Protein AF-0000000085041715 (afdb_homodimer)

Solvent-accessible surface area (backbone atoms only — not comparable to full-atom values): 31854 Å² total; per-residue (Å²): 126,79,93,36,72,52,42,44,24,50,49,27,43,51,53,15,50,57,24,50,72,66,59,42,69,67,30,37,48,52,16,48,49,26,34,49,51,15,44,51,36,44,54,50,19,53,66,69,40,56,46,92,74,58,75,45,87,68,53,69,66,58,54,60,69,30,65,89,33,64,72,47,46,54,51,50,44,54,72,68,42,46,90,52,48,56,54,63,52,71,66,56,56,52,50,52,51,50,50,55,54,46,49,38,38,63,21,60,84,54,71,67,51,67,66,57,48,49,32,50,45,46,52,40,50,47,49,41,24,45,72,67,69,45,85,79,92,81,76,66,84,55,80,40,67,44,24,39,48,52,47,45,22,54,48,46,41,51,51,52,29,55,28,54,64,65,73,39,58,81,85,45,90,58,39,64,60,53,32,44,75,67,62,73,44,51,72,65,55,51,51,48,50,52,50,36,50,49,46,49,55,52,50,72,71,37,53,81,89,60,57,50,63,67,60,42,42,49,34,42,50,46,44,52,50,50,48,51,55,52,49,50,52,48,46,50,51,51,50,50,50,31,66,75,38,58,88,51,71,41,38,52,63,53,48,10,58,77,58,44,41,53,58,69,57,33,44,52,50,51,52,47,37,34,74,71,59,53,30,44,74,50,64,40,85,89,77,64,49,61,28,35,28,50,105,126,80,93,37,71,51,41,42,23,50,51,27,42,52,53,15,50,58,23,50,71,68,59,45,68,68,29,39,49,52,17,49,49,27,35,51,51,15,44,52,36,45,54,51,21,54,65,70,41,56,48,93,73,58,74,46,87,68,53,70,67,58,54,60,70,30,65,91,35,63,71,48,46,53,50,51,43,53,71,67,41,45,89,52,47,58,53,65,52,70,66,57,57,52,51,51,51,51,50,56,53,46,48,40,37,53,25,63,82,53,73,68,50,63,67,56,48,48,32,50,45,47,52,40,50,47,48,42,25,45,73,67,70,46,86,78,93,81,74,65,83,56,83,40,67,43,24,39,48,52,48,45,21,54,50,45,42,51,50,51,29,54,28,53,64,67,73,40,59,81,85,45,89,60,39,65,60,54,31,45,74,68,62,75,45,49,74,66,54,51,51,48,49,52,51,33,51,49,45,51,53,52,50,73,71,38,53,80,92,59,55,50,64,66,58,44,42,50,33,42,50,46,46,53,52,50,49,51,54,52,49,49,52,49,46,50,50,51,50,48,50,31,66,75,38,61,89,50,72,42,36,54,66,55,49,9,58,76,58,46,42,53,58,67,56,32,44,53,49,50,51,49,37,34,73,72,60,53,31,43,74,48,64,41,83,87,76,64,49,60,30,35,28,52,106

Secondary structure (DSSP, 8-state):
----TTHHHHHHHHHHHHHHHH--HHHHHHHHHHHHHHHHHHHHHHHHS-HHHH-S---HHHHHHHTT-HHHHHHHHHHHSGGG--S--HHHHHHHHHHHHHHHHT-S-PPPPHHHHHHHHHHHHHHHHHHH---------S-SHHHHHHHHHHHHHHHHHHHHHTT--TTSTTHHHHHHHTTSS-HHHHHHHHHHHHHHHHHHT--GGG--HHHHHHHHHHHHHHHHHHHHHHHHHHHHHHHHSTT--EEHHHHHHHTT--HHHHHHHHHHHHHTTSEEEEE-TTT--EEEEE-/----TTHHHHHHHHHHHHHHHH--HHHHHHHHHHHHHHHHHHHHHHHHS-HHHH-S---HHHHHHHTT-HHHHHHHHHHHSGGG--S--HHHHHHHHHHHHHHHHSTTTPPPPHHHHHHHHHHHHHHHHHHH---------S-SHHHHHHHHHHHHHHHHHHHHHTT--TTSTTHHHHHHHTTSS-HHHHHHHHHHHHHHHHHHT--GGG--HHHHHHHHHHHHHHHHHHHHHHHHHHHHHHHHSTT--EEHHHHHHHTT--HHHHHHHHHHHHHTTSEEEEE-TTT--EEEEE-

Organism: Cyclobacterium marinum (strain ATCC 25205 / DSM 745 / LMG 13164 / NCIMB 1802) (NCBI:txid880070)

pLDDT: mean 88.06, std 9.71, range [34.84, 98.0]

Sequence (590 aa):
MEKTWASGALELLKHADEHINKGEAFDQRIAFISIDNSVETAIRTFIFMPFSLSKVKFSFKEKEEIGNSFPKMVNLLNEKANNKISGIELSDIEFYHRLRNQLYHDGTGLSVDKNHLEAYKTIGELLLKNLFNIEFNYSTTDKSLSSLIILWEEIDKLIKQLFLTNNIDFSRTFKWEEALQKNIFTEHQISLFTELKRIRNEQVHSLSNEINLTRISYGIEIASELRKTLEKEMKDNILTYFKEHPTEVFAIRAIGHIFSISKSFATQIIESLEKEGKLISGIEEETGIKLFQICMEKTWASGALELLKHADEHINKGEAFDQRIAFISIDNSVETAIRTFIFMPFSLSKVKFSFKEKEEIGNSFPKMVNLLNEKANNKISGIELSDIEFYHRLRNQLYHDGTGLSVDKNHLEAYKTIGELLLKNLFNIEFNYSTTDKSLSSLIILWEEIDKLIKQLFLTNNIDFSRTFKWEEALQKNIFTEHQISLFTELKRIRNEQVHSLSNEINLTRISYGIEIASELRKTLEKEMKDNILTYFKEHPTEVFAIRAIGHIFSISKSFATQIIESLEKEGKLISGIEEETGIKLFQIC

Foldseek 3Di:
DPPFLLVQLVVLQVQLVVLVVVPDQVSLLSSLVSLLVSLQSLLLSLLPPDCVQQVWDDDPVLNVVCPNPSLSSLVVCCVTPVVLAFLDDSVLSVLSNVVSVCCPVVPDSDGDQPLLSLLSSLNSQSSCCSRRVDDDDDDLPDLGLSNLSVLRRVLRQLVSQLCVLVVHDPPDPCRVVVCVVVVSDDPVLVVLNVLLVVLNVDQSNDDNVRHDSVSSNVSSVSSVVSVVVNLVVVLVVLLVVLVVVQPDKAFLVRSCVNSVHDSVSSVVSQVVCVVVVQKDWDQDPPPRTIIIHGD/DPPFLLVQLVVLQVQLVVLVVVPDQVSLLSSLVSLLVSLQSLLLSLLPPDCVQQVWDDDPVLNVVCPNPSLSSLVVCCVTPVVLAFLDDSVLSVLSNVVSVCCPVVVPSDGDQPLLSLLSSLNSQSSCCSRRVDDDDDDLPDLGLSNLSVLRRVLRQLVVQLCVLVVHDPPDPCRVVVCVVVVSDDPVLVVLNVLLVVLNVDQSNDDNVRRDSVSSNVSSVSSVVSVVVNLVVVLVVLLVVLVVVQPDKAFLVRSCVNSVHDSVSSVVSQVVCVVVVQKDWDADPPPRTIIIHGD

Radius of gyration: 32.04 Å; Cα contacts (8 Å, |Δi|>4): 720; chains: 2; bounding box: 56×106×67 Å

Nearest PDB structures (foldseek):
  3r0a-assembly1_A  TM=8.989E-01  e=4.945E-02  Methanosarcina mazei
  4l9n-assembly1_B  TM=7.031E-01  e=2.048E-01  Staphylococcus aureus
  1ku9-assembly1_B  TM=7.011E-01  e=7.064E-01  Methanocaldococcus jannaschii
  5jbr-assembly1_B  TM=7.165E-01  e=2.123E+00  Beutenbergia cavernae DSM 12333
  4nb5-assembly1_C  TM=7.157E-01  e=4.223E+00  Mycobacterium tuberculosis H37Rv

Structure (mmCIF, N/CA/C/O backbone):
data_AF-0000000085041715-model_v1
#
loop_
_entity.id
_entity.type
_entity.pdbx_description
1 polymer 'Apea-like HEPN domain-containing protein'
#
loop_
_atom_site.group_PDB
_atom_site.id
_atom_site.type_symbol
_atom_site.label_atom_id
_atom_site.label_alt_id
_atom_site.label_comp_id
_atom_site.label_asym_id
_atom_site.label_entity_id
_atom_site.label_seq_id
_atom_site.pdbx_PDB_ins_code
_atom_site.Cartn_x
_atom_site.Cartn_y
_atom_site.Cartn_z
_atom_site.occupancy
_atom_site.B_iso_or_equiv
_atom_site.auth_seq_id
_atom_site.auth_comp_id
_atom_site.auth_asym_id
_atom_site.auth_atom_id
_atom_site.pdbx_PDB_model_num
ATOM 1 N N . MET A 1 1 ? 15.844 -17.562 8.547 1 34.97 1 MET A N 1
ATOM 2 C CA . MET A 1 1 ? 15.289 -17.766 7.215 1 34.97 1 MET A CA 1
ATOM 3 C C . MET A 1 1 ? 16.219 -17.203 6.145 1 34.97 1 MET A C 1
ATOM 5 O O . MET A 1 1 ? 16.844 -16.156 6.344 1 34.97 1 MET A O 1
ATOM 9 N N . GLU A 1 2 ? 16.75 -17.938 5.332 1 41.78 2 GLU A N 1
ATOM 10 C CA . GLU A 1 2 ? 17.719 -17.578 4.289 1 41.78 2 GLU A CA 1
ATOM 11 C C . GLU A 1 2 ? 17.328 -16.266 3.611 1 41.78 2 GLU A C 1
ATOM 13 O O . GLU A 1 2 ? 16.156 -16.016 3.359 1 41.78 2 GLU A O 1
ATOM 18 N N . LYS A 1 3 ? 18.219 -15.188 3.816 1 54.84 3 LYS A N 1
ATOM 19 C CA . LYS A 1 3 ? 18.219 -13.844 3.234 1 54.84 3 LYS A CA 1
ATOM 20 C C . LYS A 1 3 ? 17.891 -13.898 1.742 1 54.84 3 LYS A C 1
ATOM 22 O O . LYS A 1 3 ? 18.766 -14.203 0.928 1 54.84 3 LYS A O 1
ATOM 27 N N . THR A 1 4 ? 16.562 -14.391 1.287 1 73.19 4 THR A N 1
ATOM 28 C CA . THR A 1 4 ? 16.125 -14.477 -0.103 1 73.19 4 THR A CA 1
ATOM 29 C C . THR A 1 4 ? 15.477 -13.164 -0.55 1 73.19 4 THR A C 1
ATOM 31 O O . THR A 1 4 ? 15.164 -12.312 0.278 1 73.19 4 THR A O 1
ATOM 34 N N . TRP A 1 5 ? 15.641 -12.766 -1.698 1 79.88 5 TRP A N 1
ATOM 35 C CA . TRP A 1 5 ? 14.992 -11.625 -2.344 1 79.88 5 TRP A CA 1
ATOM 36 C C . TRP A 1 5 ? 13.508 -11.562 -1.996 1 79.88 5 TRP A C 1
ATOM 38 O O . TRP A 1 5 ? 12.891 -10.5 -2.074 1 79.88 5 TRP A O 1
ATOM 48 N N . ALA A 1 6 ? 13.023 -12.727 -1.404 1 86.88 6 ALA A N 1
ATOM 49 C CA . ALA A 1 6 ? 11.594 -12.781 -1.106 1 86.88 6 ALA A CA 1
ATOM 50 C C . ALA A 1 6 ? 11.336 -12.539 0.377 1 86.88 6 ALA A C 1
ATOM 52 O O . ALA A 1 6 ? 10.188 -12.586 0.829 1 86.88 6 ALA A O 1
ATOM 53 N N . SER A 1 7 ? 12.312 -12.227 1.161 1 87.12 7 SER A N 1
ATOM 54 C CA . SER A 1 7 ? 12.195 -12.18 2.615 1 87.12 7 SER A CA 1
ATOM 55 C C . SER A 1 7 ? 11.164 -11.148 3.051 1 87.12 7 SER A C 1
ATOM 57 O O . SER A 1 7 ? 10.352 -11.414 3.939 1 87.12 7 SER A O 1
ATOM 59 N N . GLY A 1 8 ? 11.203 -9.984 2.461 1 87.38 8 GLY A N 1
ATOM 60 C CA . GLY A 1 8 ? 10.242 -8.961 2.807 1 87.38 8 GLY A CA 1
ATOM 61 C C . GLY A 1 8 ? 8.805 -9.375 2.557 1 87.38 8 GLY A C 1
ATOM 62 O O . GLY A 1 8 ? 7.945 -9.227 3.43 1 87.38 8 GLY A O 1
ATOM 63 N N . ALA A 1 9 ? 8.562 -9.922 1.38 1 92.56 9 ALA A N 1
ATOM 64 C CA . ALA A 1 9 ? 7.219 -10.375 1.023 1 92.56 9 ALA A CA 1
ATOM 65 C C . ALA A 1 9 ? 6.766 -11.523 1.923 1 92.56 9 ALA A C 1
ATOM 67 O O . ALA A 1 9 ? 5.605 -11.57 2.338 1 92.56 9 ALA A O 1
ATOM 68 N N . LEU A 1 10 ? 7.699 -12.422 2.262 1 92.94 10 LEU A N 1
ATOM 69 C CA . LEU A 1 10 ? 7.387 -13.555 3.123 1 92.94 10 LEU A CA 1
ATOM 70 C C . LEU A 1 10 ? 7.035 -13.086 4.531 1 92.94 10 LEU A C 1
ATOM 72 O O . LEU A 1 10 ? 6.125 -13.633 5.16 1 92.94 10 LEU A O 1
ATOM 76 N N . GLU A 1 11 ? 7.75 -12.125 4.969 1 90.94 11 GLU A N 1
ATOM 77 C CA . GLU A 1 11 ? 7.484 -11.578 6.297 1 90.94 11 GLU A CA 1
ATOM 78 C C . GLU A 1 11 ? 6.09 -10.969 6.375 1 90.94 11 GLU A C 1
ATOM 80 O O . GLU A 1 11 ? 5.398 -11.109 7.387 1 90.94 11 GLU A O 1
ATOM 85 N N . LEU A 1 12 ? 5.734 -10.281 5.371 1 93.62 12 LEU A N 1
ATOM 86 C CA . LEU A 1 12 ? 4.418 -9.656 5.312 1 93.62 12 LEU A CA 1
ATOM 87 C C . LEU A 1 12 ? 3.312 -10.703 5.289 1 93.62 12 LEU A C 1
ATOM 89 O O . LEU A 1 12 ? 2.268 -10.523 5.918 1 93.62 12 LEU A O 1
ATOM 93 N N . LEU A 1 13 ? 3.539 -11.82 4.566 1 95.62 13 LEU A N 1
ATOM 94 C CA . LEU A 1 13 ? 2.555 -12.898 4.547 1 95.62 13 LEU A CA 1
ATOM 95 C C . LEU A 1 13 ? 2.438 -13.547 5.922 1 95.62 13 LEU A C 1
ATOM 97 O O . LEU A 1 13 ? 1.344 -13.938 6.34 1 95.62 13 LEU A O 1
ATOM 101 N N . LYS A 1 14 ? 3.559 -13.68 6.555 1 94.62 14 LYS A N 1
ATOM 102 C CA . LYS A 1 14 ? 3.541 -14.242 7.906 1 94.62 14 LYS A CA 1
ATOM 103 C C . LYS A 1 14 ? 2.771 -13.336 8.859 1 94.62 14 LYS A C 1
ATOM 105 O O . LYS A 1 14 ? 2.027 -13.812 9.719 1 94.62 14 LYS A O 1
ATOM 110 N N . HIS A 1 15 ? 3.039 -12.07 8.75 1 94.94 15 HIS A N 1
ATOM 111 C CA . HIS A 1 15 ? 2.293 -11.094 9.539 1 94.94 15 HIS A CA 1
ATOM 112 C C . HIS A 1 15 ? 0.794 -11.211 9.281 1 94.94 15 HIS A C 1
ATOM 114 O O . HIS A 1 15 ? -0.011 -11.133 10.211 1 94.94 15 HIS A O 1
ATOM 120 N N . ALA A 1 16 ? 0.411 -11.336 8.016 1 96.56 16 ALA A N 1
ATOM 121 C CA . ALA A 1 16 ? -0.991 -11.547 7.66 1 96.56 16 ALA A CA 1
ATOM 122 C C . ALA A 1 16 ? -1.562 -12.773 8.367 1 96.56 16 ALA A C 1
ATOM 124 O O . ALA A 1 16 ? -2.68 -12.727 8.891 1 96.56 16 ALA A O 1
ATOM 125 N N . ASP A 1 17 ? -0.802 -13.852 8.445 1 96.06 17 ASP A N 1
ATOM 126 C CA . ASP A 1 17 ? -1.238 -15.086 9.086 1 96.06 17 ASP A CA 1
ATOM 127 C C . ASP A 1 17 ? -1.534 -14.859 10.57 1 96.06 17 ASP A C 1
ATOM 129 O O . ASP A 1 17 ? -2.486 -15.43 11.109 1 96.06 17 ASP A O 1
ATOM 133 N N . GLU A 1 18 ? -0.683 -14.055 11.148 1 95.19 18 GLU A N 1
ATOM 134 C CA . GLU A 1 18 ? -0.886 -13.75 12.562 1 95.19 18 GLU A CA 1
ATOM 135 C C . GLU A 1 18 ? -2.232 -13.062 12.789 1 95.19 18 GLU A C 1
ATOM 137 O O . GLU A 1 18 ? -2.934 -13.367 13.758 1 95.19 18 GLU A O 1
ATOM 142 N N . HIS A 1 19 ? -2.58 -12.25 11.922 1 95.56 19 HIS A N 1
ATOM 143 C CA . HIS A 1 19 ? -3.836 -11.516 12.055 1 95.56 19 HIS A CA 1
ATOM 144 C C . HIS A 1 19 ? -5.023 -12.391 11.648 1 95.56 19 HIS A C 1
ATOM 146 O O . HIS A 1 19 ? -6.105 -12.273 12.234 1 95.56 19 HIS A O 1
ATOM 152 N N . ILE A 1 20 ? -4.871 -13.203 10.641 1 94.44 20 ILE A N 1
ATOM 153 C CA . ILE A 1 20 ? -5.941 -14.109 10.242 1 94.44 20 ILE A CA 1
ATOM 154 C C . ILE A 1 20 ? -6.32 -15.008 11.414 1 94.44 20 ILE A C 1
ATOM 156 O O . ILE A 1 20 ? -7.508 -15.25 11.656 1 94.44 20 ILE A O 1
ATOM 160 N N . ASN A 1 21 ? -5.391 -15.43 12.156 1 93.62 21 ASN A N 1
ATOM 161 C CA . ASN A 1 21 ? -5.605 -16.344 13.273 1 93.62 21 ASN A CA 1
ATOM 162 C C . ASN A 1 21 ? -6.332 -15.664 14.43 1 93.62 21 ASN A C 1
ATOM 164 O O . ASN A 1 21 ? -7.047 -16.312 15.188 1 93.62 21 ASN A O 1
ATOM 168 N N . LYS A 1 22 ? -6.125 -14.391 14.594 1 90.81 22 LYS A N 1
ATOM 169 C CA . LYS A 1 22 ? -6.828 -13.648 15.633 1 90.81 22 LYS A CA 1
ATOM 170 C C . LYS A 1 22 ? -8.305 -13.477 15.297 1 90.81 22 LYS A C 1
ATOM 172 O O . LYS A 1 22 ? -9.164 -13.539 16.172 1 90.81 22 LYS A O 1
ATOM 177 N N . GLY A 1 23 ? -8.688 -13.266 14.039 1 82.81 23 GLY A N 1
ATOM 178 C CA . GLY A 1 23 ? -10.023 -13.453 13.5 1 82.81 23 GLY A CA 1
ATOM 179 C C . GLY A 1 23 ? -10.922 -12.242 13.695 1 82.81 23 GLY A C 1
ATOM 180 O O . GLY A 1 23 ? -12.023 -12.188 13.148 1 82.81 23 GLY A O 1
ATOM 181 N N . GLU A 1 24 ? -10.578 -11.195 14.453 1 87.25 24 GLU A N 1
ATOM 182 C CA . GLU A 1 24 ? -11.43 -10.023 14.617 1 87.25 24 GLU A CA 1
ATOM 183 C C . GLU A 1 24 ? -11.492 -9.195 13.336 1 87.25 24 GLU A C 1
ATOM 185 O O . GLU A 1 24 ? -10.656 -9.359 12.445 1 87.25 24 GLU A O 1
ATOM 190 N N . ALA A 1 25 ? -12.539 -8.391 13.234 1 85.12 25 ALA A N 1
ATOM 191 C CA . ALA A 1 25 ? -12.766 -7.609 12.023 1 85.12 25 ALA A CA 1
ATOM 192 C C . ALA A 1 25 ? -11.539 -6.762 11.68 1 85.12 25 ALA A C 1
ATOM 194 O O . ALA A 1 25 ? -11.117 -6.707 10.523 1 85.12 25 ALA A O 1
ATOM 195 N N . PHE A 1 26 ? -11.016 -6.242 12.719 1 85.44 26 PHE A N 1
ATOM 196 C CA . PHE A 1 26 ? -9.82 -5.422 12.539 1 85.44 26 PHE A CA 1
ATOM 197 C C . PHE A 1 26 ? -8.664 -6.258 12.016 1 85.44 26 PHE A C 1
ATOM 199 O O . PHE A 1 26 ? -7.961 -5.848 11.086 1 85.44 26 PHE A O 1
ATOM 206 N N . ASP A 1 27 ? -8.484 -7.395 12.539 1 91.56 27 ASP A N 1
ATOM 207 C CA . ASP A 1 27 ? -7.395 -8.289 12.172 1 91.56 27 ASP A CA 1
ATOM 208 C C . ASP A 1 27 ? -7.535 -8.773 10.727 1 91.56 27 ASP A C 1
ATOM 210 O O . ASP A 1 27 ? -6.539 -8.898 10.016 1 91.56 27 ASP A O 1
ATOM 214 N N . GLN A 1 28 ? -8.734 -8.961 10.352 1 92.56 28 GLN A N 1
ATOM 215 C CA . GLN A 1 28 ? -8.961 -9.398 8.977 1 92.56 28 GLN A CA 1
ATOM 216 C C . GLN A 1 28 ? -8.594 -8.305 7.98 1 92.56 28 GLN A C 1
ATOM 218 O O . GLN A 1 28 ? -8.023 -8.586 6.922 1 92.56 28 GLN A O 1
ATOM 223 N N . ARG A 1 29 ? -8.898 -7.109 8.32 1 90.06 29 ARG A N 1
ATOM 224 C CA . ARG A 1 29 ? -8.547 -5.988 7.453 1 90.06 29 ARG A CA 1
ATOM 225 C C . ARG A 1 29 ? -7.039 -5.82 7.359 1 90.06 29 ARG A C 1
ATOM 227 O O . ARG A 1 29 ? -6.496 -5.621 6.27 1 90.06 29 ARG A O 1
ATOM 234 N N . ILE A 1 30 ? -6.352 -5.945 8.469 1 92.38 30 ILE A N 1
ATOM 235 C CA . ILE A 1 30 ? -4.898 -5.812 8.5 1 92.38 30 ILE A CA 1
ATOM 236 C C . ILE A 1 30 ? -4.266 -6.945 7.695 1 92.38 30 ILE A C 1
ATOM 238 O O . ILE A 1 30 ? -3.289 -6.73 6.969 1 92.38 30 ILE A O 1
ATOM 242 N N . ALA A 1 31 ? -4.875 -8.094 7.879 1 95.38 31 ALA A N 1
ATOM 243 C CA . ALA A 1 31 ? -4.371 -9.234 7.121 1 95.38 31 ALA A CA 1
ATOM 244 C C . ALA A 1 31 ? -4.469 -8.984 5.621 1 95.38 31 ALA A C 1
ATOM 246 O O . ALA A 1 31 ? -3.523 -9.258 4.875 1 95.38 31 ALA A O 1
ATOM 247 N N . PHE A 1 32 ? -5.602 -8.477 5.215 1 94.88 32 PHE A N 1
ATOM 248 C CA . PHE A 1 32 ? -5.832 -8.203 3.799 1 94.88 32 PHE A CA 1
ATOM 249 C C . PHE A 1 32 ? -4.82 -7.191 3.271 1 94.88 32 PHE A C 1
ATOM 251 O O . PHE A 1 32 ? -4.27 -7.363 2.182 1 94.88 32 PHE A O 1
ATOM 258 N N . ILE A 1 33 ? -4.527 -6.219 4.035 1 92.44 33 ILE A N 1
ATOM 259 C CA . ILE A 1 33 ? -3.566 -5.18 3.68 1 92.44 33 ILE A CA 1
ATOM 260 C C . ILE A 1 33 ? -2.162 -5.773 3.605 1 92.44 33 ILE A C 1
ATOM 262 O O . ILE A 1 33 ? -1.404 -5.477 2.68 1 92.44 33 ILE A O 1
ATOM 266 N N . SER A 1 34 ? -1.855 -6.551 4.574 1 94.81 34 SER A N 1
ATOM 267 C CA . SER A 1 34 ? -0.542 -7.184 4.613 1 94.81 34 SER A CA 1
ATOM 268 C C . SER A 1 34 ? -0.317 -8.062 3.391 1 94.81 34 SER A C 1
ATOM 270 O O . SER A 1 34 ? 0.777 -8.078 2.82 1 94.81 34 SER A O 1
ATOM 272 N N . ILE A 1 35 ? -1.34 -8.789 3.031 1 97 35 ILE A N 1
ATOM 273 C CA . ILE A 1 35 ? -1.245 -9.633 1.848 1 97 35 ILE A CA 1
ATOM 274 C C . ILE A 1 35 ? -1.003 -8.773 0.612 1 97 35 ILE A C 1
ATOM 276 O O . ILE A 1 35 ? -0.134 -9.078 -0.208 1 97 35 ILE A O 1
ATOM 280 N N . ASP A 1 36 ? -1.776 -7.723 0.502 1 95 36 ASP A N 1
ATOM 281 C CA . ASP A 1 36 ? -1.637 -6.816 -0.634 1 95 36 ASP A CA 1
ATOM 282 C C . ASP A 1 36 ? -0.225 -6.242 -0.708 1 95 36 ASP A C 1
ATOM 284 O O . ASP A 1 36 ? 0.37 -6.18 -1.786 1 95 36 ASP A O 1
ATOM 288 N N . ASN A 1 37 ? 0.272 -5.84 0.456 1 92.62 37 ASN A N 1
ATOM 289 C CA . ASN A 1 37 ? 1.633 -5.32 0.518 1 92.62 37 ASN A CA 1
ATOM 290 C C . ASN A 1 37 ? 2.66 -6.387 0.151 1 92.62 37 ASN A C 1
ATOM 292 O O . ASN A 1 37 ? 3.686 -6.086 -0.458 1 92.62 37 ASN A O 1
ATOM 296 N N . SER A 1 38 ? 2.404 -7.574 0.567 1 94.75 38 SER A N 1
ATOM 297 C CA . SER A 1 38 ? 3.287 -8.68 0.217 1 94.75 38 SER A CA 1
ATOM 298 C C . SER A 1 38 ? 3.346 -8.883 -1.293 1 94.75 38 SER A C 1
ATOM 300 O O . SER A 1 38 ? 4.43 -9.023 -1.863 1 94.75 38 SER A O 1
ATOM 302 N N . VAL A 1 39 ? 2.178 -8.906 -1.916 1 96.12 39 VAL A N 1
ATOM 303 C CA . VAL A 1 39 ? 2.074 -9.094 -3.359 1 96.12 39 VAL A CA 1
ATOM 304 C C . VAL A 1 39 ? 2.809 -7.969 -4.082 1 96.12 39 VAL A C 1
ATOM 306 O O . VAL A 1 39 ? 3.598 -8.219 -4.996 1 96.12 39 VAL A O 1
ATOM 309 N N . GLU A 1 40 ? 2.572 -6.781 -3.631 1 92.19 40 GLU A N 1
ATOM 310 C CA . GLU A 1 40 ? 3.234 -5.629 -4.234 1 92.19 40 GLU A CA 1
ATOM 311 C C . GLU A 1 40 ? 4.75 -5.715 -4.07 1 92.19 40 GLU A C 1
ATOM 313 O O . GLU A 1 40 ? 5.496 -5.488 -5.027 1 92.19 40 GLU A O 1
ATOM 318 N N . THR A 1 41 ? 5.203 -6.035 -2.893 1 91.31 41 THR A N 1
ATOM 319 C CA . THR A 1 41 ? 6.625 -6.16 -2.598 1 91.31 41 THR A CA 1
ATOM 320 C C . THR A 1 41 ? 7.258 -7.266 -3.439 1 91.31 41 THR A C 1
ATOM 322 O O . THR A 1 41 ? 8.359 -7.102 -3.959 1 91.31 41 THR A O 1
ATOM 325 N N . ALA A 1 42 ? 6.57 -8.367 -3.582 1 93.5 42 ALA A N 1
ATOM 326 C CA . ALA A 1 42 ? 7.078 -9.492 -4.371 1 93.5 42 ALA A CA 1
ATOM 327 C C . ALA A 1 42 ? 7.293 -9.086 -5.824 1 93.5 42 ALA A C 1
ATOM 329 O O . ALA A 1 42 ? 8.352 -9.352 -6.398 1 93.5 42 ALA A O 1
ATOM 330 N N . ILE A 1 43 ? 6.316 -8.391 -6.383 1 94.12 43 ILE A N 1
ATOM 331 C CA . ILE A 1 43 ? 6.371 -7.996 -7.785 1 94.12 43 ILE A CA 1
ATOM 332 C C . ILE A 1 43 ? 7.496 -6.984 -7.992 1 94.12 43 ILE A C 1
ATOM 334 O O . ILE A 1 43 ? 8.305 -7.129 -8.914 1 94.12 43 ILE A O 1
ATOM 338 N N . ARG A 1 44 ? 7.547 -6.078 -7.102 1 91 44 ARG A N 1
ATOM 339 C CA . ARG A 1 44 ? 8.586 -5.062 -7.223 1 91 44 ARG A CA 1
ATOM 340 C C . ARG A 1 44 ? 9.977 -5.68 -7.098 1 91 44 ARG A C 1
ATOM 342 O O . ARG A 1 44 ? 10.859 -5.395 -7.902 1 91 44 ARG A O 1
ATOM 349 N N . THR A 1 45 ? 10.188 -6.461 -6.059 1 90.75 45 THR A N 1
ATOM 350 C CA . THR A 1 45 ? 11.477 -7.105 -5.82 1 90.75 45 THR A CA 1
ATOM 351 C C . THR A 1 45 ? 11.906 -7.918 -7.035 1 90.75 45 THR A C 1
ATOM 353 O O . THR A 1 45 ? 13.07 -7.871 -7.445 1 90.75 45 THR A O 1
ATOM 356 N N . PHE A 1 46 ? 11 -8.609 -7.633 1 93.25 46 PHE A N 1
ATOM 357 C CA . PHE A 1 46 ? 11.32 -9.453 -8.781 1 93.25 46 PHE A CA 1
ATOM 358 C C . PHE A 1 46 ? 11.766 -8.602 -9.969 1 93.25 46 PHE A C 1
ATOM 360 O O . PHE A 1 46 ? 12.719 -8.953 -10.664 1 93.25 46 PHE A O 1
ATOM 367 N N . ILE A 1 47 ? 11.094 -7.508 -10.195 1 92.56 47 ILE A N 1
ATOM 368 C CA . ILE A 1 47 ? 11.383 -6.629 -11.32 1 92.56 47 ILE A CA 1
ATOM 369 C C . ILE A 1 47 ? 12.773 -6.012 -11.148 1 92.56 47 ILE A C 1
ATOM 371 O O . ILE A 1 47 ? 13.492 -5.801 -12.125 1 92.56 47 ILE A O 1
ATOM 375 N N . PHE A 1 48 ? 13.18 -5.852 -9.938 1 88.44 48 PHE A N 1
ATOM 376 C CA . PHE A 1 48 ? 14.406 -5.094 -9.711 1 88.44 48 PHE A CA 1
ATOM 377 C C . PHE A 1 48 ? 15.562 -6.027 -9.367 1 88.44 48 PHE A C 1
ATOM 379 O O . PHE A 1 48 ? 16.703 -5.586 -9.227 1 88.44 48 PHE A O 1
ATOM 386 N N . MET A 1 49 ? 15.258 -7.293 -9.242 1 88.75 49 MET A N 1
ATOM 387 C CA . MET A 1 49 ? 16.328 -8.234 -8.914 1 88.75 49 MET A CA 1
ATOM 388 C C . MET A 1 49 ? 17.219 -8.484 -10.125 1 88.75 49 MET A C 1
ATOM 390 O O . MET A 1 49 ? 16.781 -8.336 -11.266 1 88.75 49 MET A O 1
ATOM 394 N N . PRO A 1 50 ? 18.453 -8.836 -9.906 1 88.56 50 PRO A N 1
ATOM 395 C CA . PRO A 1 50 ? 19.391 -9.047 -11.016 1 88.56 50 PRO A CA 1
ATOM 396 C C . PRO A 1 50 ? 18.938 -10.141 -11.977 1 88.56 50 PRO A C 1
ATOM 398 O O . PRO A 1 50 ? 18.312 -11.117 -11.547 1 88.56 50 PRO A O 1
ATOM 401 N N . PHE A 1 51 ? 19.359 -9.992 -13.195 1 91.06 51 PHE A N 1
ATOM 402 C CA . PHE A 1 51 ? 19 -10.945 -14.242 1 91.06 51 PHE A CA 1
ATOM 403 C C . PHE A 1 51 ? 19.453 -12.352 -13.867 1 91.06 51 PHE A C 1
ATOM 405 O O . PHE A 1 51 ? 18.781 -13.336 -14.172 1 91.06 51 PHE A O 1
ATOM 412 N N . SER A 1 52 ? 20.594 -12.445 -13.258 1 89.88 52 SER A N 1
ATOM 413 C CA . SER A 1 52 ? 21.172 -13.742 -12.914 1 89.88 52 SER A CA 1
ATOM 414 C C . SER A 1 52 ? 20.234 -14.539 -12.008 1 89.88 52 SER A C 1
ATOM 416 O O . SER A 1 52 ? 20.281 -15.773 -11.992 1 89.88 52 SER A O 1
ATOM 418 N N . LEU A 1 53 ? 19.344 -13.859 -11.383 1 87.31 53 LEU A N 1
ATOM 419 C CA . LEU A 1 53 ? 18.453 -14.516 -10.43 1 87.31 53 LEU A CA 1
ATOM 420 C C . LEU A 1 53 ? 17.047 -14.641 -11.008 1 87.31 53 LEU A C 1
ATOM 422 O O . LEU A 1 53 ? 16.438 -15.703 -10.938 1 87.31 53 LEU A O 1
ATOM 426 N N . SER A 1 54 ? 16.547 -13.539 -11.602 1 90.12 54 SER A N 1
ATOM 427 C CA . SER A 1 54 ? 15.172 -13.539 -12.109 1 90.12 54 SER A CA 1
ATOM 428 C C . SER A 1 54 ? 15.07 -14.289 -13.43 1 90.12 54 SER A C 1
ATOM 430 O O . SER A 1 54 ? 14.016 -14.828 -13.758 1 90.12 54 SER A O 1
ATOM 432 N N . LYS A 1 55 ? 16.094 -14.258 -14.188 1 91 55 LYS A N 1
ATOM 433 C CA . LYS A 1 55 ? 16.172 -14.812 -15.531 1 91 55 LYS A CA 1
ATOM 434 C C . LYS A 1 55 ? 15.203 -14.102 -16.484 1 91 55 LYS A C 1
ATOM 436 O O . LYS A 1 55 ? 14.773 -14.672 -17.484 1 91 55 LYS A O 1
ATOM 441 N N . VAL A 1 56 ? 14.766 -12.953 -16.109 1 93.5 56 VAL A N 1
ATOM 442 C CA . VAL A 1 56 ? 13.93 -12.086 -16.938 1 93.5 56 VAL A CA 1
ATOM 443 C C . VAL A 1 56 ? 14.578 -10.711 -17.062 1 93.5 56 VAL A C 1
ATOM 445 O O . VAL A 1 56 ? 15 -10.117 -16.062 1 93.5 56 VAL A O 1
ATOM 448 N N . LYS A 1 57 ? 14.695 -10.281 -18.188 1 93.12 57 LYS A N 1
ATOM 449 C CA . LYS A 1 57 ? 15.367 -9 -18.422 1 93.12 57 LYS A CA 1
ATOM 450 C C . LYS A 1 57 ? 14.367 -7.844 -18.359 1 93.12 57 LYS A C 1
ATOM 452 O O . LYS A 1 57 ? 13.414 -7.797 -19.125 1 93.12 57 LYS A O 1
ATOM 457 N N . PHE A 1 58 ? 14.602 -6.984 -17.453 1 93.88 58 PHE A N 1
ATOM 458 C CA . PHE A 1 58 ? 13.898 -5.711 -17.344 1 93.88 58 PHE A CA 1
ATOM 459 C C . PHE A 1 58 ? 14.844 -4.547 -17.625 1 93.88 58 PHE A C 1
ATOM 461 O O . PHE A 1 58 ? 15.875 -4.402 -16.953 1 93.88 58 PHE A O 1
ATOM 468 N N . SER A 1 59 ? 14.547 -3.723 -18.562 1 93.75 59 SER A N 1
ATOM 469 C CA . SER A 1 59 ? 15.43 -2.619 -18.922 1 93.75 59 SER A CA 1
ATOM 470 C C . SER A 1 59 ? 15.328 -1.479 -17.922 1 93.75 59 SER A C 1
ATOM 472 O O . SER A 1 59 ? 14.352 -1.385 -17.172 1 93.75 59 SER A O 1
ATOM 474 N N . PHE A 1 60 ? 16.359 -0.657 -17.938 1 91.25 60 PHE A N 1
ATOM 475 C CA . PHE A 1 60 ? 16.375 0.515 -17.078 1 91.25 60 PHE A CA 1
ATOM 476 C C . PHE A 1 60 ? 15.227 1.457 -17.406 1 91.25 60 PHE A C 1
ATOM 478 O O . PHE A 1 60 ? 14.602 2.02 -16.516 1 91.25 60 PHE A O 1
ATOM 485 N N . LYS A 1 61 ? 14.938 1.623 -18.594 1 92.88 61 LYS A N 1
ATOM 486 C CA . LYS A 1 61 ? 13.852 2.49 -19.047 1 92.88 61 LYS A CA 1
ATOM 487 C C . LYS A 1 61 ? 12.5 1.985 -18.547 1 92.88 61 LYS A C 1
ATOM 489 O O . LYS A 1 61 ? 11.656 2.775 -18.109 1 92.88 61 LYS A O 1
ATOM 494 N N . GLU A 1 62 ? 12.344 0.643 -18.609 1 93.12 62 GLU A N 1
ATOM 495 C CA . GLU A 1 62 ? 11.102 0.042 -18.141 1 93.12 62 GLU A CA 1
ATOM 496 C C . GLU A 1 62 ? 10.914 0.265 -16.641 1 93.12 62 GLU A C 1
ATOM 498 O O . GLU A 1 62 ? 9.82 0.588 -16.188 1 93.12 62 GLU A O 1
ATOM 503 N N . LYS A 1 63 ? 11.984 0.138 -15.914 1 89.75 63 LYS A N 1
ATOM 504 C CA . LYS A 1 63 ? 11.953 0.314 -14.461 1 89.75 63 LYS A CA 1
ATOM 505 C C . LYS A 1 63 ? 11.68 1.769 -14.094 1 89.75 63 LYS A C 1
ATOM 507 O O . LYS A 1 63 ? 10.953 2.043 -13.133 1 89.75 63 LYS A O 1
ATOM 512 N N . GLU A 1 64 ? 12.219 2.645 -14.852 1 88.06 64 GLU A N 1
ATOM 513 C CA . GLU A 1 64 ? 11.992 4.07 -14.625 1 88.06 64 GLU A CA 1
ATOM 514 C C . GLU A 1 64 ? 10.547 4.449 -14.93 1 88.06 64 GLU A C 1
ATOM 516 O O . GLU A 1 64 ? 9.938 5.234 -14.195 1 88.06 64 GLU A O 1
ATOM 521 N N . GLU A 1 65 ? 10.008 3.869 -15.891 1 88.44 65 GLU A N 1
ATOM 522 C CA . GLU A 1 65 ? 8.664 4.203 -16.344 1 88.44 65 GLU A CA 1
ATOM 523 C C . GLU A 1 65 ? 7.613 3.713 -15.352 1 88.44 65 GLU A C 1
ATOM 525 O O . GLU A 1 65 ? 6.562 4.34 -15.195 1 88.44 65 GLU A O 1
ATOM 530 N N . ILE A 1 66 ? 7.887 2.592 -14.742 1 87.5 66 ILE A N 1
ATOM 531 C CA . ILE A 1 66 ? 6.887 2.061 -13.82 1 87.5 66 ILE A CA 1
ATOM 532 C C . ILE A 1 66 ? 6.852 2.91 -12.555 1 87.5 66 ILE A C 1
ATOM 534 O O . ILE A 1 66 ? 5.801 3.057 -11.93 1 87.5 66 ILE A O 1
ATOM 538 N N . GLY A 1 67 ? 8.109 3.475 -12.211 1 76.75 67 GLY A N 1
ATOM 539 C CA . GLY A 1 67 ? 8.148 4.262 -10.992 1 76.75 67 GLY A CA 1
ATOM 540 C C . GLY A 1 67 ? 7.574 3.535 -9.789 1 76.75 67 GLY A C 1
ATOM 541 O O . GLY A 1 67 ? 7.961 2.402 -9.5 1 76.75 67 GLY A O 1
ATOM 542 N N . ASN A 1 68 ? 6.512 4.215 -9.18 1 75.06 68 ASN A N 1
ATOM 543 C CA . ASN A 1 68 ? 5.902 3.621 -7.996 1 75.06 68 ASN A CA 1
ATOM 544 C C . ASN A 1 68 ? 4.445 3.244 -8.25 1 75.06 68 ASN A C 1
ATOM 546 O O . ASN A 1 68 ? 3.646 3.178 -7.312 1 75.06 68 ASN A O 1
ATOM 550 N N . SER A 1 69 ? 4.129 2.969 -9.516 1 83.06 69 SER A N 1
ATOM 551 C CA . SER A 1 69 ? 2.768 2.6 -9.891 1 83.06 69 SER A CA 1
ATOM 552 C C . SER A 1 69 ? 2.574 1.087 -9.844 1 83.06 69 SER A C 1
ATOM 554 O O . SER A 1 69 ? 3.135 0.362 -10.672 1 83.06 69 SER A O 1
ATOM 556 N N . PHE A 1 70 ? 1.667 0.659 -9.023 1 86.94 70 PHE A N 1
ATOM 557 C CA . PHE A 1 70 ? 1.433 -0.771 -8.859 1 86.94 70 PHE A CA 1
ATOM 558 C C . PHE A 1 70 ? 0.809 -1.363 -10.117 1 86.94 70 PHE A C 1
ATOM 560 O O . PHE A 1 70 ? 1.249 -2.408 -10.602 1 86.94 70 PHE A O 1
ATOM 567 N N . PRO A 1 71 ? -0.179 -0.735 -10.758 1 86.81 71 PRO A N 1
ATOM 568 C CA . PRO A 1 71 ? -0.734 -1.279 -12 1 86.81 71 PRO A CA 1
ATOM 569 C C . PRO A 1 71 ? 0.31 -1.411 -13.102 1 86.81 71 PRO A C 1
ATOM 571 O O . PRO A 1 71 ? 0.301 -2.391 -13.852 1 86.81 71 PRO A O 1
ATOM 574 N N . LYS A 1 72 ? 1.201 -0.502 -13.141 1 90.31 72 LYS A N 1
ATOM 575 C CA . LYS A 1 72 ? 2.246 -0.565 -14.164 1 90.31 72 LYS A CA 1
ATOM 576 C C . LYS A 1 72 ? 3.215 -1.711 -13.883 1 90.31 72 LYS A C 1
ATOM 578 O O . LYS A 1 72 ? 3.695 -2.363 -14.812 1 90.31 72 LYS A O 1
ATOM 583 N N . MET A 1 73 ? 3.496 -1.932 -12.641 1 92.88 73 MET A N 1
ATOM 584 C CA . MET A 1 73 ? 4.363 -3.045 -12.266 1 92.88 73 MET A CA 1
ATOM 585 C C . MET A 1 73 ? 3.74 -4.379 -12.664 1 92.88 73 MET A C 1
ATOM 587 O O . MET A 1 73 ? 4.414 -5.246 -13.219 1 92.88 73 MET A O 1
ATOM 591 N N . VAL A 1 74 ? 2.447 -4.508 -12.375 1 94 74 VAL A N 1
ATOM 592 C CA . VAL A 1 74 ? 1.732 -5.742 -12.672 1 94 74 VAL A CA 1
ATOM 593 C C . VAL A 1 74 ? 1.711 -5.98 -14.18 1 94 74 VAL A C 1
ATOM 595 O O . VAL A 1 74 ? 1.938 -7.102 -14.641 1 94 74 VAL A O 1
ATOM 598 N N . ASN A 1 75 ? 1.475 -4.918 -14.93 1 93.56 75 ASN A N 1
ATOM 599 C CA . ASN A 1 75 ? 1.45 -5.023 -16.391 1 93.56 75 ASN A CA 1
ATOM 600 C C . ASN A 1 75 ? 2.814 -5.422 -16.938 1 93.56 75 ASN A C 1
ATOM 602 O O . ASN A 1 75 ? 2.902 -6.25 -17.844 1 93.56 75 ASN A O 1
ATOM 606 N N . LEU A 1 76 ? 3.824 -4.777 -16.422 1 95.31 76 LEU A N 1
ATOM 607 C CA . LEU A 1 76 ? 5.176 -5.09 -16.875 1 95.31 76 LEU A CA 1
ATOM 608 C C . LEU A 1 76 ? 5.531 -6.539 -16.562 1 95.31 76 LEU A C 1
ATOM 610 O O . LEU A 1 76 ? 6.133 -7.227 -17.391 1 95.31 76 LEU A O 1
ATOM 614 N N . LEU A 1 77 ? 5.188 -6.984 -15.406 1 95.06 77 LEU A N 1
ATOM 615 C CA . LEU A 1 77 ? 5.43 -8.367 -15.016 1 95.06 77 LEU A CA 1
ATOM 616 C C . LEU A 1 77 ? 4.742 -9.336 -15.977 1 95.06 77 LEU A C 1
ATOM 618 O O . LEU A 1 77 ? 5.348 -10.312 -16.406 1 95.06 77 LEU A O 1
ATOM 622 N N . ASN A 1 78 ? 3.467 -9.07 -16.25 1 91.81 78 ASN A N 1
ATOM 623 C CA . ASN A 1 78 ? 2.689 -9.914 -17.141 1 91.81 78 ASN A CA 1
ATOM 624 C C . ASN A 1 78 ? 3.303 -9.953 -18.547 1 91.81 78 ASN A C 1
ATOM 626 O O . ASN A 1 78 ? 3.275 -10.984 -19.203 1 91.81 78 ASN A O 1
ATOM 630 N N . GLU A 1 79 ? 3.809 -8.883 -18.953 1 91.88 79 GLU A N 1
ATOM 631 C CA . GLU A 1 79 ? 4.387 -8.789 -20.281 1 91.88 79 GLU A CA 1
ATOM 632 C C . GLU A 1 79 ? 5.703 -9.555 -20.375 1 91.88 79 GLU A C 1
ATOM 634 O O . GLU A 1 79 ? 5.961 -10.242 -21.359 1 91.88 79 GLU A O 1
ATOM 639 N N . LYS A 1 80 ? 6.5 -9.508 -19.359 1 93.62 80 LYS A N 1
ATOM 640 C CA . LYS A 1 80 ? 7.875 -9.984 -19.469 1 93.62 80 LYS A CA 1
ATOM 641 C C . LYS A 1 80 ? 8.047 -11.344 -18.797 1 93.62 80 LYS A C 1
ATOM 643 O O . LYS A 1 80 ? 8.938 -12.109 -19.156 1 93.62 80 LYS A O 1
ATOM 648 N N . ALA A 1 81 ? 7.195 -11.602 -17.875 1 91.88 81 ALA A N 1
ATOM 649 C CA . ALA A 1 81 ? 7.426 -12.805 -17.078 1 91.88 81 ALA A CA 1
ATOM 650 C C . ALA A 1 81 ? 6.203 -13.719 -17.094 1 91.88 81 ALA A C 1
ATOM 652 O O . ALA A 1 81 ? 5.961 -14.453 -16.125 1 91.88 81 ALA A O 1
ATOM 653 N N . ASN A 1 82 ? 5.379 -13.617 -18.078 1 85.94 82 ASN A N 1
ATOM 654 C CA . ASN A 1 82 ? 4.168 -14.43 -18.172 1 85.94 82 ASN A CA 1
ATOM 655 C C . ASN A 1 82 ? 4.488 -15.922 -18.156 1 85.94 82 ASN A C 1
ATOM 657 O O . ASN A 1 82 ? 3.705 -16.719 -17.641 1 85.94 82 ASN A O 1
ATOM 661 N N . ASN A 1 83 ? 5.582 -16.297 -18.641 1 81.88 83 ASN A N 1
ATOM 662 C CA . ASN A 1 83 ? 5.969 -17.688 -18.734 1 81.88 83 ASN A CA 1
ATOM 663 C C . ASN A 1 83 ? 6.379 -18.25 -17.375 1 81.88 83 ASN A C 1
ATOM 665 O O . ASN A 1 83 ? 6.422 -19.469 -17.203 1 81.88 83 ASN A O 1
ATOM 669 N N . LYS A 1 84 ? 6.66 -17.328 -16.453 1 85.62 84 LYS A N 1
ATOM 670 C CA . LYS A 1 84 ? 7.09 -17.766 -15.117 1 85.62 84 LYS A CA 1
ATOM 671 C C . LYS A 1 84 ? 5.902 -17.906 -14.172 1 85.62 84 LYS A C 1
ATOM 673 O O . LYS A 1 84 ? 6.016 -18.516 -13.109 1 85.62 84 LYS A O 1
ATOM 678 N N . ILE A 1 85 ? 4.867 -17.391 -14.57 1 90.38 85 ILE A N 1
ATOM 679 C CA . ILE A 1 85 ? 3.719 -17.344 -13.672 1 90.38 85 ILE A CA 1
ATOM 680 C C . ILE A 1 85 ? 2.674 -18.375 -14.117 1 90.38 85 ILE A C 1
ATOM 682 O O . ILE A 1 85 ? 2.193 -18.328 -15.25 1 90.38 85 ILE A O 1
ATOM 686 N N . SER A 1 86 ? 2.373 -19.297 -13.281 1 89 86 SER A N 1
ATOM 687 C CA . SER A 1 86 ? 1.353 -20.297 -13.539 1 89 86 SER A CA 1
ATOM 688 C C . SER A 1 86 ? 0.232 -20.234 -12.508 1 89 86 SER A C 1
ATOM 690 O O . SER A 1 86 ? 0.488 -20.016 -11.32 1 89 86 SER A O 1
ATOM 692 N N . GLY A 1 87 ? -0.942 -20.312 -13.016 1 91.75 87 GLY A N 1
ATOM 693 C CA . GLY A 1 87 ? -2.08 -20.453 -12.117 1 91.75 87 GLY A CA 1
ATOM 694 C C . GLY A 1 87 ? -2.639 -19.125 -11.648 1 91.75 87 GLY A C 1
ATOM 695 O O . GLY A 1 87 ? -3.668 -19.078 -10.969 1 91.75 87 GLY A O 1
ATOM 696 N N . ILE A 1 88 ? -1.957 -18.078 -11.875 1 93.56 88 ILE A N 1
ATOM 697 C CA . ILE A 1 88 ? -2.408 -16.75 -11.477 1 93.56 88 ILE A CA 1
ATOM 698 C C . ILE A 1 88 ? -2.539 -15.852 -12.703 1 93.56 88 ILE A C 1
ATOM 700 O O . ILE A 1 88 ? -1.685 -15.875 -13.594 1 93.56 88 ILE A O 1
ATOM 704 N N . GLU A 1 89 ? -3.584 -15.148 -12.758 1 90.75 89 GLU A N 1
ATOM 705 C CA . GLU A 1 89 ? -3.76 -14.156 -13.812 1 90.75 89 GLU A CA 1
ATOM 706 C C . GLU A 1 89 ? -3.598 -12.734 -13.273 1 90.75 89 GLU A C 1
ATOM 708 O O . GLU A 1 89 ? -3.863 -12.484 -12.094 1 90.75 89 GLU A O 1
ATOM 713 N N . LEU A 1 90 ? -3.176 -11.875 -14.141 1 89.31 90 LEU A N 1
ATOM 714 C CA . LEU A 1 90 ? -3.047 -10.469 -13.773 1 89.31 90 LEU A CA 1
ATOM 715 C C . LEU A 1 90 ? -4.352 -9.938 -13.188 1 89.31 90 LEU A C 1
ATOM 717 O O . LEU A 1 90 ? -4.332 -9.148 -12.234 1 89.31 90 LEU A O 1
ATOM 721 N N . SER A 1 91 ? -5.375 -10.367 -13.82 1 93.44 91 SER A N 1
ATOM 722 C CA . SER A 1 91 ? -6.695 -9.891 -13.422 1 93.44 91 SER A CA 1
ATOM 723 C C . SER A 1 91 ? -7.012 -10.289 -11.984 1 93.44 91 SER A C 1
ATOM 725 O O . SER A 1 91 ? -7.77 -9.594 -11.297 1 93.44 91 SER A O 1
ATOM 727 N N . ASP A 1 92 ? -6.449 -11.398 -11.484 1 96.56 92 ASP A N 1
ATOM 728 C CA . ASP A 1 92 ? -6.641 -11.812 -10.094 1 96.56 92 ASP A CA 1
ATOM 729 C C . ASP A 1 92 ? -6.066 -10.773 -9.133 1 96.56 92 ASP A C 1
ATOM 731 O O . ASP A 1 92 ? -6.75 -10.336 -8.203 1 96.56 92 ASP A O 1
ATOM 735 N N . ILE A 1 93 ? -4.84 -10.383 -9.406 1 95.75 93 ILE A N 1
ATOM 736 C CA . ILE A 1 93 ? -4.109 -9.445 -8.555 1 95.75 93 ILE A CA 1
ATOM 737 C C . ILE A 1 93 ? -4.805 -8.086 -8.57 1 95.75 93 ILE A C 1
ATOM 739 O O . ILE A 1 93 ? -4.996 -7.473 -7.516 1 95.75 93 ILE A O 1
ATOM 743 N N . GLU A 1 94 ? -5.211 -7.707 -9.734 1 92.38 94 GLU A N 1
ATOM 744 C CA . GLU A 1 94 ? -5.891 -6.422 -9.875 1 92.38 94 GLU A CA 1
ATOM 745 C C . GLU A 1 94 ? -7.215 -6.41 -9.109 1 92.38 94 GLU A C 1
ATOM 747 O O . GLU A 1 94 ? -7.555 -5.426 -8.453 1 92.38 94 GLU A O 1
ATOM 752 N N . PHE A 1 95 ? -7.949 -7.418 -9.234 1 94.69 95 PHE A N 1
ATOM 753 C CA . PHE A 1 95 ? -9.242 -7.52 -8.57 1 94.69 95 PHE A CA 1
ATOM 754 C C . PHE A 1 95 ? -9.094 -7.387 -7.062 1 94.69 95 PHE A C 1
ATOM 756 O O . PHE A 1 95 ? -9.789 -6.586 -6.43 1 94.69 95 PHE A O 1
ATOM 763 N N . TYR A 1 96 ? -8.211 -8.117 -6.508 1 95 96 TYR A N 1
ATOM 764 C CA . TYR A 1 96 ? -8.078 -8.133 -5.055 1 95 96 TYR A CA 1
ATOM 765 C C . TYR A 1 96 ? -7.434 -6.844 -4.555 1 95 96 TYR A C 1
ATOM 767 O O . TYR A 1 96 ? -7.738 -6.375 -3.455 1 95 96 TYR A O 1
ATOM 775 N N . HIS A 1 97 ? -6.535 -6.281 -5.348 1 91.69 97 HIS A N 1
ATOM 776 C CA . HIS A 1 97 ? -5.992 -4.969 -5.012 1 91.69 97 HIS A CA 1
ATOM 777 C C . HIS A 1 97 ? -7.098 -3.92 -4.941 1 91.69 97 HIS A C 1
ATOM 779 O O . HIS A 1 97 ? -7.086 -3.057 -4.059 1 91.69 97 HIS A O 1
ATOM 785 N N . ARG A 1 98 ? -7.98 -4.016 -5.883 1 87.12 98 ARG A N 1
ATOM 786 C CA . ARG A 1 98 ? -9.125 -3.105 -5.879 1 87.12 98 ARG A CA 1
ATOM 787 C C . ARG A 1 98 ? -10.016 -3.355 -4.664 1 87.12 98 ARG A C 1
ATOM 789 O O . ARG A 1 98 ? -10.531 -2.41 -4.062 1 87.12 98 ARG A O 1
ATOM 796 N N . LEU A 1 99 ? -10.266 -4.602 -4.387 1 89.44 99 LEU A N 1
ATOM 797 C CA . LEU A 1 99 ? -11.055 -4.945 -3.211 1 89.44 99 LEU A CA 1
ATOM 798 C C . LEU A 1 99 ? -10.422 -4.367 -1.947 1 89.44 99 LEU A C 1
ATOM 800 O O . LEU A 1 99 ? -11.133 -3.844 -1.081 1 89.44 99 LEU A O 1
ATOM 804 N N . ARG A 1 100 ? -9.133 -4.484 -1.837 1 86.94 100 ARG A N 1
ATOM 805 C CA . ARG A 1 100 ? -8.406 -3.938 -0.695 1 86.94 100 ARG A CA 1
ATOM 806 C C . ARG A 1 100 ? -8.633 -2.436 -0.569 1 86.94 100 ARG A C 1
ATOM 808 O O . ARG A 1 100 ? -8.828 -1.922 0.535 1 86.94 100 ARG A O 1
ATOM 815 N N . ASN A 1 101 ? -8.586 -1.756 -1.663 1 78.88 101 ASN A N 1
ATOM 816 C CA . ASN A 1 101 ? -8.766 -0.308 -1.669 1 78.88 101 ASN A CA 1
ATOM 817 C C . ASN A 1 101 ? -10.18 0.083 -1.235 1 78.88 101 ASN A C 1
ATOM 819 O O . ASN A 1 101 ? -10.375 1.139 -0.631 1 78.88 101 ASN A O 1
ATOM 823 N N . GLN A 1 102 ? -11.086 -0.763 -1.497 1 76.56 102 GLN A N 1
ATOM 824 C CA . GLN A 1 102 ? -12.477 -0.496 -1.142 1 76.56 102 GLN A CA 1
ATOM 825 C C . GLN A 1 102 ? -12.719 -0.739 0.345 1 76.56 102 GLN A C 1
ATOM 827 O O . GLN A 1 102 ? -13.594 -0.11 0.947 1 76.56 102 GLN A O 1
ATOM 832 N N . LEU A 1 103 ? -12.148 -1.74 0.916 1 71.5 103 LEU A N 1
ATOM 833 C CA . LEU A 1 103 ? -12.312 -2.072 2.326 1 71.5 103 LEU A CA 1
ATOM 834 C C . LEU A 1 103 ? -11.992 -0.868 3.207 1 71.5 103 LEU A C 1
ATOM 836 O O . LEU A 1 103 ? -12.609 -0.688 4.262 1 71.5 103 LEU A O 1
ATOM 840 N N . TYR A 1 104 ? -11.188 0.006 2.791 1 57.62 104 TYR A N 1
ATOM 841 C CA . TYR A 1 104 ? -10.812 1.139 3.633 1 57.62 104 TYR A CA 1
ATOM 842 C C . TYR A 1 104 ? -11.445 2.428 3.123 1 57.62 104 TYR A C 1
ATOM 844 O O . TYR A 1 104 ? -11.562 3.406 3.865 1 57.62 104 TYR A O 1
ATOM 852 N N . HIS A 1 105 ? -11.609 2.549 2.027 1 55.91 105 HIS A N 1
ATOM 853 C CA . HIS A 1 105 ? -12.172 3.783 1.494 1 55.91 105 HIS A CA 1
ATOM 854 C C . HIS A 1 105 ? -13.609 3.979 1.96 1 55.91 105 HIS A C 1
ATOM 856 O O . HIS A 1 105 ? -14.062 5.113 2.127 1 55.91 105 HIS A O 1
ATOM 862 N N . ASP A 1 106 ? -14.32 2.807 1.728 1 49.62 106 ASP A N 1
ATOM 863 C CA . ASP A 1 106 ? -15.688 3.084 2.158 1 49.62 106 ASP A CA 1
ATOM 864 C C . ASP A 1 106 ? -15.766 3.236 3.676 1 49.62 106 ASP A C 1
ATOM 866 O O . ASP A 1 106 ? -16.859 3.291 4.242 1 49.62 106 ASP A O 1
ATOM 870 N N . GLY A 1 107 ? -14.75 3.984 4.141 1 46.19 107 GLY A N 1
ATOM 871 C CA . GLY A 1 107 ? -14.688 4.402 5.531 1 46.19 107 GLY A CA 1
ATOM 872 C C . GLY A 1 107 ? -15.25 3.371 6.492 1 46.19 107 GLY A C 1
ATOM 873 O O . GLY A 1 107 ? -14.898 3.352 7.672 1 46.19 107 GLY A O 1
ATOM 874 N N . THR A 1 108 ? -16.422 2.965 6.344 1 44.56 108 THR A N 1
ATOM 875 C CA . THR A 1 108 ? -17.281 2.352 7.352 1 44.56 108 THR A CA 1
ATOM 876 C C . THR A 1 108 ? -17.125 0.833 7.344 1 44.56 108 THR A C 1
ATOM 878 O O . THR A 1 108 ? -17.562 0.164 6.406 1 44.56 108 THR A O 1
ATOM 881 N N . GLY A 1 109 ? -16.406 0.256 8.266 1 51.66 109 GLY A N 1
ATOM 882 C CA . GLY A 1 109 ? -16.547 -1.012 8.953 1 51.66 109 GLY A CA 1
ATOM 883 C C . GLY A 1 109 ? -16.781 -2.182 8.023 1 51.66 109 GLY A C 1
ATOM 884 O O . GLY A 1 109 ? -17.578 -3.072 8.32 1 51.66 109 GLY A O 1
ATOM 885 N N . LEU A 1 110 ? -16.328 -1.956 6.66 1 59.66 110 LEU A N 1
ATOM 886 C CA . LEU A 1 110 ? -16.703 -3.117 5.859 1 59.66 110 LEU A CA 1
ATOM 887 C C . LEU A 1 110 ? -15.953 -4.359 6.324 1 59.66 110 LEU A C 1
ATOM 889 O O . LEU A 1 110 ? -14.773 -4.281 6.691 1 59.66 110 LEU A O 1
ATOM 893 N N . SER A 1 111 ? -16.688 -5.363 6.621 1 73.75 111 SER A N 1
ATOM 894 C CA . SER A 1 111 ? -16.172 -6.68 6.988 1 73.75 111 SER A CA 1
ATOM 895 C C . SER A 1 111 ? -15.492 -7.359 5.801 1 73.75 111 SER A C 1
ATOM 897 O O . SER A 1 111 ? -15.922 -7.195 4.656 1 73.75 111 SER A O 1
ATOM 899 N N . VAL A 1 112 ? -14.344 -7.844 6.027 1 85.94 112 VAL A N 1
ATOM 900 C CA . VAL A 1 112 ? -13.602 -8.609 5.031 1 85.94 112 VAL A CA 1
ATOM 901 C C . VAL A 1 112 ? -14.188 -10.016 4.914 1 85.94 112 VAL A C 1
ATOM 903 O O . VAL A 1 112 ? -14.398 -10.688 5.926 1 85.94 112 VAL A O 1
ATOM 906 N N . ASP A 1 113 ? -14.586 -10.445 3.727 1 89.5 113 ASP A N 1
ATOM 907 C CA . ASP A 1 113 ? -15.039 -11.805 3.48 1 89.5 113 ASP A CA 1
ATOM 908 C C . ASP A 1 113 ? -13.898 -12.805 3.637 1 89.5 113 ASP A C 1
ATOM 910 O O . ASP A 1 113 ? -12.828 -12.633 3.041 1 89.5 113 ASP A O 1
ATOM 914 N N . LYS A 1 114 ? -14.133 -13.82 4.391 1 91.31 114 LYS A N 1
ATOM 915 C CA . LYS A 1 114 ? -13.102 -14.812 4.695 1 91.31 114 LYS A CA 1
ATOM 916 C C . LYS A 1 114 ? -12.648 -15.539 3.432 1 91.31 114 LYS A C 1
ATOM 918 O O . LYS A 1 114 ? -11.469 -15.875 3.289 1 91.31 114 LYS A O 1
ATOM 923 N N . ASN A 1 115 ? -13.523 -15.812 2.523 1 92.94 115 ASN A N 1
ATOM 924 C CA . ASN A 1 115 ? -13.172 -16.484 1.273 1 92.94 115 ASN A CA 1
ATOM 925 C C . ASN A 1 115 ? -12.211 -15.633 0.438 1 92.94 115 ASN A C 1
ATOM 927 O O . ASN A 1 115 ? -11.266 -16.156 -0.147 1 92.94 115 ASN A O 1
ATOM 931 N N . HIS A 1 116 ? -12.484 -14.344 0.452 1 94.5 116 HIS A N 1
ATOM 932 C CA . HIS A 1 116 ? -11.602 -13.438 -0.277 1 94.5 116 HIS A CA 1
ATOM 933 C C . HIS A 1 116 ? -10.227 -13.367 0.366 1 94.5 116 HIS A C 1
ATOM 935 O O . HIS A 1 116 ? -9.211 -13.344 -0.333 1 94.5 116 HIS A O 1
ATOM 941 N N . LEU A 1 117 ? -10.289 -13.312 1.657 1 95.5 117 LEU A N 1
ATOM 942 C CA . LEU A 1 117 ? -9.031 -13.219 2.396 1 95.5 117 LEU A CA 1
ATOM 943 C C . LEU A 1 117 ? -8.156 -14.438 2.129 1 95.5 117 LEU A C 1
ATOM 945 O O . LEU A 1 117 ? -6.977 -14.289 1.79 1 95.5 117 LEU A O 1
ATOM 949 N N . GLU A 1 118 ? -8.695 -15.586 2.17 1 95.12 118 GLU A N 1
ATOM 950 C CA . GLU A 1 118 ? -7.953 -16.828 1.967 1 95.12 118 GLU A CA 1
ATOM 951 C C . GLU A 1 118 ? -7.527 -16.984 0.509 1 95.12 118 GLU A C 1
ATOM 953 O O . GLU A 1 118 ? -6.426 -17.453 0.225 1 95.12 118 GLU A O 1
ATOM 958 N N . ALA A 1 119 ? -8.383 -16.609 -0.344 1 96.56 119 ALA A N 1
ATOM 959 C CA . ALA A 1 119 ? -8.055 -16.688 -1.768 1 96.56 119 ALA A CA 1
ATOM 960 C C . ALA A 1 119 ? -6.879 -15.773 -2.104 1 96.56 119 ALA A C 1
ATOM 962 O O . ALA A 1 119 ? -5.957 -16.188 -2.814 1 96.56 119 ALA A O 1
ATOM 963 N N . TYR A 1 120 ? -6.969 -14.578 -1.536 1 97.31 120 TYR A N 1
ATOM 964 C CA . TYR A 1 120 ? -5.906 -13.625 -1.838 1 97.31 120 TYR A CA 1
ATOM 965 C C . TYR A 1 120 ? -4.582 -14.078 -1.243 1 97.31 120 TYR A C 1
ATOM 967 O O . TYR A 1 120 ? -3.527 -13.922 -1.867 1 97.31 120 TYR A O 1
ATOM 975 N N . LYS A 1 121 ? -4.648 -14.594 -0.087 1 97.75 121 LYS A N 1
ATOM 976 C CA . LYS A 1 121 ? -3.449 -15.164 0.515 1 97.75 121 LYS A CA 1
ATOM 977 C C . LYS A 1 121 ? -2.859 -16.25 -0.368 1 97.75 121 LYS A C 1
ATOM 979 O O . LYS A 1 121 ? -1.65 -16.281 -0.608 1 97.75 121 LYS A O 1
ATOM 984 N N . THR A 1 122 ? -3.684 -17.109 -0.849 1 97.5 122 THR A N 1
ATOM 985 C CA . THR A 1 122 ? -3.25 -18.203 -1.713 1 97.5 122 THR A CA 1
ATOM 986 C C . THR A 1 122 ? -2.605 -17.656 -2.986 1 97.5 122 THR A C 1
ATOM 988 O O . THR A 1 122 ? -1.5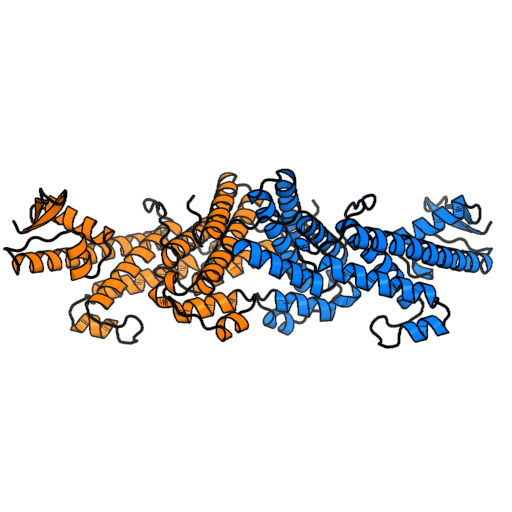67 -18.156 -3.424 1 97.5 122 THR A O 1
ATOM 991 N N . ILE A 1 123 ? -3.209 -16.672 -3.555 1 97.75 123 ILE A N 1
ATOM 992 C CA . ILE A 1 123 ? -2.662 -16.047 -4.746 1 97.75 123 ILE A CA 1
ATOM 993 C C . ILE A 1 123 ? -1.278 -15.477 -4.441 1 97.75 123 ILE A C 1
ATOM 995 O O . ILE A 1 123 ? -0.347 -15.625 -5.234 1 97.75 123 ILE A O 1
ATOM 999 N N . GLY A 1 124 ? -1.193 -14.82 -3.264 1 97.69 124 GLY A N 1
ATOM 1000 C CA . GLY A 1 124 ? 0.103 -14.312 -2.848 1 97.69 124 GLY A CA 1
ATOM 1001 C C . GLY A 1 124 ? 1.152 -15.398 -2.701 1 97.69 124 GLY A C 1
ATOM 1002 O O . GLY A 1 124 ? 2.291 -15.227 -3.143 1 97.69 124 GLY A O 1
ATOM 1003 N N . GLU A 1 125 ? 0.804 -16.516 -2.125 1 97.56 125 GLU A N 1
ATOM 1004 C CA . GLU A 1 125 ? 1.712 -17.641 -1.949 1 97.56 125 GLU A CA 1
ATOM 1005 C C . GLU A 1 125 ? 2.154 -18.203 -3.295 1 97.56 125 GLU A C 1
ATOM 1007 O O . GLU A 1 125 ? 3.336 -18.484 -3.496 1 97.56 125 GLU A O 1
ATOM 1012 N N . LEU A 1 126 ? 1.218 -18.344 -4.164 1 96.75 126 LEU A N 1
ATOM 1013 C CA . LEU A 1 126 ? 1.528 -18.875 -5.488 1 96.75 126 LEU A CA 1
ATOM 1014 C C . LEU A 1 126 ? 2.445 -17.922 -6.254 1 96.75 126 LEU A C 1
ATOM 1016 O O . LEU A 1 126 ? 3.312 -18.359 -7.008 1 96.75 126 LEU A O 1
ATOM 1020 N N . LEU A 1 127 ? 2.203 -16.641 -6.07 1 96.56 127 LEU A N 1
ATOM 1021 C CA . LEU A 1 12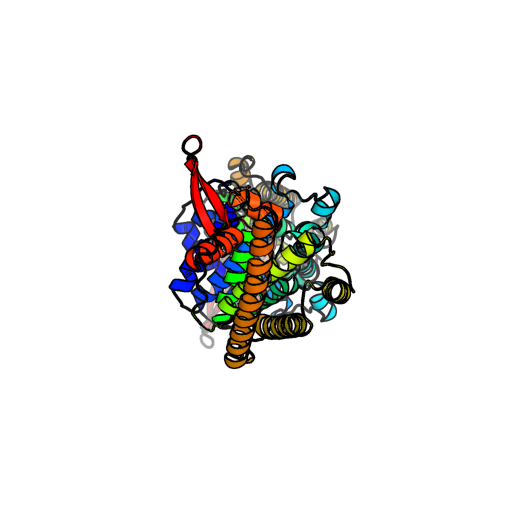7 ? 3.074 -15.664 -6.707 1 96.56 127 LEU A CA 1
ATOM 1022 C C . LEU A 1 127 ? 4.512 -15.812 -6.219 1 96.56 127 LEU A C 1
ATOM 1024 O O . LEU A 1 127 ? 5.449 -15.805 -7.023 1 96.56 127 LEU A O 1
ATOM 1028 N N . LEU A 1 128 ? 4.668 -15.977 -4.922 1 95.62 128 LEU A N 1
ATOM 1029 C CA . LEU A 1 128 ? 5.996 -16.156 -4.34 1 95.62 128 LEU A CA 1
ATOM 1030 C C . LEU A 1 128 ? 6.625 -17.469 -4.816 1 95.62 128 LEU A C 1
ATOM 1032 O O . LEU A 1 128 ? 7.828 -17.516 -5.086 1 95.62 128 LEU A O 1
ATOM 1036 N N . LYS A 1 129 ? 5.836 -18.438 -4.902 1 94.19 129 LYS A N 1
ATOM 1037 C CA . LYS A 1 129 ? 6.305 -19.719 -5.426 1 94.19 129 LYS A CA 1
ATOM 1038 C C . LYS A 1 129 ? 6.797 -19.578 -6.863 1 94.19 129 LYS A C 1
ATOM 1040 O O . LYS A 1 129 ? 7.887 -20.047 -7.199 1 94.19 129 LYS A O 1
ATOM 1045 N N . ASN A 1 130 ? 6.008 -18.891 -7.676 1 93.44 130 ASN A N 1
ATOM 1046 C CA . ASN A 1 130 ? 6.312 -18.75 -9.094 1 93.44 130 ASN A CA 1
ATOM 1047 C C . ASN A 1 130 ? 7.547 -17.875 -9.32 1 93.44 130 ASN A C 1
ATOM 1049 O O . ASN A 1 130 ? 8.391 -18.203 -10.164 1 93.44 130 ASN A O 1
ATOM 1053 N N . LEU A 1 131 ? 7.676 -16.859 -8.57 1 93.88 131 LEU A N 1
ATOM 1054 C CA . LEU A 1 131 ? 8.695 -15.859 -8.859 1 93.88 131 LEU A CA 1
ATOM 1055 C C . LEU A 1 131 ? 10 -16.188 -8.125 1 93.88 131 LEU A C 1
ATOM 1057 O O . LEU A 1 131 ? 11.086 -15.859 -8.609 1 93.88 131 LEU A O 1
ATOM 1061 N N . PHE A 1 132 ? 9.867 -16.844 -6.953 1 92.5 132 PHE A N 1
ATOM 1062 C CA . PHE A 1 132 ? 11.055 -16.953 -6.113 1 92.5 132 PHE A CA 1
ATOM 1063 C C . PHE A 1 132 ? 11.305 -18.406 -5.734 1 92.5 132 PHE A C 1
ATOM 1065 O O . PHE A 1 132 ? 12.227 -18.703 -4.977 1 92.5 132 PHE A O 1
ATOM 1072 N N . ASN A 1 133 ? 10.469 -19.328 -6.164 1 90.06 133 ASN A N 1
ATOM 1073 C CA . ASN A 1 133 ? 10.609 -20.75 -5.906 1 90.06 133 ASN A CA 1
ATOM 1074 C C . ASN A 1 133 ? 10.477 -21.078 -4.422 1 90.06 133 ASN A C 1
ATOM 1076 O O . ASN A 1 133 ? 11.234 -21.891 -3.887 1 90.06 133 ASN A O 1
ATOM 1080 N N . ILE A 1 134 ? 9.633 -20.312 -3.826 1 91.44 134 ILE A N 1
ATOM 1081 C CA . ILE A 1 134 ? 9.336 -20.594 -2.424 1 91.44 134 ILE A CA 1
ATOM 1082 C C . ILE A 1 134 ? 8.203 -21.609 -2.326 1 91.44 134 ILE A C 1
ATOM 1084 O O . ILE A 1 134 ? 7.129 -21.406 -2.896 1 91.44 134 ILE A O 1
ATOM 1088 N N . GLU A 1 135 ? 8.359 -22.609 -1.564 1 89.06 135 GLU A N 1
ATOM 1089 C CA . GLU A 1 135 ? 7.355 -23.672 -1.459 1 89.06 135 GLU A CA 1
ATOM 1090 C C . GLU A 1 135 ? 6.426 -23.438 -0.275 1 89.06 135 GLU A C 1
ATOM 1092 O O . GLU A 1 135 ? 6.863 -22.984 0.786 1 89.06 135 GLU A O 1
ATOM 1097 N N . PHE A 1 136 ? 5.203 -23.688 -0.502 1 92.06 136 PHE A N 1
ATOM 1098 C CA . PHE A 1 136 ? 4.176 -23.625 0.534 1 92.06 136 PHE A CA 1
ATOM 1099 C C . PHE A 1 136 ? 3.436 -24.953 0.646 1 92.06 136 PHE A C 1
ATOM 1101 O O . PHE A 1 136 ? 3.387 -25.719 -0.313 1 92.06 136 PHE A O 1
ATOM 1108 N N . ASN A 1 137 ? 2.924 -25.156 1.838 1 88.38 137 ASN A N 1
ATOM 1109 C CA . ASN A 1 137 ? 2.1 -26.344 2.049 1 88.38 137 ASN A CA 1
ATOM 1110 C C . ASN A 1 137 ? 0.617 -26.031 1.873 1 88.38 137 ASN A C 1
ATOM 1112 O O . ASN A 1 137 ? 0.041 -25.266 2.65 1 88.38 137 ASN A O 1
ATOM 1116 N N . TYR A 1 138 ? 0.104 -26.609 0.807 1 88.06 138 TYR A N 1
ATOM 1117 C CA . TYR A 1 138 ? -1.305 -26.375 0.516 1 88.06 138 TYR A CA 1
ATOM 1118 C C . TYR A 1 138 ? -2.15 -27.594 0.874 1 88.06 138 TYR A C 1
ATOM 1120 O O . TYR A 1 138 ? -1.696 -28.734 0.748 1 88.06 138 TYR A O 1
ATOM 1128 N N . SER A 1 139 ? -3.305 -27.297 1.413 1 84.31 139 SER A N 1
ATOM 1129 C CA . SER A 1 139 ? -4.301 -28.359 1.577 1 84.31 139 SER A CA 1
ATOM 1130 C C . SER A 1 139 ? -5.48 -28.156 0.63 1 84.31 139 SER A C 1
ATOM 1132 O O . SER A 1 139 ? -6.02 -27.047 0.525 1 84.31 139 SER A O 1
ATOM 1134 N N . THR A 1 140 ? -5.801 -29.203 -0.186 1 86.44 140 THR A N 1
ATOM 1135 C CA . THR A 1 140 ? -6.91 -29.094 -1.13 1 86.44 140 THR A CA 1
ATOM 1136 C C . THR A 1 140 ? -8.016 -30.078 -0.773 1 86.44 140 THR A C 1
ATOM 1138 O O . THR A 1 140 ? -8.773 -30.516 -1.646 1 86.44 140 THR A O 1
ATOM 1141 N N . THR A 1 141 ? -8.023 -30.406 0.44 1 85.69 141 THR A N 1
ATOM 1142 C CA . THR A 1 141 ? -9 -31.391 0.878 1 85.69 141 THR A CA 1
ATOM 1143 C C . THR A 1 141 ? -10.375 -30.75 1.048 1 85.69 141 THR A C 1
ATOM 1145 O O . THR A 1 141 ? -11.398 -31.438 0.934 1 85.69 141 THR A O 1
ATOM 1148 N N . ASP A 1 142 ? -10.375 -29.516 1.311 1 90.12 142 ASP A N 1
ATOM 1149 C CA . ASP A 1 142 ? -11.648 -28.844 1.523 1 90.12 142 ASP A CA 1
ATOM 1150 C C . ASP A 1 142 ? -12.18 -28.25 0.221 1 90.12 142 ASP A C 1
ATOM 1152 O O . ASP A 1 142 ? -11.414 -28 -0.716 1 90.12 142 ASP A O 1
ATOM 1156 N N . LYS A 1 143 ? -13.508 -28.109 0.159 1 93.25 143 LYS A N 1
ATOM 1157 C CA . LYS A 1 143 ? -14.148 -27.484 -0.989 1 93.25 143 LYS A CA 1
ATOM 1158 C C . LYS A 1 143 ? -14.234 -25.969 -0.81 1 93.25 143 LYS A C 1
ATOM 1160 O O . LYS A 1 143 ? -15.305 -25.438 -0.513 1 93.25 143 LYS A O 1
ATOM 1165 N N . SER A 1 144 ? -13.133 -25.375 -1.048 1 95.38 144 SER A N 1
ATOM 1166 C CA . SER A 1 144 ? -13.031 -23.938 -0.851 1 95.38 144 SER A CA 1
ATOM 1167 C C . SER A 1 144 ? -12.5 -23.234 -2.102 1 95.38 144 SER A C 1
ATOM 1169 O O . SER A 1 144 ? -12 -23.891 -3.016 1 95.38 144 SER A O 1
ATOM 1171 N N . LEU A 1 145 ? -12.656 -21.984 -2.107 1 96.69 145 LEU A N 1
ATOM 1172 C CA . LEU A 1 145 ? -12.133 -21.188 -3.209 1 96.69 145 LEU A CA 1
ATOM 1173 C C . LEU A 1 145 ? -10.617 -21.312 -3.307 1 96.69 145 LEU A C 1
ATOM 1175 O O . LEU A 1 145 ? -10.07 -21.391 -4.406 1 96.69 145 LEU A O 1
ATOM 1179 N N . SER A 1 146 ? -9.953 -21.375 -2.146 1 96.44 146 SER A N 1
ATOM 1180 C CA . SER A 1 146 ? -8.5 -21.547 -2.107 1 96.44 146 SER A CA 1
ATOM 1181 C C . SER A 1 146 ? -8.086 -22.875 -2.756 1 96.44 146 SER A C 1
ATOM 1183 O O . SER A 1 146 ? -7.117 -22.922 -3.514 1 96.44 146 SER A O 1
ATOM 1185 N N . SER A 1 147 ? -8.828 -23.875 -2.492 1 96.38 147 SER A N 1
ATOM 1186 C CA . SER A 1 147 ? -8.539 -25.188 -3.086 1 96.38 147 SER A CA 1
ATOM 1187 C C . SER A 1 147 ? -8.688 -25.141 -4.602 1 96.38 147 SER A C 1
ATOM 1189 O O . SER A 1 147 ? -7.883 -25.734 -5.328 1 96.38 147 SER A O 1
ATOM 1191 N N . LEU A 1 148 ? -9.742 -24.5 -5.031 1 97.38 148 LEU A N 1
ATOM 1192 C CA . LEU A 1 148 ? -9.969 -24.375 -6.469 1 97.38 148 LEU A CA 1
ATOM 1193 C C . LEU A 1 148 ? -8.797 -23.656 -7.137 1 97.38 148 LEU A C 1
ATOM 1195 O O . LEU A 1 148 ? -8.352 -24.062 -8.211 1 97.38 148 LEU A O 1
ATOM 1199 N N . ILE A 1 149 ? -8.281 -22.625 -6.5 1 97.5 149 ILE A N 1
ATOM 1200 C CA . ILE A 1 149 ? -7.172 -21.844 -7.027 1 97.5 149 ILE A CA 1
ATOM 1201 C C . ILE A 1 149 ? -5.918 -22.703 -7.117 1 97.5 149 ILE A C 1
ATOM 1203 O O . ILE A 1 149 ? -5.203 -22.672 -8.117 1 97.5 149 ILE A O 1
ATOM 1207 N N . ILE A 1 150 ? -5.676 -23.469 -6.125 1 96.25 150 ILE A N 1
ATOM 1208 C CA . ILE A 1 150 ? -4.488 -24.312 -6.078 1 96.25 150 ILE A CA 1
ATOM 1209 C C . ILE A 1 150 ? -4.578 -25.391 -7.16 1 96.25 150 ILE A C 1
ATOM 1211 O O . ILE A 1 150 ? -3.613 -25.625 -7.891 1 96.25 150 ILE A O 1
ATOM 1215 N N . LEU A 1 151 ? -5.719 -25.984 -7.234 1 94.62 151 LEU A N 1
ATOM 1216 C CA . LEU A 1 151 ? -5.906 -27.031 -8.234 1 94.62 151 LEU A CA 1
ATOM 1217 C C . LEU A 1 151 ? -5.773 -26.469 -9.641 1 94.62 151 LEU A C 1
ATOM 1219 O O . LEU A 1 151 ? -5.191 -27.109 -10.523 1 94.62 151 LEU A O 1
ATOM 1223 N N . TRP A 1 152 ? -6.332 -25.312 -9.836 1 96.38 152 TRP A N 1
ATOM 1224 C CA . TRP A 1 152 ? -6.16 -24.641 -11.117 1 96.38 152 TRP A CA 1
ATOM 1225 C C . TRP A 1 152 ? -4.684 -24.453 -11.445 1 96.38 152 TRP A C 1
ATOM 1227 O O . TRP A 1 152 ? -4.254 -24.688 -12.578 1 96.38 152 TRP A O 1
ATOM 1237 N N . GLU A 1 153 ? -3.932 -23.953 -10.492 1 94.31 153 GLU A N 1
ATOM 1238 C CA . GLU A 1 153 ? -2.506 -23.734 -10.711 1 94.31 153 GLU A CA 1
ATOM 1239 C C . GLU A 1 153 ? -1.802 -25.031 -11.109 1 94.31 153 GLU A C 1
ATOM 1241 O O . GLU A 1 153 ? -0.948 -25.031 -12 1 94.31 153 GLU A O 1
ATOM 1246 N N . GLU A 1 154 ? -2.119 -26.125 -10.5 1 89.75 154 GLU A N 1
ATOM 1247 C CA . GLU A 1 154 ? -1.528 -27.422 -10.82 1 89.75 154 GLU A CA 1
ATOM 1248 C C . GLU A 1 154 ? -1.852 -27.844 -12.25 1 89.75 154 GLU A C 1
ATOM 1250 O O . GLU A 1 154 ? -0.971 -28.297 -12.984 1 89.75 154 GLU A O 1
ATOM 1255 N N . ILE A 1 155 ? -3.068 -27.656 -12.594 1 92.38 155 ILE A N 1
ATOM 1256 C CA . ILE A 1 155 ? -3.523 -28.047 -13.914 1 92.38 155 ILE A CA 1
ATOM 1257 C C . ILE A 1 155 ? -2.896 -27.141 -14.977 1 92.38 155 ILE A C 1
ATOM 1259 O O . ILE A 1 155 ? -2.428 -27.625 -16.016 1 92.38 155 ILE A O 1
ATOM 1263 N N . ASP A 1 156 ? -2.969 -25.875 -14.695 1 91.62 156 ASP A N 1
ATOM 1264 C CA . ASP A 1 156 ? -2.375 -24.891 -15.602 1 91.62 156 ASP A CA 1
ATOM 1265 C C . ASP A 1 156 ? -0.901 -25.203 -15.852 1 91.62 156 ASP A C 1
ATOM 1267 O O . ASP A 1 156 ? -0.438 -25.156 -17 1 91.62 156 ASP A O 1
ATOM 1271 N N . LYS A 1 157 ? -0.244 -25.5 -14.82 1 86.62 157 LYS A N 1
ATOM 1272 C CA . LYS A 1 157 ? 1.17 -25.844 -14.93 1 86.62 157 LYS A CA 1
ATOM 1273 C C . LYS A 1 157 ? 1.362 -27.109 -15.773 1 86.62 157 LYS A C 1
ATOM 1275 O O . LYS A 1 157 ? 2.266 -27.156 -16.609 1 86.62 157 LYS A O 1
ATOM 1280 N N . LEU A 1 158 ? 0.594 -28.094 -15.523 1 85 158 LEU A N 1
ATOM 1281 C CA . LEU A 1 158 ? 0.669 -29.344 -16.266 1 85 158 LEU A CA 1
ATOM 1282 C C . LEU A 1 158 ? 0.416 -29.125 -17.75 1 85 158 LEU A C 1
ATOM 1284 O O . LEU A 1 158 ? 1.123 -29.672 -18.594 1 85 158 LEU A O 1
ATOM 1288 N N . ILE A 1 159 ? -0.577 -28.359 -18.016 1 88.06 159 ILE A N 1
ATOM 1289 C CA . ILE A 1 159 ? -0.948 -28.094 -19.391 1 88.06 159 ILE A CA 1
ATOM 1290 C C . ILE A 1 159 ? 0.172 -27.328 -20.094 1 88.06 159 ILE A C 1
ATOM 1292 O O . ILE A 1 159 ? 0.554 -27.656 -21.219 1 88.06 159 ILE A O 1
ATOM 1296 N N . LYS A 1 160 ? 0.697 -26.344 -19.484 1 84.06 160 LYS A N 1
ATOM 1297 C CA . LYS A 1 160 ? 1.787 -25.547 -20.062 1 84.06 160 LYS A CA 1
ATOM 1298 C C . LYS A 1 160 ? 3.014 -26.422 -20.312 1 84.06 160 LYS A C 1
ATOM 1300 O O . LYS A 1 160 ? 3.703 -26.25 -21.328 1 84.06 160 LYS A O 1
ATOM 1305 N N . GLN A 1 161 ? 3.236 -27.281 -19.422 1 79.31 161 GLN A N 1
ATOM 1306 C CA . GLN A 1 161 ? 4.363 -28.203 -19.578 1 79.31 161 GLN A CA 1
ATOM 1307 C C . GLN A 1 161 ? 4.16 -29.109 -20.781 1 79.31 161 GLN A C 1
ATOM 1309 O O . GLN A 1 161 ? 5.102 -29.375 -21.531 1 79.31 161 GLN A O 1
ATOM 1314 N N . LEU A 1 162 ? 2.973 -29.594 -20.938 1 80.94 162 LEU A N 1
ATOM 1315 C CA . LEU A 1 162 ? 2.648 -30.453 -22.078 1 80.94 162 LEU A CA 1
ATOM 1316 C C . LEU A 1 162 ? 2.805 -29.688 -23.391 1 80.94 162 LEU A C 1
ATOM 1318 O O . LEU A 1 162 ? 3.291 -30.25 -24.375 1 80.94 162 LEU A O 1
ATOM 1322 N N . PHE A 1 163 ? 2.418 -28.469 -23.375 1 84.31 163 PHE A N 1
ATOM 1323 C CA . PHE A 1 163 ? 2.59 -27.641 -24.547 1 84.31 163 PHE A CA 1
ATOM 1324 C C . PHE A 1 163 ? 4.07 -27.422 -24.859 1 84.31 163 PHE A C 1
ATOM 1326 O O . PHE A 1 163 ? 4.5 -27.547 -26 1 84.31 163 PHE A O 1
ATOM 1333 N N . LEU A 1 164 ? 4.809 -27.172 -23.844 1 77.94 164 LEU A N 1
ATOM 1334 C CA . LEU A 1 164 ? 6.234 -26.906 -24 1 77.94 164 LEU A CA 1
ATOM 1335 C C . LEU A 1 164 ? 6.961 -28.141 -24.531 1 77.94 164 LEU A C 1
ATOM 1337 O O . LEU A 1 164 ? 7.789 -28.031 -25.438 1 77.94 164 LEU A O 1
ATOM 1341 N N . THR A 1 165 ? 6.676 -29.266 -24.016 1 73.44 165 THR A N 1
ATOM 1342 C CA . THR A 1 165 ? 7.328 -30.516 -24.406 1 73.44 165 THR A CA 1
ATOM 1343 C C . THR A 1 165 ? 7.02 -30.859 -25.859 1 73.44 165 THR A C 1
ATOM 1345 O O . THR A 1 165 ? 7.82 -31.516 -26.516 1 73.44 165 THR A O 1
ATOM 1348 N N . ASN A 1 166 ? 5.93 -30.375 -26.328 1 77.5 166 ASN A N 1
ATOM 1349 C CA . ASN A 1 166 ? 5.516 -30.703 -27.688 1 77.5 166 ASN A CA 1
ATOM 1350 C C . ASN A 1 166 ? 5.734 -29.531 -28.625 1 77.5 166 ASN A C 1
ATOM 1352 O O . ASN A 1 166 ? 5.184 -29.5 -29.734 1 77.5 166 ASN A O 1
ATOM 1356 N N . ASN A 1 167 ? 6.441 -28.531 -28.141 1 81.25 167 ASN A N 1
ATOM 1357 C CA . ASN A 1 167 ? 6.859 -27.375 -28.922 1 81.25 167 ASN A CA 1
ATOM 1358 C C . ASN A 1 167 ? 5.656 -26.594 -29.438 1 81.25 167 ASN A C 1
ATOM 1360 O O . ASN A 1 167 ? 5.605 -26.219 -30.625 1 81.25 167 ASN A O 1
ATOM 1364 N N . ILE A 1 168 ? 4.66 -26.578 -28.641 1 85.38 168 ILE A N 1
ATOM 1365 C CA . ILE A 1 168 ? 3.51 -25.734 -28.938 1 85.38 168 ILE A CA 1
ATOM 1366 C C . ILE A 1 168 ? 3.557 -24.484 -28.062 1 85.38 168 ILE A C 1
ATOM 1368 O O . ILE A 1 168 ? 3.721 -24.578 -26.844 1 85.38 168 ILE A O 1
ATOM 1372 N N . ASP A 1 169 ? 3.438 -23.406 -28.703 1 83.31 169 ASP A N 1
ATOM 1373 C CA . ASP A 1 169 ? 3.422 -22.141 -27.969 1 83.31 169 ASP A CA 1
ATOM 1374 C C . ASP A 1 169 ? 2.066 -21.922 -27.297 1 83.31 169 ASP A C 1
ATOM 1376 O O . ASP A 1 169 ? 1.056 -21.734 -27.984 1 83.31 169 ASP A O 1
ATOM 1380 N N . PHE A 1 170 ? 2.084 -21.828 -26.047 1 81.25 170 PHE A N 1
ATOM 1381 C CA . PHE A 1 170 ? 0.865 -21.719 -25.266 1 81.25 170 PHE A CA 1
ATOM 1382 C C . PHE A 1 170 ? 0.174 -20.375 -25.516 1 81.25 170 PHE A C 1
ATOM 1384 O O . PHE A 1 170 ? -1.032 -20.25 -25.297 1 81.25 170 PHE A O 1
ATOM 1391 N N . SER A 1 171 ? 0.867 -19.391 -25.984 1 78.62 171 SER A N 1
ATOM 1392 C CA . SER A 1 171 ? 0.317 -18.047 -26.172 1 78.62 171 SER A CA 1
ATOM 1393 C C . SER A 1 171 ? -0.355 -17.906 -27.531 1 78.62 171 SER A C 1
ATOM 1395 O O . SER A 1 171 ? -1.093 -16.953 -27.781 1 78.62 171 SER A O 1
ATOM 1397 N N . ARG A 1 172 ? -0.278 -18.938 -28.359 1 83.44 172 ARG A N 1
ATOM 1398 C CA . ARG A 1 172 ? -0.806 -18.844 -29.719 1 83.44 172 ARG A CA 1
ATOM 1399 C C . ARG A 1 172 ? -2.316 -19.047 -29.719 1 83.44 172 ARG A C 1
ATOM 1401 O O . ARG A 1 172 ? -2.852 -19.828 -28.938 1 83.44 172 ARG A O 1
ATOM 1408 N N . THR A 1 173 ? -2.934 -18.453 -30.562 1 84.38 173 THR A N 1
ATOM 1409 C CA . THR A 1 173 ? -4.387 -18.469 -30.703 1 84.38 173 THR A CA 1
ATOM 1410 C C . THR A 1 173 ? -4.875 -19.875 -31.062 1 84.38 173 THR A C 1
ATOM 1412 O O . THR A 1 173 ? -5.914 -20.312 -30.578 1 84.38 173 THR A O 1
ATOM 1415 N N . PHE A 1 174 ? -4.113 -20.609 -31.875 1 87.44 174 PHE A N 1
ATOM 1416 C CA . PHE A 1 174 ? -4.574 -21.906 -32.375 1 87.44 174 PHE A CA 1
ATOM 1417 C C . PHE A 1 174 ? -3.914 -23.047 -31.641 1 87.44 174 PHE A C 1
ATOM 1419 O O . PHE A 1 174 ? -3.76 -24.141 -32.188 1 87.44 174 PHE A O 1
ATOM 1426 N N . LYS A 1 175 ? -3.576 -22.844 -30.469 1 89.44 175 LYS A N 1
ATOM 1427 C CA . LYS A 1 175 ? -2.832 -23.812 -29.672 1 89.44 175 LYS A CA 1
ATOM 1428 C C . LYS A 1 175 ? -3.646 -25.094 -29.469 1 89.44 175 LYS A C 1
ATOM 1430 O O . LYS A 1 175 ? -3.107 -26.203 -29.531 1 89.44 175 LYS A O 1
ATOM 1435 N N . TRP A 1 176 ? -4.895 -24.938 -29.266 1 92.06 176 TRP A N 1
ATOM 1436 C CA . TRP A 1 176 ? -5.73 -26.094 -28.953 1 92.06 176 TRP A CA 1
ATOM 1437 C C . TRP A 1 176 ? -5.953 -26.953 -30.203 1 92.06 176 TRP A C 1
ATOM 1439 O O . TRP A 1 176 ? -6.004 -28.172 -30.109 1 92.06 176 TRP A O 1
ATOM 1449 N N . GLU A 1 177 ? -6.086 -26.281 -31.344 1 92 177 GLU A N 1
ATOM 1450 C CA . GLU A 1 177 ? -6.203 -27 -32.594 1 92 177 GLU A CA 1
ATOM 1451 C C . GLU A 1 177 ? -4.938 -27.812 -32.906 1 92 177 GLU A C 1
ATOM 1453 O O . GLU A 1 177 ? -5.012 -28.969 -33.312 1 92 177 GLU A O 1
ATOM 1458 N N . GLU A 1 178 ? -3.869 -27.188 -32.688 1 91.31 178 GLU A N 1
ATOM 1459 C CA . GLU A 1 178 ? -2.594 -27.875 -32.906 1 91.31 178 GLU A CA 1
ATOM 1460 C C . GLU A 1 178 ? -2.441 -29.047 -31.938 1 91.31 178 GLU A C 1
ATOM 1462 O O . GLU A 1 178 ? -1.937 -30.109 -32.312 1 91.31 178 GLU A O 1
ATOM 1467 N N . ALA A 1 179 ? -2.867 -28.859 -30.703 1 90.12 179 ALA A N 1
ATOM 1468 C CA . ALA A 1 179 ? -2.771 -29.906 -29.688 1 90.12 179 ALA A CA 1
ATOM 1469 C C . ALA A 1 179 ? -3.648 -31.094 -30.047 1 90.12 179 ALA A C 1
ATOM 1471 O O . ALA A 1 179 ? -3.273 -32.25 -29.797 1 90.12 179 ALA A O 1
ATOM 1472 N N . LEU A 1 180 ? -4.789 -30.812 -30.656 1 90.62 180 LEU A N 1
ATOM 1473 C CA . LEU A 1 180 ? -5.699 -31.859 -31.094 1 90.62 180 LEU A CA 1
ATOM 1474 C C . LEU A 1 180 ? -5.094 -32.656 -32.25 1 90.62 180 LEU A C 1
ATOM 1476 O O . LEU A 1 180 ? -5.18 -33.875 -32.25 1 90.62 180 LEU A O 1
ATOM 1480 N N . GLN A 1 181 ? -4.477 -31.922 -33.125 1 90.75 181 GLN A N 1
ATOM 1481 C CA . GLN A 1 181 ? -3.873 -32.562 -34.281 1 90.75 181 GLN A CA 1
ATOM 1482 C C . GLN A 1 181 ? -2.723 -33.469 -33.875 1 90.75 181 GLN A C 1
ATOM 1484 O O . GLN A 1 181 ? -2.533 -34.562 -34.469 1 90.75 181 GLN A O 1
ATOM 1489 N N . LYS A 1 182 ? -2.041 -33.062 -32.844 1 85.19 182 LYS A N 1
ATOM 1490 C CA . LYS A 1 182 ? -0.886 -33.812 -32.375 1 85.19 182 LYS A CA 1
ATOM 1491 C C . LYS A 1 182 ? -1.299 -34.844 -31.359 1 85.19 182 LYS A C 1
ATOM 1493 O O . LYS A 1 182 ? -0.448 -35.531 -30.781 1 85.19 182 LYS A O 1
ATOM 1498 N N . ASN A 1 183 ? -2.59 -34.906 -31.062 1 83.62 183 ASN A N 1
ATOM 1499 C CA . ASN A 1 183 ? -3.166 -35.875 -30.141 1 83.62 183 ASN A CA 1
ATOM 1500 C C . ASN A 1 183 ? -2.572 -35.75 -28.734 1 83.62 183 ASN A C 1
ATOM 1502 O O . ASN A 1 183 ? -2.314 -36.75 -28.062 1 83.62 183 ASN A O 1
ATOM 1506 N N . ILE A 1 184 ? -2.254 -34.5 -28.406 1 81.56 184 ILE A N 1
ATOM 1507 C CA . ILE A 1 184 ? -1.744 -34.219 -27.078 1 81.56 184 ILE A CA 1
ATOM 1508 C C . ILE A 1 184 ? -2.904 -34.156 -26.078 1 81.56 184 ILE A C 1
ATOM 1510 O O . ILE A 1 184 ? -2.783 -34.625 -24.953 1 81.56 184 ILE A O 1
ATOM 1514 N N . PHE A 1 185 ? -3.975 -33.562 -26.578 1 88.88 185 PHE A N 1
ATOM 1515 C CA . PHE A 1 185 ? -5.191 -33.438 -25.781 1 88.88 185 PHE A CA 1
ATOM 1516 C C . PHE A 1 185 ? -6.398 -33.938 -26.562 1 88.88 185 PHE A C 1
ATOM 1518 O O . PHE A 1 185 ? -6.402 -33.906 -27.797 1 88.88 185 PHE A O 1
ATOM 1525 N N . THR A 1 186 ? -7.355 -34.406 -25.812 1 91.44 186 THR A N 1
ATOM 1526 C CA . THR A 1 186 ? -8.633 -34.75 -26.422 1 91.44 186 THR A CA 1
ATOM 1527 C C . THR A 1 186 ? -9.594 -33.562 -26.375 1 91.44 186 THR A C 1
ATOM 1529 O O . THR A 1 186 ? -9.375 -32.625 -25.625 1 91.44 186 THR A O 1
ATOM 1532 N N . GLU A 1 187 ? -10.664 -33.594 -27.203 1 93.38 187 GLU A N 1
ATOM 1533 C CA . GLU A 1 187 ? -11.688 -32.562 -27.172 1 93.38 187 GLU A CA 1
ATOM 1534 C C . GLU A 1 187 ? -12.328 -32.469 -25.797 1 93.38 187 GLU A C 1
ATOM 1536 O O . GLU A 1 187 ? -12.664 -31.375 -25.328 1 93.38 187 GLU A O 1
ATOM 1541 N N . HIS A 1 188 ? -12.477 -33.594 -25.203 1 93.38 188 HIS A N 1
ATOM 1542 C CA . HIS A 1 188 ? -13.086 -33.656 -23.875 1 93.38 188 HIS A CA 1
ATOM 1543 C C . HIS A 1 188 ? -12.211 -32.969 -22.844 1 93.38 188 HIS A C 1
ATOM 1545 O O . HIS A 1 188 ? -12.719 -32.188 -22.031 1 93.38 188 HIS A O 1
ATOM 1551 N N . GLN A 1 189 ? -10.953 -33.219 -22.859 1 93.94 189 GLN A N 1
ATOM 1552 C CA . GLN A 1 189 ? -10.023 -32.594 -21.922 1 93.94 189 GLN A CA 1
ATOM 1553 C C . GLN A 1 189 ? -9.992 -31.078 -22.109 1 93.94 189 GLN A C 1
ATOM 1555 O O . GLN A 1 189 ? -9.945 -30.328 -21.141 1 93.94 189 GLN A O 1
ATOM 1560 N N . ILE A 1 190 ? -10.047 -30.688 -23.344 1 95 190 ILE A N 1
ATOM 1561 C CA . ILE A 1 190 ? -10.039 -29.25 -23.656 1 95 190 ILE A CA 1
ATOM 1562 C C . ILE A 1 190 ? -11.32 -28.609 -23.141 1 95 190 ILE A C 1
ATOM 1564 O O . ILE A 1 190 ? -11.281 -27.5 -22.578 1 95 190 ILE A O 1
ATOM 1568 N N . SER A 1 191 ? -12.422 -29.281 -23.344 1 95.69 191 SER A N 1
ATOM 1569 C CA . SER A 1 191 ? -13.695 -28.781 -22.844 1 95.69 191 SER A CA 1
ATOM 1570 C C . SER A 1 191 ? -13.68 -28.656 -21.328 1 95.69 191 SER A C 1
ATOM 1572 O O . SER A 1 191 ? -14.18 -27.672 -20.781 1 95.69 191 SER A O 1
ATOM 1574 N N . LEU A 1 192 ? -13.133 -29.641 -20.609 1 96.62 192 LEU A N 1
ATOM 1575 C CA . LEU A 1 192 ? -13.031 -29.609 -19.156 1 96.62 192 LEU A CA 1
ATOM 1576 C C . LEU A 1 192 ? -12.156 -28.438 -18.719 1 96.62 192 LEU A C 1
ATOM 1578 O O . LEU A 1 192 ? -12.492 -27.734 -17.766 1 96.62 192 LEU A O 1
ATOM 1582 N N . PHE A 1 193 ? -11.094 -28.25 -19.406 1 96.25 193 PHE A N 1
ATOM 1583 C CA . PHE A 1 193 ? -10.172 -27.172 -19.062 1 96.25 193 PHE A CA 1
ATOM 1584 C C . PHE A 1 193 ? -10.852 -25.828 -19.203 1 96.25 193 PHE A C 1
ATOM 1586 O O . PHE A 1 193 ? -10.711 -24.953 -18.328 1 96.25 193 PHE A O 1
ATOM 1593 N N . THR A 1 194 ? -11.531 -25.641 -20.297 1 96.06 194 THR A N 1
ATOM 1594 C CA . THR A 1 194 ? -12.219 -24.375 -20.578 1 96.06 194 THR A CA 1
ATOM 1595 C C . THR A 1 194 ? -13.297 -24.109 -19.516 1 96.06 194 THR A C 1
ATOM 1597 O O . THR A 1 194 ? -13.453 -22.984 -19.062 1 96.06 194 THR A O 1
ATOM 1600 N N . GLU A 1 195 ? -13.992 -25.156 -19.203 1 97.31 195 GLU A N 1
ATOM 1601 C CA . GLU A 1 195 ? -15.023 -25.016 -18.172 1 97.31 195 GLU A CA 1
ATOM 1602 C C . GLU A 1 195 ? -14.422 -24.703 -16.812 1 97.31 195 GLU A C 1
ATOM 1604 O O . GLU A 1 195 ? -14.938 -23.875 -16.078 1 97.31 195 GLU A O 1
ATOM 1609 N N . LEU A 1 196 ? -13.367 -25.391 -16.438 1 98 196 LEU A N 1
ATOM 1610 C CA . LEU A 1 196 ? -12.664 -25.141 -15.188 1 98 196 LEU A CA 1
ATOM 1611 C C . LEU A 1 196 ? -12.203 -23.688 -15.109 1 98 196 LEU A C 1
ATOM 1613 O O . LEU A 1 196 ? -12.359 -23.047 -14.07 1 98 196 LEU A O 1
ATOM 1617 N N . LYS A 1 197 ? -11.617 -23.234 -16.203 1 96.62 197 LYS A N 1
ATOM 1618 C CA . LYS A 1 197 ? -11.148 -21.844 -16.266 1 96.62 197 LYS A CA 1
ATOM 1619 C C . LYS A 1 197 ? -12.297 -20.875 -16.047 1 96.62 197 LYS A C 1
ATOM 1621 O O . LYS A 1 197 ? -12.148 -19.891 -15.32 1 96.62 197 LYS A O 1
ATOM 1626 N N . ARG A 1 198 ? -13.352 -21.141 -16.688 1 97 198 ARG A N 1
ATOM 1627 C CA . ARG A 1 198 ? -14.516 -20.281 -16.562 1 97 198 ARG A CA 1
ATOM 1628 C C . ARG A 1 198 ? -15.008 -20.203 -15.125 1 97 198 ARG A C 1
ATOM 1630 O O . ARG A 1 198 ? -15.25 -19.125 -14.594 1 97 198 ARG A O 1
ATOM 1637 N N . ILE A 1 199 ? -15.164 -21.312 -14.5 1 97.62 199 ILE A N 1
ATOM 1638 C CA . ILE A 1 199 ? -15.648 -21.391 -13.125 1 97.62 199 ILE A CA 1
ATOM 1639 C C . ILE A 1 199 ? -14.672 -20.656 -12.195 1 97.62 199 ILE A C 1
ATOM 1641 O O . ILE A 1 199 ? -15.086 -19.859 -11.359 1 97.62 199 ILE A O 1
ATOM 1645 N N . ARG A 1 200 ? -13.422 -21.016 -12.375 1 97.69 200 ARG A N 1
ATOM 1646 C CA . ARG A 1 200 ? -12.391 -20.406 -11.547 1 97.69 200 ARG A CA 1
ATOM 1647 C C . ARG A 1 200 ? -12.438 -18.891 -11.648 1 97.69 200 ARG A C 1
ATOM 1649 O O . ARG A 1 200 ? -12.445 -18.188 -10.633 1 97.69 200 ARG A O 1
ATOM 1656 N N . ASN A 1 201 ? -12.484 -18.312 -12.859 1 96.19 201 ASN A N 1
ATOM 1657 C CA . ASN A 1 201 ? -12.5 -16.875 -13.07 1 96.19 201 ASN A CA 1
ATOM 1658 C C . ASN A 1 201 ? -13.742 -16.234 -12.469 1 96.19 201 ASN A C 1
ATOM 1660 O O . ASN A 1 201 ? -13.656 -15.172 -11.844 1 96.19 201 ASN A O 1
ATOM 1664 N N . GLU A 1 202 ? -14.789 -16.906 -12.68 1 96.69 202 GLU A N 1
ATOM 1665 C CA . GLU A 1 202 ? -16.062 -16.391 -12.156 1 96.69 202 GLU A CA 1
ATOM 1666 C C . GLU A 1 202 ? -16.031 -16.312 -10.633 1 96.69 202 GLU A C 1
ATOM 1668 O O . GLU A 1 202 ? -16.484 -15.32 -10.055 1 96.69 202 GLU A O 1
ATOM 1673 N N . GLN A 1 203 ? -15.516 -17.312 -10 1 97 203 GLN A N 1
ATOM 1674 C CA . GLN A 1 203 ? -15.578 -17.391 -8.547 1 97 203 GLN A CA 1
ATOM 1675 C C . GLN A 1 203 ? -14.477 -16.547 -7.902 1 97 203 GLN A C 1
ATOM 1677 O O . GLN A 1 203 ? -14.68 -15.961 -6.84 1 97 203 GLN A O 1
ATOM 1682 N N . VAL A 1 204 ? -13.367 -16.5 -8.484 1 96.75 204 VAL A N 1
ATOM 1683 C CA . VAL A 1 204 ? -12.242 -15.742 -7.945 1 96.75 204 VAL A CA 1
ATOM 1684 C C . VAL A 1 204 ? -12.555 -14.242 -7.992 1 96.75 204 VAL A C 1
ATOM 1686 O O . VAL A 1 204 ? -12.164 -13.492 -7.094 1 96.75 204 VAL A O 1
ATOM 1689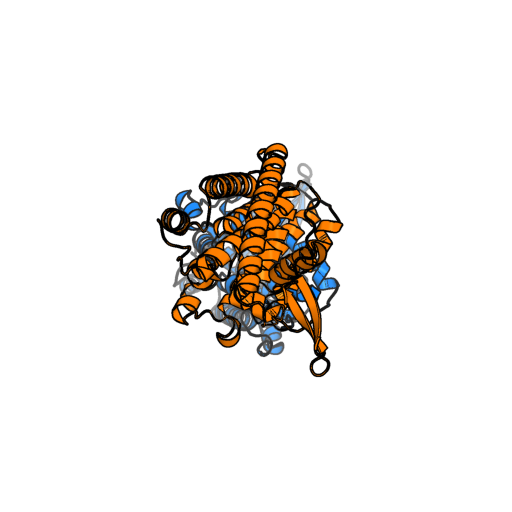 N N . HIS A 1 205 ? -13.289 -13.789 -9.016 1 94.44 205 HIS A N 1
ATOM 1690 C CA . HIS A 1 205 ? -13.57 -12.367 -9.188 1 94.44 205 HIS A CA 1
ATOM 1691 C C . HIS A 1 205 ? -14.984 -12.023 -8.742 1 94.44 205 HIS A C 1
ATOM 1693 O O . HIS A 1 205 ? -15.547 -11.016 -9.156 1 94.44 205 HIS A O 1
ATOM 1699 N N . SER A 1 206 ? -15.523 -12.875 -7.949 1 92.56 206 SER A N 1
ATOM 1700 C CA . SER A 1 206 ? -16.891 -12.641 -7.484 1 92.56 206 SER A CA 1
ATOM 1701 C C . SER A 1 206 ? -16.906 -11.805 -6.211 1 92.56 206 SER A C 1
ATOM 1703 O O . SER A 1 206 ? -15.984 -11.891 -5.395 1 92.56 206 SER A O 1
ATOM 1705 N N . LEU A 1 207 ? -18 -11.07 -6.062 1 89.56 207 LEU A N 1
ATOM 1706 C CA . LEU A 1 207 ? -18.234 -10.398 -4.789 1 89.56 207 LEU A CA 1
ATOM 1707 C C . LEU A 1 207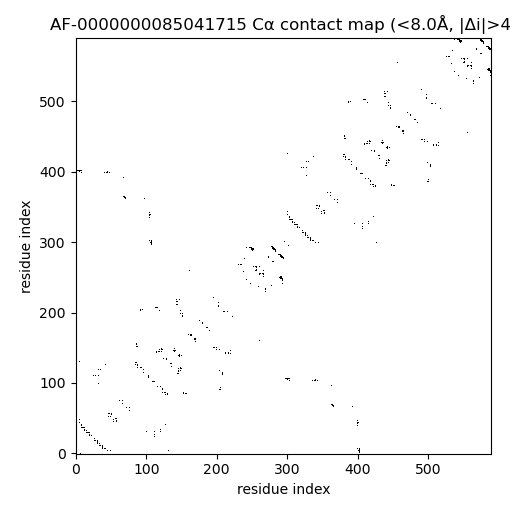 ? -18.656 -11.391 -3.715 1 89.56 207 LEU A C 1
ATOM 1709 O O . LEU A 1 207 ? -19 -12.539 -4.023 1 89.56 207 LEU A O 1
ATOM 1713 N N . SER A 1 208 ? -18.625 -10.922 -2.49 1 86.69 208 SER A N 1
ATOM 1714 C CA . SER A 1 208 ? -18.859 -11.812 -1.355 1 86.69 208 SER A CA 1
ATOM 1715 C C . SER A 1 208 ? -20.203 -12.523 -1.468 1 86.69 208 SER A C 1
ATOM 1717 O O . SER A 1 208 ? -20.312 -13.711 -1.156 1 86.69 208 SER A O 1
ATOM 1719 N N . ASN A 1 209 ? -21.188 -11.812 -1.933 1 88.25 209 ASN A N 1
ATOM 1720 C CA . ASN A 1 209 ? -22.531 -12.367 -2.016 1 88.25 209 ASN A CA 1
ATOM 1721 C C . ASN A 1 209 ? -22.703 -13.242 -3.254 1 88.25 209 ASN A C 1
ATOM 1723 O O . ASN A 1 209 ? -23.719 -13.922 -3.404 1 88.25 209 ASN A O 1
ATOM 1727 N N . GLU A 1 210 ? -21.703 -13.312 -4.105 1 91.38 210 GLU A N 1
ATOM 1728 C CA . GLU A 1 210 ? -21.781 -14.047 -5.367 1 91.38 210 GLU A CA 1
ATOM 1729 C C . GLU A 1 210 ? -20.922 -15.305 -5.336 1 91.38 210 GLU A C 1
ATOM 1731 O O . GLU A 1 210 ? -20.938 -16.094 -6.281 1 91.38 210 GLU A O 1
ATOM 1736 N N . ILE A 1 211 ? -20.25 -15.477 -4.273 1 92.44 211 ILE A N 1
ATOM 1737 C CA . ILE A 1 211 ? -19.469 -16.703 -4.113 1 92.44 211 ILE A CA 1
ATOM 1738 C C . ILE A 1 211 ? -20.406 -17.891 -3.969 1 92.44 211 ILE A C 1
ATOM 1740 O O . ILE A 1 211 ? -21.297 -17.891 -3.117 1 92.44 211 ILE A O 1
ATOM 1744 N N . ASN A 1 212 ? -20.266 -18.875 -4.852 1 95.38 212 ASN A N 1
ATOM 1745 C CA . ASN A 1 212 ? -21.141 -20.047 -4.934 1 95.38 212 ASN A CA 1
ATOM 1746 C C . ASN A 1 212 ? -20.391 -21.344 -4.637 1 95.38 212 ASN A C 1
ATOM 1748 O O . ASN A 1 212 ? -19.703 -21.875 -5.512 1 95.38 212 ASN A O 1
ATOM 1752 N N . LEU A 1 213 ? -20.609 -21.938 -3.471 1 93.94 213 LEU A N 1
ATOM 1753 C CA . LEU A 1 213 ? -19.875 -23.109 -3.004 1 93.94 213 LEU A CA 1
ATOM 1754 C C . LEU A 1 213 ? -20.156 -24.312 -3.883 1 93.94 213 LEU A C 1
ATOM 1756 O O . LEU A 1 213 ? -19.281 -25.172 -4.082 1 93.94 213 LEU A O 1
ATOM 1760 N N . THR A 1 214 ? -21.328 -24.375 -4.457 1 96.44 214 THR A N 1
ATOM 1761 C CA . THR A 1 214 ? -21.672 -25.469 -5.348 1 96.44 214 THR A CA 1
ATOM 1762 C C . THR A 1 214 ? -20.844 -25.406 -6.629 1 96.44 214 THR A C 1
ATOM 1764 O O . THR A 1 214 ? -20.359 -26.438 -7.105 1 96.44 214 THR A O 1
ATOM 1767 N N . ARG A 1 215 ? -20.719 -24.234 -7.18 1 96.94 215 ARG A N 1
ATOM 1768 C CA . ARG A 1 215 ? -19.906 -24.062 -8.375 1 96.94 215 ARG A CA 1
ATOM 1769 C C . ARG A 1 215 ? -18.438 -24.359 -8.102 1 96.94 215 ARG A C 1
ATOM 1771 O O . ARG A 1 215 ? -17.75 -24.953 -8.93 1 96.94 215 ARG A O 1
ATOM 1778 N N . ILE A 1 216 ? -18.031 -23.969 -6.934 1 97.5 216 ILE A N 1
ATOM 1779 C CA . ILE A 1 216 ? -16.656 -24.234 -6.523 1 97.5 216 ILE A CA 1
ATOM 1780 C C . ILE A 1 216 ? -16.422 -25.734 -6.414 1 97.5 216 ILE A C 1
ATOM 1782 O O . ILE A 1 216 ? -15.43 -26.25 -6.93 1 97.5 216 ILE A O 1
ATOM 1786 N N . SER A 1 217 ? -17.344 -26.406 -5.801 1 97.25 217 SER A N 1
ATOM 1787 C CA . SER A 1 217 ? -17.266 -27.859 -5.668 1 97.25 217 SER A CA 1
ATOM 1788 C C . SER A 1 217 ? -17.219 -28.531 -7.031 1 97.25 217 SER A C 1
ATOM 1790 O O . SER A 1 217 ? -16.469 -29.484 -7.242 1 97.25 217 SER A O 1
ATOM 1792 N N . TYR A 1 218 ? -18.047 -28 -7.902 1 97.75 218 TYR A N 1
ATOM 1793 C CA . TYR A 1 218 ? -18.078 -28.547 -9.258 1 97.75 218 TYR A CA 1
ATOM 1794 C C . TYR A 1 218 ? -16.734 -28.312 -9.961 1 97.75 218 TYR A C 1
ATOM 1796 O O . TYR A 1 218 ? -16.234 -29.219 -10.641 1 97.75 218 TYR A O 1
ATOM 1804 N N . GLY A 1 219 ? -16.172 -27.156 -9.844 1 98 219 GLY A N 1
ATOM 1805 C CA . GLY A 1 219 ? -14.867 -26.875 -10.406 1 98 219 GLY A CA 1
ATOM 1806 C C . GLY A 1 219 ? -13.781 -27.797 -9.891 1 98 219 GLY A C 1
ATOM 1807 O O . GLY A 1 219 ? -12.93 -28.266 -10.656 1 98 219 GLY A O 1
ATOM 1808 N N . ILE A 1 220 ? -13.867 -28.078 -8.617 1 97.56 220 ILE A N 1
ATOM 1809 C CA . ILE A 1 220 ? -12.891 -28.953 -7.988 1 97.56 220 ILE A CA 1
ATOM 1810 C C . ILE A 1 220 ? -13.031 -30.375 -8.555 1 97.56 220 ILE A C 1
ATOM 1812 O O . ILE A 1 220 ? -12.031 -31.047 -8.797 1 97.56 220 ILE A O 1
ATOM 1816 N N . GLU A 1 221 ? -14.203 -30.766 -8.789 1 96.88 221 GLU A N 1
ATOM 1817 C CA . GLU A 1 221 ? -14.445 -32.062 -9.398 1 96.88 221 GLU A CA 1
ATOM 1818 C C . GLU A 1 221 ? -13.883 -32.125 -10.812 1 96.88 221 GLU A C 1
ATOM 1820 O O . GLU A 1 221 ? -13.281 -33.125 -11.211 1 96.88 221 GLU A O 1
ATOM 1825 N N . ILE A 1 222 ? -14.125 -31.109 -11.562 1 97.62 222 ILE A N 1
ATOM 1826 C CA . ILE A 1 222 ? -13.602 -31.031 -12.922 1 97.62 222 ILE A CA 1
ATOM 1827 C C . ILE A 1 222 ? -12.078 -31.109 -12.891 1 97.62 222 ILE A C 1
ATOM 1829 O O . ILE A 1 222 ? -11.469 -31.828 -13.688 1 97.62 222 ILE A O 1
ATOM 1833 N N . ALA A 1 223 ? -11.5 -30.359 -11.984 1 96.69 223 ALA A N 1
ATOM 1834 C CA . ALA A 1 223 ? -10.047 -30.344 -11.859 1 96.69 223 ALA A CA 1
ATOM 1835 C C . ALA A 1 223 ? -9.508 -31.75 -11.547 1 96.69 223 ALA A C 1
ATOM 1837 O O . ALA A 1 223 ? -8.5 -32.156 -12.125 1 96.69 223 ALA A O 1
ATOM 1838 N N . SER A 1 224 ? -10.172 -32.375 -10.656 1 92.69 224 SER A N 1
ATOM 1839 C CA . SER A 1 224 ? -9.758 -33.719 -10.273 1 92.69 224 SER A CA 1
ATOM 1840 C C . SER A 1 224 ? -9.844 -34.688 -11.453 1 92.69 224 SER A C 1
ATOM 1842 O O . SER A 1 224 ? -8.945 -35.5 -11.664 1 92.69 224 SER A O 1
ATOM 1844 N N . GLU A 1 225 ? -10.898 -34.594 -12.164 1 93.81 225 GLU A N 1
ATOM 1845 C CA . GLU A 1 225 ? -11.062 -35.469 -13.344 1 93.81 225 GLU A CA 1
ATOM 1846 C C . GLU A 1 225 ? -9.992 -35.156 -14.391 1 93.81 225 GLU A C 1
ATOM 1848 O O . GLU A 1 225 ? -9.406 -36.094 -14.953 1 93.81 225 GLU A O 1
ATOM 1853 N N . LEU A 1 226 ? -9.828 -33.938 -14.664 1 94.81 226 LEU A N 1
ATOM 1854 C CA . LEU A 1 226 ? -8.836 -33.531 -15.656 1 94.81 226 LEU A CA 1
ATOM 1855 C C . LEU A 1 226 ? -7.438 -34 -15.242 1 94.81 226 LEU A C 1
ATOM 1857 O O . LEU A 1 226 ? -6.672 -34.469 -16.078 1 94.81 226 LEU A O 1
ATOM 1861 N N . ARG A 1 227 ? -7.113 -33.812 -13.992 1 89.81 227 ARG A N 1
ATOM 1862 C CA . ARG A 1 227 ? -5.82 -34.25 -13.477 1 89.81 227 ARG A CA 1
ATOM 1863 C C . ARG A 1 227 ? -5.625 -35.75 -13.688 1 89.81 227 ARG A C 1
ATOM 1865 O O . ARG A 1 227 ? -4.562 -36.188 -14.125 1 89.81 227 ARG A O 1
ATOM 1872 N N . LYS A 1 228 ? -6.602 -36.438 -13.359 1 86.69 228 LYS A N 1
ATOM 1873 C CA . LYS A 1 228 ? -6.543 -37.906 -13.492 1 86.69 228 LYS A CA 1
ATOM 1874 C C . LYS A 1 228 ? -6.32 -38.312 -14.945 1 86.69 228 LYS A C 1
ATOM 1876 O O . LYS A 1 228 ? -5.516 -39.188 -15.234 1 86.69 228 LYS A O 1
ATOM 1881 N N . THR A 1 229 ? -7 -37.688 -15.812 1 88.31 229 THR A N 1
ATOM 1882 C CA . THR A 1 229 ? -6.91 -38.062 -17.219 1 88.31 229 THR A CA 1
ATOM 1883 C C . THR A 1 229 ? -5.566 -37.625 -17.812 1 88.31 229 THR A C 1
ATOM 1885 O O . THR A 1 229 ? -4.98 -38.344 -18.625 1 88.31 229 THR A O 1
ATOM 1888 N N . LEU A 1 230 ? -5.062 -36.5 -17.406 1 86 230 LEU A N 1
ATOM 1889 C CA . LEU A 1 230 ? -3.768 -36.031 -17.875 1 86 230 LEU A CA 1
ATOM 1890 C C . LEU A 1 230 ? -2.639 -36.906 -17.328 1 86 230 LEU A C 1
ATOM 1892 O O . LEU A 1 230 ? -1.68 -37.188 -18.031 1 86 230 LEU A O 1
ATOM 1896 N N . GLU A 1 231 ? -2.768 -37.25 -16.062 1 80.44 231 GLU A N 1
ATOM 1897 C CA . GLU A 1 231 ? -1.777 -38.125 -15.438 1 80.44 231 GLU A CA 1
ATOM 1898 C C . GLU A 1 231 ? -1.741 -39.469 -16.125 1 80.44 231 GLU A C 1
ATOM 1900 O O . GLU A 1 231 ? -0.668 -40.062 -16.312 1 80.44 231 GLU A O 1
ATOM 1905 N N . LYS A 1 232 ? -2.871 -39.938 -16.391 1 79.38 232 LYS A N 1
ATOM 1906 C CA . LYS A 1 232 ? -2.947 -41.25 -17.078 1 79.38 232 LYS A CA 1
ATOM 1907 C C . LYS A 1 232 ? -2.242 -41.188 -18.422 1 79.38 232 LYS A C 1
ATOM 1909 O O . LYS A 1 232 ? -1.501 -42.094 -18.781 1 79.38 232 LYS A O 1
ATOM 1914 N N . GLU A 1 233 ? -2.48 -40.125 -19.062 1 76.44 233 GLU A N 1
ATOM 1915 C CA . GLU A 1 233 ? -1.846 -39.969 -20.359 1 76.44 233 GLU A CA 1
ATOM 1916 C C . GLU A 1 233 ? -0.33 -39.844 -20.234 1 76.44 233 GLU A C 1
ATOM 1918 O O . GLU A 1 233 ? 0.413 -40.438 -21.031 1 76.44 233 GLU A O 1
ATOM 1923 N N . MET A 1 234 ? 0.047 -39.156 -19.234 1 78.44 234 MET A N 1
ATOM 1924 C CA . MET A 1 234 ? 1.479 -39.031 -18.984 1 78.44 234 MET A CA 1
ATOM 1925 C C . MET A 1 234 ? 2.104 -40.344 -18.594 1 78.44 234 MET A C 1
ATOM 1927 O O . MET A 1 234 ? 3.201 -40.688 -19.031 1 78.44 234 MET A O 1
ATOM 1931 N N . LYS A 1 235 ? 1.464 -41.031 -17.797 1 81.38 235 LYS A N 1
ATOM 1932 C CA . LYS A 1 235 ? 1.907 -42.375 -17.406 1 81.38 235 LYS A CA 1
ATOM 1933 C C . LYS A 1 235 ? 2.086 -43.25 -18.641 1 81.38 235 LYS A C 1
ATOM 1935 O O . LYS A 1 235 ? 3.094 -43.969 -18.766 1 81.38 235 LYS A O 1
ATOM 1940 N N . ASP A 1 236 ? 1.133 -43.219 -19.453 1 80.69 236 ASP A N 1
ATOM 1941 C CA . ASP A 1 236 ? 1.168 -44.031 -20.641 1 80.69 236 ASP A CA 1
ATOM 1942 C C . ASP A 1 236 ? 2.338 -43.656 -21.547 1 80.69 236 ASP A C 1
ATOM 1944 O O . ASP A 1 236 ? 3.006 -44.5 -22.125 1 80.69 236 ASP A O 1
ATOM 1948 N N . ASN A 1 237 ? 2.572 -42.375 -21.609 1 79.69 237 ASN A N 1
ATOM 1949 C CA . ASN A 1 237 ? 3.684 -41.906 -22.422 1 79.69 237 ASN A CA 1
ATOM 1950 C C . ASN A 1 237 ? 5.027 -42.344 -21.859 1 79.69 237 ASN A C 1
ATOM 1952 O O . ASN A 1 237 ? 5.914 -42.75 -22.594 1 79.69 237 ASN A O 1
ATOM 1956 N N . ILE A 1 238 ? 5.137 -42.219 -20.609 1 84.12 238 ILE A N 1
ATOM 1957 C CA . ILE A 1 238 ? 6.375 -42.594 -19.938 1 84.12 238 ILE A CA 1
ATOM 1958 C C . ILE A 1 238 ? 6.586 -44.125 -20.078 1 84.12 238 ILE A C 1
ATOM 1960 O O . ILE A 1 238 ? 7.684 -44.562 -20.422 1 84.12 238 ILE A O 1
ATOM 1964 N N . LEU A 1 239 ? 5.531 -44.812 -19.875 1 86.56 239 LEU A N 1
ATOM 1965 C CA . LEU A 1 239 ? 5.617 -46.25 -20 1 86.56 239 LEU A CA 1
ATOM 1966 C C . LEU A 1 239 ? 5.988 -46.656 -21.422 1 86.56 239 LEU A C 1
ATOM 1968 O O . LEU A 1 239 ? 6.785 -47.594 -21.609 1 86.56 239 LEU A O 1
ATOM 1972 N N . THR A 1 240 ? 5.422 -46.031 -22.312 1 86.31 240 THR A N 1
ATOM 1973 C CA . THR A 1 240 ? 5.754 -46.312 -23.703 1 86.31 240 THR A CA 1
ATOM 1974 C C . THR A 1 240 ? 7.23 -46.062 -23.969 1 86.31 240 THR A C 1
ATOM 1976 O O . THR A 1 240 ? 7.898 -46.844 -24.641 1 86.31 240 THR A O 1
ATOM 1979 N N . TYR A 1 241 ? 7.688 -44.938 -23.453 1 86.12 241 TYR A N 1
ATOM 1980 C CA . TYR A 1 241 ? 9.094 -44.594 -23.609 1 86.12 241 TYR A CA 1
ATOM 1981 C C . TYR A 1 241 ? 9.992 -45.656 -23 1 86.12 241 TYR A C 1
ATOM 1983 O O . TYR A 1 241 ? 10.984 -46.094 -23.594 1 86.12 241 TYR A O 1
ATOM 1991 N N . PHE A 1 242 ? 9.68 -46.094 -21.859 1 89.5 242 PHE A N 1
ATOM 1992 C CA . PHE A 1 242 ? 10.438 -47.125 -21.172 1 89.5 242 PHE A CA 1
ATOM 1993 C C . PHE A 1 242 ? 10.406 -48.438 -21.984 1 89.5 242 PHE A C 1
ATOM 1995 O O . PHE A 1 242 ? 11.398 -49.156 -22.047 1 89.5 242 PHE A O 1
ATOM 2002 N N . LYS A 1 243 ? 9.297 -48.688 -22.562 1 90 243 LYS A N 1
ATOM 2003 C CA . LYS A 1 243 ? 9.156 -49.906 -23.375 1 90 243 LYS A CA 1
ATOM 2004 C C . LYS A 1 243 ? 10.008 -49.812 -24.641 1 90 243 LYS A C 1
ATOM 2006 O O . LYS A 1 243 ? 10.5 -50.844 -25.125 1 90 243 LYS A O 1
ATOM 2011 N N . GLU A 1 244 ? 10.133 -48.594 -25.094 1 90.38 244 GLU A N 1
ATOM 2012 C CA . GLU A 1 244 ? 10.938 -48.375 -26.297 1 90.38 244 GLU A CA 1
ATOM 2013 C C . GLU A 1 244 ? 12.43 -48.406 -25.969 1 90.38 244 GLU A C 1
ATOM 2015 O O . GLU A 1 244 ? 13.266 -48.531 -26.859 1 90.38 244 GLU A O 1
ATOM 2020 N N . HIS A 1 245 ? 12.719 -48.219 -24.703 1 90.12 245 HIS A N 1
ATOM 2021 C CA . HIS A 1 245 ? 14.102 -48.219 -24.234 1 90.12 245 HIS A CA 1
ATOM 2022 C C . HIS A 1 245 ? 14.281 -49.219 -23.078 1 90.12 245 HIS A C 1
ATOM 2024 O O . HIS A 1 245 ? 14.695 -48.812 -21.984 1 90.12 245 HIS A O 1
ATOM 2030 N N . PRO A 1 246 ? 14.125 -50.5 -23.281 1 88 246 PRO A N 1
ATOM 2031 C CA . PRO A 1 246 ? 14.031 -51.469 -22.203 1 88 246 PRO A CA 1
ATOM 2032 C C . PRO A 1 246 ? 15.367 -51.719 -21.5 1 88 246 PRO A C 1
ATOM 2034 O O . PRO A 1 246 ? 15.406 -52.188 -20.375 1 88 246 PRO A O 1
ATOM 2037 N N . THR A 1 247 ? 16.484 -51.375 -22.125 1 87.5 247 THR A N 1
ATOM 2038 C CA . THR A 1 247 ? 17.797 -51.656 -21.547 1 87.5 247 THR A CA 1
ATOM 2039 C C . THR A 1 247 ? 18.328 -50.438 -20.797 1 87.5 247 THR A C 1
ATOM 2041 O O . THR A 1 247 ? 19.391 -50.5 -20.188 1 87.5 247 THR A O 1
ATOM 2044 N N . GLU A 1 248 ? 17.594 -49.375 -20.922 1 89.06 248 GLU A N 1
ATOM 2045 C CA . GLU A 1 248 ? 18.078 -48.156 -20.312 1 89.06 248 GLU A CA 1
ATOM 2046 C C . GLU A 1 248 ? 17.453 -47.938 -18.922 1 89.06 248 GLU A C 1
ATOM 2048 O O . GLU A 1 248 ? 16.375 -48.469 -18.641 1 89.06 248 GLU A O 1
ATOM 2053 N N . VAL A 1 249 ? 18.219 -47.344 -18.094 1 89.88 249 VAL A N 1
ATOM 2054 C CA . VAL A 1 249 ? 17.766 -46.938 -16.75 1 89.88 249 VAL A CA 1
ATOM 2055 C C . VAL A 1 249 ? 17.75 -45.438 -16.641 1 89.88 249 VAL A C 1
ATOM 2057 O O . VAL A 1 249 ? 18.594 -44.75 -17.219 1 89.88 249 VAL A O 1
ATOM 2060 N N . PHE A 1 250 ? 16.625 -44.969 -16 1 90.88 250 PHE A N 1
ATOM 2061 C CA . PHE A 1 250 ? 16.469 -43.531 -15.953 1 90.88 250 PHE A CA 1
ATOM 2062 C C . PHE A 1 250 ? 16.312 -43.062 -14.516 1 90.88 250 PHE A C 1
ATOM 2064 O O . PHE A 1 250 ? 15.625 -43.688 -13.711 1 90.88 250 PHE A O 1
ATOM 2071 N N . ALA A 1 251 ? 17.062 -42 -14.172 1 89.69 251 ALA A N 1
ATOM 2072 C CA . ALA A 1 251 ? 16.812 -41.281 -12.922 1 89.69 251 ALA A CA 1
ATOM 2073 C C . ALA A 1 251 ? 15.594 -40.375 -13.047 1 89.69 251 ALA A C 1
ATOM 2075 O O . ALA A 1 251 ? 15.18 -40.031 -14.156 1 89.69 251 ALA A O 1
ATOM 2076 N N . ILE A 1 252 ? 15 -40 -11.922 1 86.62 252 ILE A N 1
ATOM 2077 C CA . ILE A 1 252 ? 13.82 -39.125 -11.906 1 86.62 252 ILE A CA 1
ATOM 2078 C C . ILE A 1 252 ? 14.125 -37.812 -12.641 1 86.62 252 ILE A C 1
ATOM 2080 O O . ILE A 1 252 ? 13.273 -37.312 -13.375 1 86.62 252 ILE A O 1
ATOM 2084 N N . ARG A 1 253 ? 15.258 -37.344 -12.445 1 83.19 253 ARG A N 1
ATOM 2085 C CA . ARG A 1 253 ? 15.664 -36.094 -13.086 1 83.19 253 ARG A CA 1
ATOM 2086 C C . ARG A 1 253 ? 15.656 -36.219 -14.602 1 83.19 253 ARG A C 1
ATOM 2088 O O . ARG A 1 253 ? 15.242 -35.312 -15.312 1 83.19 253 ARG A O 1
ATOM 2095 N N . ALA A 1 254 ? 16.188 -37.344 -15.07 1 81.62 254 ALA A N 1
ATOM 2096 C CA . ALA A 1 254 ? 16.219 -37.594 -16.5 1 81.62 254 ALA A CA 1
ATOM 2097 C C . ALA A 1 254 ? 14.812 -37.688 -17.078 1 81.62 254 ALA A C 1
ATOM 2099 O O . ALA A 1 254 ? 14.539 -37.156 -18.156 1 81.62 254 ALA A O 1
ATOM 2100 N N . ILE A 1 255 ? 13.969 -38.281 -16.297 1 83.25 255 ILE A N 1
ATOM 2101 C CA . ILE A 1 255 ? 12.586 -38.438 -16.75 1 83.25 255 ILE A CA 1
ATOM 2102 C C . ILE A 1 255 ? 1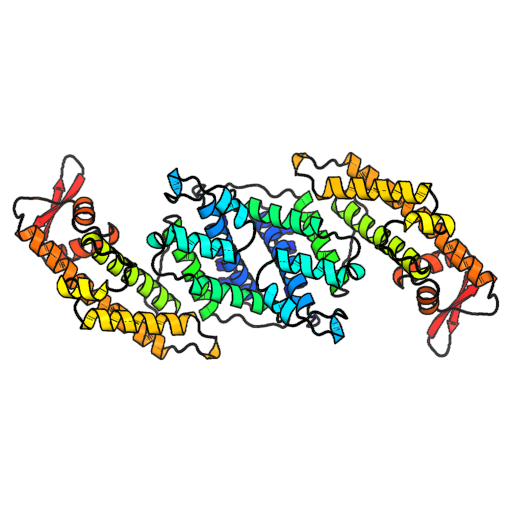1.914 -37.062 -16.812 1 83.25 255 ILE A C 1
ATOM 2104 O O . ILE A 1 255 ? 11.188 -36.75 -17.766 1 83.25 255 ILE A O 1
ATOM 2108 N N . GLY A 1 256 ? 12.148 -36.312 -15.75 1 78.62 256 GLY A N 1
ATOM 2109 C CA . GLY A 1 256 ? 11.641 -34.938 -15.773 1 78.62 256 GLY A CA 1
ATOM 2110 C C . GLY A 1 256 ? 12.086 -34.156 -17 1 78.62 256 GLY A C 1
ATOM 2111 O O . GLY A 1 256 ? 11.281 -33.469 -17.609 1 78.62 256 GLY A O 1
ATOM 2112 N N . HIS A 1 257 ? 13.273 -34.406 -17.422 1 75.31 257 HIS A N 1
ATOM 2113 C CA . HIS A 1 257 ? 13.836 -33.719 -18.578 1 75.31 257 HIS A CA 1
ATOM 2114 C C . HIS A 1 257 ? 13.25 -34.25 -19.875 1 75.31 257 HIS A C 1
ATOM 2116 O O . HIS A 1 257 ? 12.891 -33.469 -20.766 1 75.31 257 HIS A O 1
ATOM 2122 N N . ILE A 1 258 ? 13.227 -35.531 -19.938 1 75.62 258 ILE A N 1
ATOM 2123 C CA . ILE A 1 258 ? 12.766 -36.188 -21.156 1 75.62 258 ILE A CA 1
ATOM 2124 C C . ILE A 1 258 ? 11.328 -35.781 -21.453 1 75.62 258 ILE A C 1
ATOM 2126 O O . ILE A 1 258 ? 10.977 -35.531 -22.609 1 75.62 258 ILE A O 1
ATOM 2130 N N . PHE A 1 259 ? 10.609 -35.594 -20.391 1 75.06 259 PHE A N 1
ATOM 2131 C CA . PHE A 1 259 ? 9.195 -35.344 -20.594 1 75.06 259 PHE A CA 1
ATOM 2132 C C . PHE A 1 259 ? 8.852 -33.906 -20.219 1 75.06 259 PHE A C 1
ATOM 2134 O O . PHE A 1 259 ? 7.68 -33.531 -20.156 1 75.06 259 PHE A O 1
ATOM 2141 N N . SER A 1 260 ? 9.922 -33.125 -19.891 1 65.25 260 SER A N 1
ATOM 2142 C CA . SER A 1 260 ? 9.797 -31.719 -19.562 1 65.25 260 SER A CA 1
ATOM 2143 C C . SER A 1 260 ? 8.758 -31.484 -18.484 1 65.25 260 SER A C 1
ATOM 2145 O O . SER A 1 260 ? 7.871 -30.641 -18.641 1 65.25 260 SER A O 1
ATOM 2147 N N . ILE A 1 261 ? 8.812 -32.344 -17.469 1 70.06 261 ILE A N 1
ATOM 2148 C CA . ILE A 1 261 ? 7.91 -32.188 -16.328 1 70.06 261 ILE A CA 1
ATOM 2149 C C . ILE A 1 261 ? 8.719 -31.953 -15.062 1 70.06 261 ILE A C 1
ATOM 2151 O O . ILE A 1 261 ? 9.922 -32.219 -15.031 1 70.06 261 ILE A O 1
ATOM 2155 N N . SER A 1 262 ? 8.023 -31.281 -14.094 1 65.62 262 SER A N 1
ATOM 2156 C CA . SER A 1 262 ? 8.711 -31 -12.836 1 65.62 262 SER A CA 1
ATOM 2157 C C . SER A 1 262 ? 9.164 -32.281 -12.156 1 65.62 262 SER A C 1
ATOM 2159 O O . SER A 1 262 ? 8.594 -33.344 -12.383 1 65.62 262 SER A O 1
ATOM 2161 N N . LYS A 1 263 ? 10.25 -32.094 -11.422 1 72.69 263 LYS A N 1
ATOM 2162 C CA . LYS A 1 263 ? 10.766 -33.25 -10.664 1 72.69 263 LYS A CA 1
ATOM 2163 C C . LYS A 1 263 ? 9.695 -33.844 -9.758 1 72.69 263 LYS A C 1
ATOM 2165 O O . LYS A 1 263 ? 9.562 -35.062 -9.656 1 72.69 263 LYS A O 1
ATOM 2170 N N . SER A 1 264 ? 8.93 -32.969 -9.227 1 69.62 264 SER A N 1
ATOM 2171 C CA . SER A 1 264 ? 7.902 -33.406 -8.297 1 69.62 264 SER A CA 1
ATOM 2172 C C . SER A 1 264 ? 6.828 -34.219 -9.016 1 69.62 264 SER A C 1
ATOM 2174 O O . SER A 1 264 ? 6.395 -35.25 -8.508 1 69.62 264 SER A O 1
ATOM 2176 N N . PHE A 1 265 ? 6.469 -33.75 -10.141 1 71.88 265 PHE A N 1
ATOM 2177 C CA . PHE A 1 265 ? 5.445 -34.469 -10.914 1 71.88 265 PHE A CA 1
ATOM 2178 C C . PHE A 1 265 ? 5.98 -35.781 -11.453 1 71.88 265 PHE A C 1
ATOM 2180 O O . PHE A 1 265 ? 5.285 -36.781 -11.422 1 71.88 265 PHE A O 1
ATOM 2187 N N . ALA A 1 266 ? 7.23 -35.75 -11.922 1 79.62 266 ALA A N 1
ATOM 2188 C CA . ALA A 1 266 ? 7.859 -36.969 -12.398 1 79.62 266 ALA A CA 1
ATOM 2189 C C . ALA A 1 266 ? 7.926 -38.031 -11.281 1 79.62 266 ALA A C 1
ATOM 2191 O O . ALA A 1 266 ? 7.633 -39.188 -11.508 1 79.62 266 ALA A O 1
ATOM 2192 N N . THR A 1 267 ? 8.281 -37.5 -10.188 1 81.94 267 THR A N 1
ATOM 2193 C CA . THR A 1 267 ? 8.367 -38.406 -9.039 1 81.94 267 THR A CA 1
ATOM 2194 C C . THR A 1 267 ? 7.016 -39.062 -8.758 1 81.94 267 THR A C 1
ATOM 2196 O O . THR A 1 267 ? 6.938 -40.25 -8.547 1 81.94 267 THR A O 1
ATOM 2199 N N . GLN A 1 268 ? 6.043 -38.281 -8.828 1 80 268 GLN A N 1
ATOM 2200 C CA . GLN A 1 268 ? 4.699 -38.781 -8.547 1 80 268 GLN A CA 1
ATOM 2201 C C . GLN A 1 268 ? 4.289 -39.844 -9.555 1 80 268 GLN A C 1
ATOM 2203 O O . GLN A 1 268 ? 3.752 -40.875 -9.18 1 80 268 GLN A O 1
ATOM 2208 N N . ILE A 1 269 ? 4.52 -39.594 -10.781 1 82.81 269 ILE A N 1
ATOM 2209 C CA . ILE A 1 269 ? 4.121 -40.5 -11.859 1 82.81 269 ILE A CA 1
ATOM 2210 C C . ILE A 1 269 ? 4.918 -41.781 -11.758 1 82.81 269 ILE A C 1
ATOM 2212 O O . ILE A 1 269 ? 4.352 -42.875 -11.844 1 82.81 269 ILE A O 1
ATOM 2216 N N . ILE A 1 270 ? 6.238 -41.656 -11.516 1 87.5 270 ILE A N 1
ATOM 2217 C CA . ILE A 1 270 ? 7.137 -42.781 -11.523 1 87.5 270 ILE A CA 1
ATOM 2218 C C . ILE A 1 270 ? 6.852 -43.688 -10.312 1 87.5 270 ILE A C 1
ATOM 2220 O O . ILE A 1 270 ? 6.832 -44.906 -10.422 1 87.5 270 ILE A O 1
ATOM 2224 N N . GLU A 1 271 ? 6.621 -42.969 -9.266 1 86.56 271 GLU A N 1
ATOM 2225 C CA . GLU A 1 271 ? 6.273 -43.75 -8.07 1 86.56 271 GLU A CA 1
ATOM 2226 C C . GLU A 1 271 ? 4.961 -44.5 -8.266 1 86.56 271 GLU A C 1
ATOM 2228 O O . GLU A 1 271 ? 4.812 -45.625 -7.793 1 86.56 271 GLU A O 1
ATOM 2233 N N . SER A 1 272 ? 4.09 -43.875 -8.891 1 86.62 272 SER A N 1
ATOM 2234 C CA . SER A 1 272 ? 2.82 -44.531 -9.188 1 86.62 272 SER A CA 1
ATOM 2235 C C . SER A 1 272 ? 3.02 -45.75 -10.102 1 86.62 272 SER A C 1
ATOM 2237 O O . SER A 1 272 ? 2.432 -46.781 -9.875 1 86.62 272 SER A O 1
ATOM 2239 N N . LEU A 1 273 ? 3.83 -45.625 -11.102 1 89.88 273 LEU A N 1
ATOM 2240 C CA . LEU A 1 273 ? 4.113 -46.688 -12.039 1 89.88 273 LEU A CA 1
ATOM 2241 C C . LEU A 1 273 ? 4.84 -47.844 -11.336 1 89.88 273 LEU A C 1
ATOM 2243 O O . LEU A 1 273 ? 4.605 -49 -11.641 1 89.88 273 LEU A O 1
ATOM 2247 N N . GLU A 1 274 ? 5.668 -47.469 -10.391 1 90.44 274 GLU A N 1
ATOM 2248 C CA . GLU A 1 274 ? 6.371 -48.469 -9.602 1 90.44 274 GLU A CA 1
ATOM 2249 C C . GLU A 1 274 ? 5.406 -49.25 -8.719 1 90.44 274 GLU A C 1
ATOM 2251 O O . GLU A 1 274 ? 5.488 -50.469 -8.641 1 90.44 274 GLU A O 1
ATOM 2256 N N . LYS A 1 275 ? 4.59 -48.5 -8.148 1 90.25 275 LYS A N 1
ATOM 2257 C CA . LYS A 1 275 ? 3.598 -49.156 -7.289 1 90.25 275 LYS A CA 1
ATOM 2258 C C . LYS A 1 275 ? 2.688 -50.062 -8.094 1 90.25 275 LYS A C 1
ATOM 2260 O O . LYS A 1 275 ? 2.227 -51.094 -7.582 1 90.25 275 LYS A O 1
ATOM 2265 N N . GLU A 1 276 ? 2.428 -49.688 -9.305 1 89.56 276 GLU A N 1
ATOM 2266 C CA . GLU A 1 276 ? 1.584 -50.469 -10.195 1 89.56 276 GLU A CA 1
ATOM 2267 C C . GLU A 1 276 ? 2.35 -51.688 -10.758 1 89.56 276 GLU A C 1
ATOM 2269 O O . GLU A 1 276 ? 1.775 -52.5 -11.461 1 89.56 276 GLU A O 1
ATOM 2274 N N . GLY A 1 277 ? 3.693 -51.75 -10.477 1 89.06 277 GLY A N 1
ATOM 2275 C CA . GLY A 1 277 ? 4.516 -52.875 -10.898 1 89.06 277 GLY A CA 1
ATOM 2276 C C . GLY A 1 277 ? 5 -52.75 -12.328 1 89.06 277 GLY A C 1
ATOM 2277 O O . GLY A 1 277 ? 5.438 -53.75 -12.93 1 89.06 277 GLY A O 1
ATOM 2278 N N . LYS A 1 278 ? 4.879 -51.562 -12.859 1 91.06 278 LYS A N 1
ATOM 2279 C CA . LYS A 1 278 ? 5.262 -51.375 -14.258 1 91.06 278 LYS A CA 1
ATOM 2280 C C . LYS A 1 278 ? 6.73 -50.969 -14.375 1 91.06 278 LYS A C 1
ATOM 2282 O O . LYS A 1 278 ? 7.328 -51.125 -15.445 1 91.06 278 LYS A O 1
ATOM 2287 N N . LEU A 1 279 ? 7.191 -50.375 -13.328 1 91 279 LEU A N 1
ATOM 2288 C CA . LEU A 1 279 ? 8.602 -50.031 -13.258 1 91 279 LEU A CA 1
ATOM 2289 C C . LEU A 1 279 ? 9.25 -50.625 -12.016 1 91 279 LEU A C 1
ATOM 2291 O O . LEU A 1 279 ? 8.578 -50.875 -11.016 1 91 279 LEU A O 1
ATOM 2295 N N . ILE A 1 280 ? 10.508 -50.906 -12.094 1 91.94 280 ILE A N 1
ATOM 2296 C CA . ILE A 1 280 ? 11.305 -51.375 -10.953 1 91.94 280 ILE A CA 1
ATOM 2297 C C . ILE A 1 280 ? 12.438 -50.375 -10.695 1 91.94 280 ILE A C 1
ATOM 2299 O O . ILE A 1 280 ? 12.859 -49.656 -11.602 1 91.94 280 ILE A O 1
ATOM 2303 N N . SER A 1 281 ? 12.797 -50.219 -9.406 1 90.69 281 SER A N 1
ATOM 2304 C CA . SER A 1 281 ? 13.828 -49.25 -9.07 1 90.69 281 SER A CA 1
ATOM 2305 C C . SER A 1 281 ? 15.031 -49.938 -8.414 1 90.69 281 SER A C 1
ATOM 2307 O O . SER A 1 281 ? 14.922 -51.062 -7.918 1 90.69 281 SER A O 1
ATOM 2309 N N . GLY A 1 282 ? 16.188 -49.469 -8.641 1 87.5 282 GLY A N 1
ATOM 2310 C CA . GLY A 1 282 ? 17.438 -49.844 -8 1 87.5 282 GLY A CA 1
ATOM 2311 C C . GLY A 1 282 ? 18.312 -48.656 -7.648 1 87.5 282 GLY A C 1
ATOM 2312 O O . GLY A 1 282 ? 18.078 -47.531 -8.133 1 87.5 282 GLY A O 1
ATOM 2313 N N . ILE A 1 283 ? 19.141 -48.781 -6.598 1 89.19 283 ILE A N 1
ATOM 2314 C CA . ILE A 1 283 ? 20.047 -47.719 -6.18 1 89.19 283 ILE A CA 1
ATOM 2315 C C . ILE A 1 283 ? 21.438 -47.969 -6.758 1 89.19 283 ILE A C 1
ATOM 2317 O O . ILE A 1 283 ? 21.984 -49.062 -6.633 1 89.19 283 ILE A O 1
ATOM 2321 N N . GLU A 1 284 ? 21.891 -47.031 -7.523 1 83.31 284 GLU A N 1
ATOM 2322 C CA . GLU A 1 284 ? 23.266 -47.125 -8.008 1 83.31 284 GLU A CA 1
ATOM 2323 C C . GLU A 1 284 ? 24.266 -47 -6.863 1 83.31 284 GLU A C 1
ATOM 2325 O O . GLU A 1 284 ? 24.25 -46.031 -6.117 1 83.31 284 GLU A 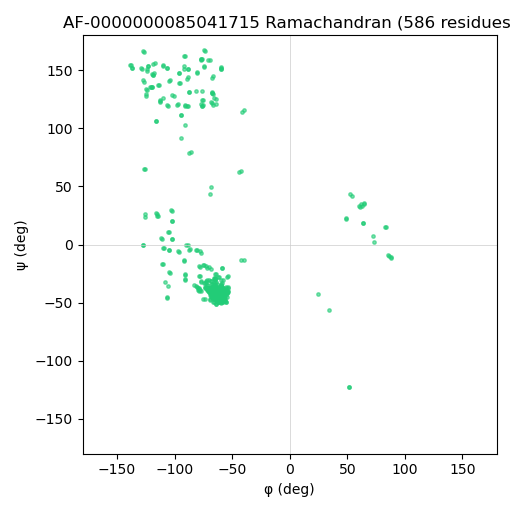O 1
ATOM 2330 N N . GLU A 1 285 ? 25.047 -47.969 -6.668 1 81.69 285 GLU A N 1
ATOM 2331 C CA . GLU A 1 285 ? 25.938 -48.094 -5.52 1 81.69 285 GLU A CA 1
ATOM 2332 C C . GLU A 1 285 ? 26.906 -46.938 -5.434 1 81.69 285 GLU A C 1
ATOM 2334 O O . GLU A 1 285 ? 27.188 -46.438 -4.344 1 81.69 285 GLU A O 1
ATOM 2339 N N . GLU A 1 286 ? 27.328 -46.406 -6.551 1 80.06 286 GLU A N 1
ATOM 2340 C CA . GLU A 1 286 ? 28.359 -45.375 -6.566 1 80.06 286 GLU A CA 1
ATOM 2341 C C . GLU A 1 286 ? 27.781 -44 -6.246 1 80.06 286 GLU A C 1
ATOM 2343 O O . GLU A 1 286 ? 28.391 -43.219 -5.523 1 80.06 286 GLU A O 1
ATOM 2348 N N . THR A 1 287 ? 26.594 -43.75 -6.707 1 81.69 287 THR A N 1
ATOM 2349 C CA . THR A 1 287 ? 26.078 -42.406 -6.629 1 81.69 287 THR A CA 1
ATOM 2350 C C . THR A 1 287 ? 24.922 -42.312 -5.621 1 81.69 287 THR A C 1
ATOM 2352 O O . THR A 1 287 ? 24.594 -41.219 -5.145 1 81.69 287 THR A O 1
ATOM 2355 N N . GLY A 1 288 ? 24.391 -43.531 -5.297 1 85.06 288 GLY A N 1
ATOM 2356 C CA . GLY A 1 288 ? 23.25 -43.562 -4.398 1 85.06 288 GLY A CA 1
ATOM 2357 C C . GLY A 1 288 ? 21.969 -43.094 -5.047 1 85.06 288 GLY A C 1
ATOM 2358 O O . GLY A 1 288 ? 20.969 -42.844 -4.363 1 85.06 288 GLY A O 1
ATOM 2359 N N . ILE A 1 289 ? 21.984 -42.75 -6.383 1 87 289 ILE A N 1
ATOM 2360 C CA . ILE A 1 289 ? 20.828 -42.25 -7.102 1 87 289 ILE A CA 1
ATOM 2361 C C . ILE A 1 289 ? 19.875 -43.406 -7.414 1 87 289 ILE A C 1
ATOM 2363 O O . ILE A 1 289 ? 20.297 -44.469 -7.832 1 87 289 ILE A O 1
ATOM 2367 N N . LYS A 1 290 ? 18.562 -43.125 -7.102 1 83.94 290 LYS A N 1
ATOM 2368 C CA . LYS A 1 290 ? 17.547 -44.125 -7.438 1 83.94 290 LYS A CA 1
ATOM 2369 C C . LYS A 1 290 ? 17.234 -44.094 -8.93 1 83.94 290 LYS A C 1
ATOM 2371 O O . LYS A 1 290 ? 16.891 -43.062 -9.492 1 83.94 290 LYS A O 1
ATOM 2376 N N . LEU A 1 291 ? 17.453 -45.25 -9.578 1 90.94 291 LEU A N 1
ATOM 2377 C CA . LEU A 1 291 ? 17.203 -45.406 -11.008 1 90.94 291 LEU A CA 1
ATOM 2378 C C . LEU A 1 291 ? 16.016 -46.312 -11.266 1 90.94 291 LEU A C 1
ATOM 2380 O O . LEU A 1 291 ? 15.68 -47.156 -10.43 1 90.94 291 LEU A O 1
ATOM 2384 N N . PHE A 1 292 ? 15.352 -46.125 -12.453 1 92.38 292 PHE A N 1
ATOM 2385 C CA . PHE A 1 292 ? 14.141 -46.875 -12.773 1 92.38 292 PHE A CA 1
ATOM 2386 C C . PHE A 1 292 ? 14.266 -47.562 -14.141 1 92.38 292 PHE A C 1
ATOM 2388 O O . PHE A 1 292 ? 14.914 -47 -15.039 1 92.38 292 PHE A O 1
ATOM 2395 N N . GLN A 1 293 ? 13.758 -48.719 -14.195 1 91.38 293 GLN A N 1
ATOM 2396 C CA . GLN A 1 293 ? 13.727 -49.5 -15.445 1 91.38 293 GLN A CA 1
ATOM 2397 C C . GLN A 1 293 ? 12.391 -50.219 -15.609 1 91.38 293 GLN A C 1
ATOM 2399 O O . GLN A 1 293 ? 11.633 -50.375 -14.648 1 91.38 293 GLN A O 1
ATOM 2404 N N . ILE A 1 294 ? 12.086 -50.469 -16.906 1 91.44 294 ILE A N 1
ATOM 2405 C CA . ILE A 1 294 ? 10.828 -51.156 -17.188 1 91.44 294 ILE A CA 1
ATOM 2406 C C . ILE A 1 294 ? 10.906 -52.594 -16.672 1 91.44 294 ILE A C 1
ATOM 2408 O O . ILE A 1 294 ? 11.984 -53.188 -16.641 1 91.44 294 ILE A O 1
ATOM 2412 N N . CYS A 1 295 ? 9.812 -53.125 -16.156 1 82.5 295 CYS A N 1
ATOM 2413 C CA . CYS A 1 295 ? 9.727 -54.531 -15.727 1 82.5 295 CYS A CA 1
ATOM 2414 C C . CYS A 1 295 ? 9.727 -55.469 -16.922 1 82.5 295 CYS A C 1
ATOM 2416 O O . CYS A 1 295 ? 9.203 -55.125 -17.984 1 82.5 295 CYS A O 1
ATOM 2418 N N . MET B 1 1 ? -15.086 4.539 18.875 1 34.84 1 MET B N 1
ATOM 2419 C CA . MET B 1 1 ? -14.57 5.691 18.141 1 34.84 1 MET B CA 1
ATOM 2420 C C . MET B 1 1 ? -15.531 6.098 17.031 1 34.84 1 MET B C 1
ATOM 2422 O O . MET B 1 1 ? -16.125 5.242 16.375 1 34.84 1 MET B O 1
ATOM 2426 N N . GLU B 1 2 ? -16.109 7.164 17.062 1 41.97 2 GLU B N 1
ATOM 2427 C CA . GLU B 1 2 ? -17.094 7.707 16.125 1 41.97 2 GLU B CA 1
ATOM 2428 C C . GLU B 1 2 ? -16.719 7.375 14.688 1 41.97 2 GLU B C 1
ATOM 2430 O O . GLU B 1 2 ? -15.547 7.406 14.312 1 41.97 2 GLU B O 1
ATOM 2435 N N . LYS B 1 3 ? -17.625 6.539 14 1 54.12 3 LYS B N 1
ATOM 2436 C CA . LYS B 1 3 ? -17.656 6.105 12.609 1 54.12 3 LYS B CA 1
ATOM 2437 C C . LYS B 1 3 ? -17.359 7.266 11.664 1 54.12 3 LYS B C 1
ATOM 2439 O O . LYS B 1 3 ? -18.25 8.055 11.352 1 54.12 3 LYS B O 1
ATOM 2444 N N . THR B 1 4 ? -16.031 7.941 11.727 1 73.38 4 THR B N 1
ATOM 2445 C CA . THR B 1 4 ? -15.609 9.055 10.891 1 73.38 4 THR B CA 1
ATOM 2446 C C . THR B 1 4 ? -14.961 8.547 9.602 1 73.38 4 THR B C 1
ATOM 2448 O O . THR B 1 4 ? -14.648 7.363 9.484 1 73.38 4 THR B O 1
ATOM 2451 N N . TRP B 1 5 ? -15.148 9.125 8.531 1 79.81 5 TRP B N 1
ATOM 2452 C CA . TRP B 1 5 ? -14.516 8.883 7.242 1 79.81 5 TRP B CA 1
ATOM 2453 C C . TRP B 1 5 ? -13.023 8.578 7.41 1 79.81 5 TRP B C 1
ATOM 2455 O O . TRP B 1 5 ? -12.414 7.93 6.559 1 79.81 5 TRP B O 1
ATOM 2465 N N . ALA B 1 6 ? -12.531 8.883 8.664 1 86.81 6 ALA B N 1
ATOM 2466 C CA . ALA B 1 6 ? -11.102 8.695 8.891 1 86.81 6 ALA B CA 1
ATOM 2467 C C . ALA B 1 6 ? -10.828 7.414 9.672 1 86.81 6 ALA B C 1
ATOM 2469 O O . ALA B 1 6 ? -9.68 7.113 10 1 86.81 6 ALA B O 1
ATOM 2470 N N . SER B 1 7 ? -11.805 6.613 9.961 1 87.06 7 SER B N 1
ATOM 2471 C CA . SER B 1 7 ? -11.672 5.484 10.867 1 87.06 7 SER B CA 1
ATOM 2472 C C . SER B 1 7 ? -10.641 4.48 10.359 1 87.06 7 SER B C 1
ATOM 2474 O O . SER B 1 7 ? -9.828 3.971 11.125 1 87.06 7 SER B O 1
ATOM 2476 N N . GLY B 1 8 ? -10.695 4.172 9.094 1 87.5 8 GLY B N 1
ATOM 2477 C CA . GLY B 1 8 ? -9.734 3.24 8.523 1 87.5 8 GLY B CA 1
ATOM 2478 C C . GLY B 1 8 ? -8.297 3.707 8.672 1 87.5 8 GLY B C 1
ATOM 2479 O O . GLY B 1 8 ? -7.43 2.947 9.117 1 87.5 8 GLY B O 1
ATOM 2480 N N . ALA B 1 9 ? -8.062 4.957 8.32 1 92.5 9 ALA B N 1
ATOM 2481 C CA . ALA B 1 9 ? -6.715 5.527 8.414 1 92.5 9 ALA B CA 1
ATOM 2482 C C . ALA B 1 9 ? -6.25 5.586 9.867 1 92.5 9 ALA B C 1
ATOM 2484 O O . ALA B 1 9 ? -5.086 5.309 10.164 1 92.5 9 ALA B O 1
ATOM 2485 N N . LEU B 1 10 ? -7.184 5.898 10.773 1 92.88 10 LEU B N 1
ATOM 2486 C CA . LEU B 1 10 ? -6.859 5.984 12.195 1 92.88 10 LEU B CA 1
ATOM 2487 C C . LEU B 1 10 ? -6.496 4.609 12.75 1 92.88 10 LEU B C 1
ATOM 2489 O O . LEU B 1 10 ? -5.582 4.488 13.57 1 92.88 10 LEU B O 1
ATOM 2493 N N . GLU B 1 11 ? -7.211 3.65 12.305 1 90.88 11 GLU B N 1
ATOM 2494 C CA . GLU B 1 11 ? -6.938 2.287 12.75 1 90.88 11 GLU B CA 1
ATOM 2495 C C . GLU B 1 11 ? -5.547 1.835 12.32 1 90.88 11 GLU B C 1
ATOM 2497 O O . GLU B 1 11 ? -4.848 1.158 13.078 1 90.88 11 GLU B O 1
ATOM 2502 N N . LEU B 1 12 ? -5.199 2.16 11.156 1 93.56 12 LEU B N 1
ATOM 2503 C CA . LEU B 1 12 ? -3.887 1.805 10.625 1 93.56 12 LEU B CA 1
ATOM 2504 C C . LEU B 1 12 ? -2.781 2.51 11.406 1 93.56 12 LEU B C 1
ATOM 2506 O O . LEU B 1 12 ? -1.729 1.921 11.672 1 93.56 12 LEU B O 1
ATOM 2510 N N . LEU B 1 13 ? -3.014 3.781 11.789 1 95.44 13 LEU B N 1
ATOM 2511 C CA . LEU B 1 13 ? -2.027 4.5 12.586 1 95.44 13 LEU B CA 1
ATOM 2512 C C . LEU B 1 13 ? -1.895 3.877 13.977 1 95.44 13 LEU B C 1
ATOM 2514 O O . LEU B 1 13 ? -0.794 3.812 14.531 1 95.44 13 LEU B O 1
ATOM 2518 N N . LYS B 1 14 ? -3.004 3.475 14.5 1 94.56 14 LYS B N 1
ATOM 2519 C CA . LYS B 1 14 ? -2.975 2.807 15.805 1 94.56 14 LYS B CA 1
ATOM 2520 C C . LYS B 1 14 ? -2.199 1.494 15.727 1 94.56 14 LYS B C 1
ATOM 2522 O O . LYS B 1 14 ? -1.445 1.159 16.641 1 94.56 14 LYS B O 1
ATOM 2527 N N . HIS B 1 15 ? -2.465 0.767 14.672 1 94.94 15 HIS B N 1
ATOM 2528 C CA . HIS B 1 15 ? -1.713 -0.461 14.445 1 94.94 15 HIS B CA 1
ATOM 2529 C C . HIS B 1 15 ? -0.217 -0.18 14.344 1 94.94 15 HIS B C 1
ATOM 2531 O O . HIS B 1 15 ? 0.597 -0.936 14.883 1 94.94 15 HIS B O 1
ATOM 2537 N N . ALA B 1 16 ? 0.152 0.876 13.633 1 96.5 16 ALA B N 1
ATOM 2538 C CA . ALA B 1 16 ? 1.551 1.287 13.547 1 96.5 16 ALA B CA 1
ATOM 2539 C C . ALA B 1 16 ? 2.133 1.542 14.93 1 96.5 16 ALA B C 1
ATOM 2541 O O . ALA B 1 16 ? 3.258 1.131 15.227 1 96.5 16 ALA B O 1
ATOM 2542 N N . ASP B 1 17 ? 1.379 2.172 15.812 1 95.94 17 ASP B N 1
ATOM 2543 C CA . ASP B 1 17 ? 1.826 2.486 17.172 1 95.94 17 ASP B CA 1
ATOM 2544 C C . ASP B 1 17 ? 2.141 1.215 17.953 1 95.94 17 ASP B C 1
ATOM 2546 O O . ASP B 1 17 ? 3.1 1.178 18.719 1 95.94 17 ASP B O 1
ATOM 2550 N N . GLU B 1 18 ? 1.296 0.245 17.719 1 95.06 18 GLU B N 1
ATOM 2551 C CA . GLU B 1 18 ? 1.515 -1.028 18.391 1 95.06 18 GLU B CA 1
ATOM 2552 C C . GLU B 1 18 ? 2.861 -1.635 18.016 1 95.06 18 GLU B C 1
ATOM 2554 O O . GLU B 1 18 ? 3.572 -2.17 18.859 1 95.06 18 GLU B O 1
ATOM 2559 N N . HIS B 1 19 ? 3.195 -1.5 16.828 1 95.5 19 HIS B N 1
ATOM 2560 C CA . HIS B 1 19 ? 4.453 -2.061 16.344 1 95.5 19 HIS B CA 1
ATOM 2561 C C . HIS B 1 19 ? 5.633 -1.178 16.734 1 95.5 19 HIS B C 1
ATOM 2563 O O . HIS B 1 19 ? 6.727 -1.681 17.016 1 95.5 19 HIS B O 1
ATOM 2569 N N . ILE B 1 20 ? 5.48 0.116 16.703 1 94.38 20 ILE B N 1
ATOM 2570 C CA . ILE B 1 20 ? 6.543 1.023 17.125 1 94.38 20 ILE B CA 1
ATOM 2571 C C . ILE B 1 20 ? 6.941 0.721 18.562 1 94.38 20 ILE B C 1
ATOM 2573 O O . ILE B 1 20 ? 8.133 0.706 18.906 1 94.38 20 ILE B O 1
ATOM 2577 N N . ASN B 1 21 ? 6.016 0.409 19.375 1 93.56 21 ASN B N 1
ATOM 2578 C CA . ASN B 1 21 ? 6.246 0.162 20.797 1 93.56 21 ASN B CA 1
ATOM 2579 C C . ASN B 1 21 ? 6.98 -1.155 21.031 1 93.56 21 ASN B C 1
ATOM 2581 O O . ASN B 1 21 ? 7.715 -1.3 22.016 1 93.56 21 ASN B O 1
ATOM 2585 N N . LYS B 1 22 ? 6.773 -2.107 20.172 1 90.81 22 LYS B N 1
ATOM 2586 C CA . LYS B 1 22 ? 7.484 -3.379 20.281 1 90.81 22 LYS B CA 1
ATOM 2587 C C . LYS B 1 22 ? 8.953 -3.219 19.922 1 90.81 22 LYS B C 1
ATOM 2589 O O . LYS B 1 22 ? 9.828 -3.834 20.531 1 90.81 22 LYS B O 1
ATOM 2594 N N . GLY B 1 23 ? 9.328 -2.412 18.922 1 82.75 23 GLY B N 1
ATOM 2595 C CA . GLY B 1 23 ? 10.656 -1.874 18.703 1 82.75 23 GLY B CA 1
ATOM 2596 C C . GLY B 1 23 ? 11.547 -2.805 17.906 1 82.75 23 GLY B C 1
ATOM 2597 O O . GLY B 1 23 ? 12.648 -2.42 17.484 1 82.75 23 GLY B O 1
ATOM 2598 N N . GLU B 1 24 ? 11.227 -4.07 17.609 1 87.06 24 GLU B N 1
ATOM 2599 C CA . GLU B 1 24 ? 12.07 -4.953 16.812 1 87.06 24 GLU B CA 1
ATOM 2600 C C . GLU B 1 24 ? 12.117 -4.516 15.359 1 87.06 24 GLU B C 1
ATOM 2602 O O . GLU B 1 24 ? 11.281 -3.73 14.914 1 87.06 24 GLU B O 1
ATOM 2607 N N . ALA B 1 25 ? 13.164 -4.953 14.664 1 84.81 25 ALA B N 1
ATOM 2608 C CA . ALA B 1 25 ? 13.375 -4.535 13.281 1 84.81 25 ALA B CA 1
ATOM 2609 C C . ALA B 1 25 ? 12.141 -4.832 12.422 1 84.81 25 ALA B C 1
ATOM 2611 O O . ALA B 1 25 ? 11.711 -3.988 11.641 1 84.81 25 ALA B O 1
ATOM 2612 N N . PHE B 1 26 ? 11.617 -5.965 12.711 1 85.12 26 PHE B N 1
ATOM 2613 C CA . PHE B 1 26 ? 10.422 -6.363 11.977 1 85.12 26 PHE B CA 1
ATOM 2614 C C . PHE B 1 26 ? 9.258 -5.422 12.281 1 85.12 26 PHE B C 1
ATOM 2616 O O . PHE B 1 26 ? 8.547 -4.984 11.375 1 85.12 26 PHE B O 1
ATOM 2623 N N . ASP B 1 27 ? 9.102 -5.086 13.492 1 91.44 27 ASP B N 1
ATOM 2624 C CA . ASP B 1 27 ? 8.008 -4.234 13.953 1 91.44 27 ASP B CA 1
ATOM 2625 C C . ASP B 1 27 ? 8.133 -2.824 13.375 1 91.44 27 ASP B C 1
ATOM 2627 O O . ASP B 1 27 ? 7.133 -2.197 13.023 1 91.44 27 ASP B O 1
ATOM 2631 N N . GLN B 1 28 ? 9.328 -2.41 13.258 1 92.44 28 GLN B N 1
ATOM 2632 C CA . GLN B 1 28 ? 9.547 -1.079 12.703 1 92.44 28 GLN B CA 1
ATOM 2633 C C . GLN B 1 28 ? 9.156 -1.032 11.227 1 92.44 28 GLN B C 1
ATOM 2635 O O . GLN B 1 28 ? 8.578 -0.047 10.766 1 92.44 28 GLN B O 1
ATOM 2640 N N . ARG B 1 29 ? 9.461 -2.066 10.523 1 90.06 29 ARG B N 1
ATOM 2641 C CA . ARG B 1 29 ? 9.102 -2.135 9.109 1 90.06 29 ARG B CA 1
ATOM 2642 C C . ARG B 1 29 ? 7.586 -2.18 8.938 1 90.06 29 ARG B C 1
ATOM 2644 O O . ARG B 1 29 ? 7.035 -1.481 8.078 1 90.06 29 ARG B O 1
ATOM 2651 N N . ILE B 1 30 ? 6.906 -2.943 9.758 1 92.44 30 ILE B N 1
ATOM 2652 C CA . ILE B 1 30 ? 5.457 -3.057 9.688 1 92.44 30 ILE B CA 1
ATOM 2653 C C . ILE B 1 30 ? 4.816 -1.714 10.039 1 92.44 30 ILE B C 1
ATOM 2655 O O . ILE B 1 30 ? 3.834 -1.307 9.414 1 92.44 30 ILE B O 1
ATOM 2659 N N . ALA B 1 31 ? 5.438 -1.113 11.031 1 95.31 31 ALA B N 1
ATOM 2660 C CA . ALA B 1 31 ? 4.93 0.202 11.414 1 95.31 31 ALA B CA 1
ATOM 2661 C C . ALA B 1 31 ? 5.012 1.18 10.25 1 95.31 31 ALA B C 1
ATOM 2663 O O . ALA B 1 31 ? 4.062 1.924 9.984 1 95.31 31 ALA B O 1
ATOM 2664 N N . PHE B 1 32 ? 6.133 1.163 9.586 1 94.81 32 PHE B N 1
ATOM 2665 C CA . PHE B 1 32 ? 6.352 2.062 8.461 1 94.81 32 PHE B CA 1
ATOM 2666 C C . PHE B 1 32 ? 5.332 1.805 7.355 1 94.81 32 PHE B C 1
ATOM 2668 O O . PHE B 1 32 ? 4.773 2.744 6.785 1 94.81 32 PHE B O 1
ATOM 2675 N N . ILE B 1 33 ? 5.039 0.594 7.109 1 92.38 33 ILE B N 1
ATOM 2676 C CA . ILE B 1 33 ? 4.074 0.186 6.098 1 92.38 33 ILE B CA 1
ATOM 2677 C C . ILE B 1 33 ? 2.672 0.624 6.516 1 92.38 33 ILE B C 1
ATOM 2679 O O . ILE B 1 33 ? 1.902 1.131 5.699 1 92.38 33 ILE B O 1
ATOM 2683 N N . SER B 1 34 ? 2.377 0.385 7.746 1 94.81 34 SER B N 1
ATOM 2684 C CA . SER B 1 34 ? 1.066 0.76 8.266 1 94.81 34 SER B CA 1
ATOM 2685 C C . SER B 1 34 ? 0.832 2.262 8.148 1 94.81 34 SER B C 1
ATOM 2687 O O . SER B 1 34 ? -0.268 2.697 7.797 1 94.81 34 SER B O 1
ATOM 2689 N N . ILE B 1 35 ? 1.856 3.008 8.445 1 96.94 35 ILE B N 1
ATOM 2690 C CA . ILE B 1 35 ? 1.752 4.457 8.32 1 96.94 35 ILE B CA 1
ATOM 2691 C C . ILE B 1 35 ? 1.495 4.836 6.867 1 96.94 35 ILE B C 1
ATOM 2693 O O . ILE B 1 35 ? 0.619 5.652 6.574 1 96.94 35 ILE B O 1
ATOM 2697 N N . ASP B 1 36 ? 2.27 4.238 5.988 1 94.94 36 ASP B N 1
ATOM 2698 C CA . ASP B 1 36 ? 2.115 4.516 4.562 1 94.94 36 ASP B CA 1
ATOM 2699 C C . ASP B 1 36 ? 0.701 4.191 4.086 1 94.94 36 ASP B C 1
ATOM 2701 O O . ASP B 1 36 ? 0.097 4.961 3.342 1 94.94 36 ASP B O 1
ATOM 2705 N N . ASN B 1 37 ? 0.21 3.047 4.547 1 92.62 37 ASN B N 1
ATOM 2706 C CA . ASN B 1 37 ? -1.151 2.652 4.203 1 92.62 37 ASN B CA 1
ATOM 2707 C C . ASN B 1 37 ? -2.18 3.617 4.785 1 92.62 37 ASN B C 1
ATOM 2709 O O . ASN B 1 37 ? -3.215 3.875 4.168 1 92.62 37 ASN B O 1
ATOM 2713 N N . SER B 1 38 ? -1.92 4.074 5.953 1 94.69 38 SER B N 1
ATOM 2714 C CA . SER B 1 38 ? -2.803 5.055 6.574 1 94.69 38 SER B CA 1
ATOM 2715 C C . SER B 1 38 ? -2.875 6.336 5.75 1 94.69 38 SER B C 1
ATOM 2717 O O . SER B 1 38 ? -3.965 6.855 5.496 1 94.69 38 SER B O 1
ATOM 2719 N N . VAL B 1 39 ? -1.705 6.828 5.352 1 96.06 39 VAL B N 1
ATOM 2720 C CA . VAL B 1 39 ? -1.615 8.047 4.559 1 96.06 39 VAL B CA 1
ATOM 2721 C C . VAL B 1 39 ? -2.361 7.863 3.238 1 96.06 39 VAL B C 1
ATOM 2723 O O . VAL B 1 39 ? -3.158 8.719 2.842 1 96.06 39 VAL B O 1
ATOM 2726 N N . GLU B 1 40 ? -2.129 6.75 2.629 1 92.25 40 GLU B N 1
ATOM 2727 C CA . GLU B 1 40 ? -2.803 6.457 1.368 1 92.25 40 GLU B CA 1
ATOM 2728 C C . GLU B 1 40 ? -4.316 6.383 1.555 1 92.25 40 GLU B C 1
ATOM 2730 O O . GLU B 1 40 ? -5.07 6.957 0.77 1 92.25 40 GLU B O 1
ATOM 2735 N N . THR B 1 41 ? -4.754 5.691 2.564 1 91.25 41 THR B N 1
ATOM 2736 C CA . THR B 1 41 ? -6.176 5.543 2.865 1 91.25 41 THR B CA 1
ATOM 2737 C C . THR B 1 41 ? -6.812 6.902 3.158 1 91.25 41 THR B C 1
ATOM 2739 O O . THR B 1 41 ? -7.922 7.184 2.705 1 91.25 41 THR B O 1
ATOM 2742 N N . ALA B 1 42 ? -6.117 7.727 3.9 1 93.44 42 ALA B N 1
ATOM 2743 C CA . ALA B 1 42 ? -6.625 9.055 4.242 1 93.44 42 ALA B CA 1
ATOM 2744 C C . ALA B 1 42 ? -6.855 9.891 2.988 1 93.44 42 ALA B C 1
ATOM 2746 O O . ALA B 1 42 ? -7.918 10.5 2.824 1 93.44 42 ALA B O 1
ATOM 2747 N N . ILE B 1 43 ? -5.879 9.875 2.092 1 94.06 43 ILE B N 1
ATOM 2748 C CA . ILE B 1 43 ? -5.949 10.68 0.878 1 94.06 43 ILE B CA 1
ATOM 2749 C C . ILE B 1 43 ? -7.078 10.18 -0.014 1 94.06 43 ILE B C 1
ATOM 2751 O O . ILE B 1 43 ? -7.895 10.961 -0.498 1 94.06 43 ILE B O 1
ATOM 2755 N N . ARG B 1 44 ? -7.133 8.906 -0.118 1 91.06 44 ARG B N 1
ATOM 2756 C CA . ARG B 1 44 ? -8.18 8.336 -0.955 1 91.06 44 ARG B CA 1
ATOM 2757 C C . ARG B 1 44 ? -9.562 8.641 -0.388 1 91.06 44 ARG B C 1
ATOM 2759 O O . ARG B 1 44 ? -10.461 9.062 -1.121 1 91.06 44 ARG B O 1
ATOM 2766 N N . THR B 1 45 ? -9.758 8.359 0.874 1 90.56 45 THR B N 1
ATOM 2767 C CA . THR B 1 45 ? -11.039 8.594 1.533 1 90.56 45 THR B CA 1
ATOM 2768 C C . THR B 1 45 ? -11.477 10.047 1.36 1 90.56 45 THR B C 1
ATOM 2770 O O . THR B 1 45 ? -12.648 10.32 1.072 1 90.56 45 THR B O 1
ATOM 2773 N N . PHE B 1 46 ? -10.57 10.953 1.486 1 93.06 46 PHE B N 1
ATOM 2774 C CA . PHE B 1 46 ? -10.898 12.367 1.378 1 93.06 46 PHE B CA 1
ATOM 2775 C C . PHE B 1 46 ? -11.352 12.711 -0.035 1 93.06 46 PHE B C 1
ATOM 2777 O O . PHE B 1 46 ? -12.312 13.469 -0.217 1 93.06 46 PHE B O 1
ATOM 2784 N N . ILE B 1 47 ? -10.688 12.18 -1.025 1 92.5 47 ILE B N 1
ATOM 2785 C CA . ILE B 1 47 ? -10.992 12.461 -2.424 1 92.5 47 ILE B CA 1
ATOM 2786 C C . ILE B 1 47 ? -12.375 11.922 -2.768 1 92.5 47 ILE B C 1
ATOM 2788 O O . ILE B 1 47 ? -13.109 12.531 -3.557 1 92.5 47 ILE B O 1
ATOM 2792 N N . PHE B 1 48 ? -12.781 10.898 -2.094 1 88.38 48 PHE B N 1
ATOM 2793 C CA . PHE B 1 48 ? -14.016 10.234 -2.508 1 88.38 48 PHE B CA 1
ATOM 2794 C C . PHE B 1 48 ? -15.156 10.578 -1.561 1 88.38 48 PHE B C 1
ATOM 2796 O O . PHE B 1 48 ? -16.297 10.18 -1.792 1 88.38 48 PHE B O 1
ATOM 2803 N N . MET B 1 49 ? -14.852 11.297 -0.531 1 88.69 49 MET B N 1
ATOM 2804 C CA . MET B 1 49 ? -15.914 11.664 0.407 1 88.69 49 MET B CA 1
ATOM 2805 C C . MET B 1 49 ? -16.812 12.742 -0.182 1 88.69 49 MET B C 1
ATOM 2807 O O . MET B 1 49 ? -16.391 13.516 -1.044 1 88.69 49 MET B O 1
ATOM 2811 N N . PRO B 1 50 ? -18.047 12.805 0.223 1 88.56 50 PRO B N 1
ATOM 2812 C CA . PRO B 1 50 ? -18.984 13.773 -0.326 1 88.56 50 PRO B CA 1
ATOM 2813 C C . PRO B 1 50 ? -18.531 15.219 -0.125 1 88.56 50 PRO B C 1
ATOM 2815 O O . PRO B 1 50 ? -17.906 15.539 0.886 1 88.56 50 PRO B O 1
ATOM 2818 N N . PHE B 1 51 ? -18.969 16.047 -1.016 1 91 51 PHE B N 1
ATOM 2819 C CA . PHE B 1 51 ? -18.625 17.469 -0.978 1 91 51 PHE B CA 1
ATOM 2820 C C . PHE B 1 51 ? -19.078 18.094 0.335 1 91 51 PHE B C 1
ATOM 2822 O O . PHE B 1 51 ? -18.391 18.969 0.874 1 91 51 PHE B O 1
ATOM 2829 N N . SER B 1 52 ? -20.203 17.672 0.806 1 89.81 52 SER B N 1
ATOM 2830 C CA . SER B 1 52 ? -20.766 18.25 2.018 1 89.81 52 SER B CA 1
ATOM 2831 C C . SER B 1 52 ? -19.828 18.094 3.205 1 89.81 52 SER B C 1
ATOM 2833 O O . SER B 1 52 ? -19.875 18.875 4.152 1 89.81 52 SER B O 1
ATOM 2835 N N . LEU B 1 53 ? -18.922 17.172 3.086 1 87.19 53 LEU B N 1
ATOM 2836 C CA . LEU B 1 53 ? -18.016 16.891 4.191 1 87.19 53 LEU B CA 1
ATOM 2837 C C . LEU B 1 53 ? -16.609 17.422 3.895 1 87.19 53 LEU B C 1
ATOM 2839 O O . LEU B 1 53 ? -15.992 18.047 4.75 1 87.19 53 LEU B O 1
ATOM 2843 N N . SER B 1 54 ? -16.125 17.156 2.66 1 89.88 54 SER B N 1
ATOM 2844 C CA . SER B 1 54 ? -14.766 17.547 2.316 1 89.88 54 SER B CA 1
ATOM 2845 C C . SER B 1 54 ? -14.672 19.047 2.031 1 89.88 54 SER B C 1
ATOM 2847 O O . SER B 1 54 ? -13.625 19.656 2.225 1 89.88 54 SER B O 1
ATOM 2849 N N . LYS B 1 55 ? -15.695 19.594 1.521 1 90.75 55 LYS B N 1
ATOM 2850 C CA . LYS B 1 55 ? -15.781 20.984 1.066 1 90.75 55 LYS B CA 1
ATOM 2851 C C . LYS B 1 55 ? -14.828 21.25 -0.097 1 90.75 55 LYS B C 1
ATOM 2853 O O . LYS B 1 55 ? -14.406 22.375 -0.319 1 90.75 55 LYS B O 1
ATOM 2858 N N . VAL B 1 56 ? -14.391 20.219 -0.73 1 93.25 56 VAL B N 1
ATOM 2859 C CA . VAL B 1 56 ? -13.562 20.266 -1.93 1 93.25 56 VAL B CA 1
ATOM 2860 C C . VAL B 1 56 ? -14.219 19.469 -3.051 1 93.25 56 VAL B C 1
ATOM 2862 O O . VAL B 1 56 ? -14.633 18.328 -2.846 1 93.25 56 VAL B O 1
ATOM 2865 N N . LYS B 1 57 ? -14.359 20.031 -4.109 1 92.88 57 LYS B N 1
ATOM 2866 C CA . LYS B 1 57 ? -15.031 19.375 -5.23 1 92.88 57 LYS B CA 1
ATOM 2867 C C . LYS B 1 57 ? -14.039 18.578 -6.07 1 92.88 57 LYS B C 1
ATOM 2869 O O . LYS B 1 57 ? -13.094 19.141 -6.621 1 92.88 57 LYS B O 1
ATOM 2874 N N . PHE B 1 58 ? -14.258 17.328 -6.137 1 93.88 58 PHE B N 1
ATOM 2875 C CA . PHE B 1 58 ? -13.555 16.422 -7.039 1 93.88 58 PHE B CA 1
ATOM 2876 C C . PHE B 1 58 ? -14.508 15.875 -8.102 1 93.88 58 PHE B C 1
ATOM 2878 O O . PHE B 1 58 ? -15.523 15.273 -7.77 1 93.88 58 PHE B O 1
ATOM 2885 N N . SER B 1 59 ? -14.211 16.062 -9.352 1 93.81 59 SER B N 1
ATOM 2886 C CA . SER B 1 59 ? -15.094 15.617 -10.422 1 93.81 59 SER B CA 1
ATOM 2887 C C . SER B 1 59 ? -15 14.109 -10.633 1 93.81 59 SER B C 1
ATOM 2889 O O . SER B 1 59 ? -14.016 13.484 -10.219 1 93.81 59 SER B O 1
ATOM 2891 N N . PHE B 1 60 ? -16.031 13.586 -11.25 1 91.31 60 PHE B N 1
ATOM 2892 C CA . PHE B 1 60 ? -16.047 12.164 -11.578 1 91.31 60 PHE B CA 1
ATOM 2893 C C . PHE B 1 60 ? -14.906 11.812 -12.516 1 91.31 60 PHE B C 1
ATOM 2895 O O . PHE B 1 60 ? -14.273 10.766 -12.359 1 91.31 60 PHE B O 1
ATOM 2902 N N . LYS B 1 61 ? -14.609 12.594 -13.414 1 92.75 61 LYS B N 1
ATOM 2903 C CA . LYS B 1 61 ? -13.523 12.375 -14.367 1 92.75 61 LYS B CA 1
ATOM 2904 C C . LYS B 1 61 ? -12.172 12.328 -13.664 1 92.75 61 LYS B C 1
ATOM 2906 O O . LYS B 1 61 ? -11.328 11.484 -13.992 1 92.75 61 LYS B O 1
ATOM 2911 N N . GLU B 1 62 ? -12.023 13.266 -12.695 1 93.12 62 GLU B N 1
ATOM 2912 C CA . GLU B 1 62 ? -10.773 13.297 -11.938 1 93.12 62 GLU B CA 1
ATOM 2913 C C . GLU B 1 62 ? -10.586 12.008 -11.133 1 93.12 62 GLU B C 1
ATOM 2915 O O . GLU B 1 62 ? -9.484 11.453 -11.094 1 93.12 62 GLU B O 1
ATOM 2920 N N . LYS B 1 63 ? -11.641 11.539 -10.555 1 89.81 63 LYS B N 1
ATOM 2921 C CA . LYS B 1 63 ? -11.602 10.328 -9.75 1 89.81 63 LYS B CA 1
ATOM 2922 C C . LYS B 1 63 ? -11.328 9.102 -10.617 1 89.81 63 LYS B C 1
ATOM 2924 O O . LYS B 1 63 ? -10.602 8.195 -10.203 1 89.81 63 LYS B O 1
ATOM 2929 N N . GLU B 1 64 ? -11.883 9.109 -11.758 1 87.94 64 GLU B N 1
ATOM 2930 C CA . GLU B 1 64 ? -11.656 8.008 -12.695 1 87.94 64 GLU B CA 1
ATOM 2931 C C . GLU B 1 64 ? -10.211 7.992 -13.188 1 87.94 64 GLU B C 1
ATOM 2933 O O . GLU B 1 64 ? -9.609 6.926 -13.312 1 87.94 64 GLU B O 1
ATOM 2938 N N . GLU B 1 65 ? -9.688 9.102 -13.391 1 88.38 65 GLU B N 1
ATOM 2939 C CA . GLU B 1 65 ? -8.344 9.234 -13.953 1 88.38 65 GLU B CA 1
ATOM 2940 C C . GLU B 1 65 ? -7.281 8.805 -12.938 1 88.38 65 GLU B C 1
ATOM 2942 O O . GLU B 1 65 ? -6.234 8.273 -13.32 1 88.38 65 GLU B O 1
ATOM 2947 N N . ILE B 1 66 ? -7.547 9.07 -11.688 1 87.5 66 ILE B N 1
ATOM 2948 C CA . ILE B 1 66 ? -6.539 8.719 -10.688 1 87.5 66 ILE B CA 1
ATOM 2949 C C . ILE B 1 66 ? -6.504 7.207 -10.5 1 87.5 66 ILE B C 1
ATOM 2951 O O . ILE B 1 66 ? -5.449 6.633 -10.219 1 87.5 66 ILE B O 1
ATOM 2955 N N . GLY B 1 67 ? -7.773 6.574 -10.688 1 77 67 GLY B N 1
ATOM 2956 C CA . GLY B 1 67 ? -7.812 5.133 -10.484 1 77 67 GLY B CA 1
ATOM 2957 C C . GLY B 1 67 ? -7.223 4.699 -9.156 1 77 67 GLY B C 1
ATOM 2958 O O . GLY B 1 67 ? -7.598 5.223 -8.102 1 77 67 GLY B O 1
ATOM 2959 N N . ASN B 1 68 ? -6.156 3.789 -9.281 1 75.38 68 ASN B N 1
ATOM 2960 C CA . ASN B 1 68 ? -5.535 3.281 -8.062 1 75.38 68 ASN B CA 1
ATOM 2961 C C . ASN B 1 68 ? -4.082 3.725 -7.949 1 75.38 68 ASN B C 1
ATOM 2963 O O . ASN B 1 68 ? -3.281 3.074 -7.277 1 75.38 68 ASN B O 1
ATOM 2967 N N . SER B 1 69 ? -3.756 4.863 -8.578 1 82.94 69 SER B N 1
ATOM 2968 C CA . SER B 1 69 ? -2.395 5.387 -8.555 1 82.94 69 SER B CA 1
ATOM 2969 C C . SER B 1 69 ? -2.191 6.34 -7.379 1 82.94 69 SER B C 1
ATOM 2971 O O . SER B 1 69 ? -2.756 7.438 -7.359 1 82.94 69 SER B O 1
ATOM 2973 N N . PHE B 1 70 ? -1.289 5.992 -6.527 1 86.69 70 PHE B N 1
ATOM 2974 C CA . PHE B 1 70 ? -1.045 6.801 -5.34 1 86.69 70 PHE B CA 1
ATOM 2975 C C . PHE B 1 70 ? -0.424 8.141 -5.711 1 86.69 70 PHE B C 1
ATOM 2977 O O . PHE B 1 70 ? -0.862 9.188 -5.234 1 86.69 70 PHE B O 1
ATOM 2984 N N . PRO B 1 71 ? 0.549 8.234 -6.629 1 86.75 71 PRO B N 1
ATOM 2985 C CA . PRO B 1 71 ? 1.102 9.531 -7.027 1 86.75 71 PRO B CA 1
ATOM 2986 C C . PRO B 1 71 ? 0.053 10.453 -7.641 1 86.75 71 PRO B C 1
ATOM 2988 O O . PRO B 1 71 ? 0.064 11.664 -7.387 1 86.75 71 PRO B O 1
ATOM 2991 N N . LYS B 1 72 ? -0.846 9.883 -8.352 1 90.31 72 LYS B N 1
ATOM 2992 C CA . LYS B 1 72 ? -1.896 10.695 -8.953 1 90.31 72 LYS B CA 1
ATOM 2993 C C . LYS B 1 72 ? -2.857 11.234 -7.898 1 90.31 72 LYS B C 1
ATOM 2995 O O . LYS B 1 72 ? -3.342 12.359 -8.008 1 90.31 72 LYS B O 1
ATOM 3000 N N . MET B 1 73 ? -3.125 10.43 -6.91 1 92.81 73 MET B N 1
ATOM 3001 C CA . MET B 1 73 ? -3.986 10.867 -5.816 1 92.81 73 MET B CA 1
ATOM 3002 C C . MET B 1 73 ? -3.357 12.039 -5.066 1 92.81 73 MET B C 1
ATOM 3004 O O . MET B 1 73 ? -4.031 13.023 -4.762 1 92.81 73 MET B O 1
ATOM 3008 N N . VAL B 1 74 ? -2.062 11.906 -4.793 1 93.94 74 VAL B N 1
ATOM 3009 C CA . VAL B 1 74 ? -1.344 12.938 -4.055 1 93.94 74 VAL B CA 1
ATOM 3010 C C . VAL B 1 74 ? -1.332 14.234 -4.855 1 93.94 74 VAL B C 1
ATOM 3012 O O . VAL B 1 74 ? -1.555 15.312 -4.305 1 93.94 74 VAL B O 1
ATOM 3015 N N . ASN B 1 75 ? -1.111 14.117 -6.152 1 93.56 75 ASN B N 1
ATOM 3016 C CA . ASN B 1 75 ? -1.098 15.289 -7.02 1 93.56 75 ASN B CA 1
ATOM 3017 C C . ASN B 1 75 ? -2.463 15.969 -7.07 1 93.56 75 ASN B C 1
ATOM 3019 O O . ASN B 1 75 ? -2.555 17.203 -7.031 1 93.56 75 ASN B O 1
ATOM 3023 N N . LEU B 1 76 ? -3.471 15.148 -7.207 1 95.25 76 LEU B N 1
ATOM 3024 C CA . LEU B 1 76 ? -4.824 15.688 -7.254 1 95.25 76 LEU B CA 1
ATOM 3025 C C . LEU B 1 76 ? -5.172 16.406 -5.949 1 95.25 76 LEU B C 1
ATOM 3027 O O . LEU B 1 76 ? -5.777 17.469 -5.965 1 95.25 76 LEU B O 1
ATOM 3031 N N . LEU B 1 77 ? -4.816 15.812 -4.867 1 95 77 LEU B N 1
ATOM 3032 C CA . LEU B 1 77 ? -5.051 16.406 -3.557 1 95 77 LEU B CA 1
ATOM 3033 C C . LEU B 1 77 ? -4.363 17.766 -3.455 1 95 77 LEU B C 1
ATOM 3035 O O . LEU B 1 77 ? -4.969 18.734 -2.99 1 95 77 LEU B O 1
ATOM 3039 N N . ASN B 1 78 ? -3.102 17.812 -3.836 1 91.69 78 ASN B N 1
ATOM 3040 C CA . ASN B 1 78 ? -2.326 19.047 -3.789 1 91.69 78 ASN B CA 1
ATOM 3041 C C . ASN B 1 78 ? -2.949 20.125 -4.664 1 91.69 78 ASN B C 1
ATOM 3043 O O . ASN B 1 78 ? -2.93 21.312 -4.305 1 91.69 78 ASN B O 1
ATOM 3047 N N . GLU B 1 79 ? -3.457 19.75 -5.742 1 91.56 79 GLU B N 1
ATOM 3048 C CA . GLU B 1 79 ? -4.043 20.703 -6.68 1 91.56 79 GLU B CA 1
ATOM 3049 C C . GLU B 1 79 ? -5.359 21.266 -6.145 1 91.56 79 GLU B C 1
ATOM 3051 O O . GLU B 1 79 ? -5.617 22.453 -6.258 1 91.56 79 GLU B O 1
ATOM 3056 N N . LYS B 1 80 ? -6.148 20.438 -5.508 1 93.56 80 LYS B N 1
ATOM 3057 C CA . LYS B 1 80 ? -7.523 20.844 -5.211 1 93.56 80 LYS B CA 1
ATOM 3058 C C . LYS B 1 80 ? -7.688 21.203 -3.74 1 93.56 80 LYS B C 1
ATOM 3060 O O . LYS B 1 80 ? -8.586 21.969 -3.383 1 93.56 80 LYS B O 1
ATOM 3065 N N . ALA B 1 81 ? -6.828 20.672 -2.957 1 91.69 81 ALA B N 1
ATOM 3066 C CA . ALA B 1 81 ? -7.055 20.859 -1.524 1 91.69 81 ALA B CA 1
ATOM 3067 C C . ALA B 1 81 ? -5.828 21.453 -0.845 1 91.69 81 ALA B C 1
ATOM 3069 O O . ALA B 1 81 ? -5.582 21.203 0.337 1 91.69 81 ALA B O 1
ATOM 3070 N N . ASN B 1 82 ? -5.023 22.172 -1.569 1 85.5 82 ASN B N 1
ATOM 3071 C CA . ASN B 1 82 ? -3.811 22.766 -1.019 1 85.5 82 ASN B CA 1
ATOM 3072 C C . ASN B 1 82 ? -4.129 23.719 0.129 1 85.5 82 ASN B C 1
ATOM 3074 O O . ASN B 1 82 ? -3.342 23.859 1.067 1 85.5 82 ASN B O 1
ATOM 3078 N N . ASN B 1 83 ? -5.223 24.328 0.1 1 81.25 83 ASN B N 1
ATOM 3079 C CA . ASN B 1 83 ? -5.613 25.297 1.108 1 81.25 83 ASN B CA 1
ATOM 3080 C C . ASN B 1 83 ? -6.012 24.625 2.42 1 81.25 83 ASN B C 1
ATOM 3082 O O . ASN B 1 83 ? -6.055 25.281 3.467 1 81.25 83 ASN B O 1
ATOM 3086 N N . LYS B 1 84 ? -6.289 23.312 2.326 1 85.38 84 LYS B N 1
ATOM 3087 C CA . LYS B 1 84 ? -6.711 22.594 3.518 1 85.38 84 LYS B CA 1
ATOM 3088 C C . LYS B 1 84 ? -5.516 21.969 4.234 1 85.38 84 LYS B C 1
ATOM 3090 O O . LYS B 1 84 ? -5.625 21.547 5.391 1 85.38 84 LYS B O 1
ATOM 3095 N N . ILE B 1 85 ? -4.484 21.953 3.584 1 90.25 85 ILE B N 1
ATOM 3096 C CA . ILE B 1 85 ? -3.33 21.25 4.133 1 90.25 85 ILE B CA 1
ATOM 3097 C C . ILE B 1 85 ? -2.289 22.266 4.609 1 90.25 85 ILE B C 1
ATOM 3099 O O . ILE B 1 85 ? -1.822 23.094 3.83 1 90.25 85 ILE B O 1
ATOM 3103 N N . SER B 1 86 ? -1.979 22.219 5.852 1 88.81 86 SER B N 1
ATOM 3104 C CA . SER B 1 86 ? -0.957 23.078 6.441 1 88.81 86 SER B CA 1
ATOM 3105 C C . SER B 1 86 ? 0.175 22.25 7.043 1 88.81 86 SER B C 1
ATOM 3107 O O . SER B 1 86 ? -0.068 21.219 7.66 1 88.81 86 SER B O 1
ATOM 3109 N N . GLY B 1 87 ? 1.346 22.688 6.762 1 91.75 87 GLY B N 1
ATOM 3110 C CA . GLY B 1 87 ? 2.494 22.109 7.441 1 91.75 87 GLY B CA 1
ATOM 3111 C C . GLY B 1 87 ? 3.051 20.891 6.73 1 91.75 87 GLY B C 1
ATOM 3112 O O . GLY B 1 87 ? 4.086 20.359 7.133 1 91.75 87 GLY B O 1
ATOM 3113 N N . ILE B 1 88 ? 2.355 20.391 5.781 1 93.5 88 ILE B N 1
ATOM 3114 C CA . ILE B 1 88 ? 2.805 19.219 5.031 1 93.5 88 ILE B CA 1
ATOM 3115 C C . ILE B 1 88 ? 2.914 19.562 3.547 1 93.5 88 ILE B C 1
ATOM 3117 O O . ILE B 1 88 ? 2.049 20.25 3 1 93.5 88 ILE B O 1
ATOM 3121 N N . GLU B 1 89 ? 3.959 19.156 2.969 1 90.75 89 GLU B N 1
ATOM 3122 C CA . GLU B 1 89 ? 4.117 19.312 1.526 1 90.75 89 GLU B CA 1
ATOM 3123 C C . GLU B 1 89 ? 3.961 17.969 0.807 1 90.75 89 GLU B C 1
ATOM 3125 O O . GLU B 1 89 ? 4.238 16.922 1.381 1 90.75 89 GLU B O 1
ATOM 3130 N N . LEU B 1 90 ? 3.529 18.062 -0.41 1 89.31 90 LEU B N 1
ATOM 3131 C CA . LEU B 1 90 ? 3.4 16.859 -1.238 1 89.31 90 LEU B CA 1
ATOM 3132 C C . LEU B 1 90 ? 4.711 16.078 -1.273 1 89.31 90 LEU B C 1
ATOM 3134 O O . LEU B 1 90 ? 4.703 14.852 -1.255 1 89.31 90 LEU B O 1
ATOM 3138 N N . SER B 1 91 ? 5.73 16.859 -1.356 1 93.38 91 SER B N 1
ATOM 3139 C CA . SER B 1 91 ? 7.055 16.25 -1.464 1 93.38 91 SER B CA 1
ATOM 3140 C C . SER B 1 91 ? 7.383 15.422 -0.229 1 93.38 91 SER B C 1
ATOM 3142 O O . SER B 1 91 ? 8.148 14.461 -0.31 1 93.38 91 SER B O 1
ATOM 3144 N N . ASP B 1 92 ? 6.828 15.766 0.943 1 96.5 92 ASP B N 1
ATOM 3145 C CA . ASP B 1 92 ? 7.035 14.977 2.156 1 96.5 92 ASP B CA 1
ATOM 3146 C C . ASP B 1 92 ? 6.469 13.57 2 1 96.5 92 ASP B C 1
ATOM 3148 O O . ASP B 1 92 ? 7.16 12.586 2.271 1 96.5 92 ASP B O 1
ATOM 3152 N N . ILE B 1 93 ? 5.242 13.508 1.533 1 95.62 93 ILE B N 1
ATOM 3153 C CA . ILE B 1 93 ? 4.523 12.25 1.383 1 95.62 93 ILE B CA 1
ATOM 3154 C C . ILE B 1 93 ? 5.215 11.383 0.335 1 95.62 93 ILE B C 1
ATOM 3156 O O . ILE B 1 93 ? 5.422 10.18 0.549 1 95.62 93 ILE B O 1
ATOM 3160 N N . GLU B 1 94 ? 5.605 12.023 -0.713 1 92.38 94 GLU B N 1
ATOM 3161 C CA . GLU B 1 94 ? 6.285 11.297 -1.785 1 92.38 94 GLU B CA 1
ATOM 3162 C C . GLU B 1 94 ? 7.613 10.719 -1.308 1 92.38 94 GLU B C 1
ATOM 3164 O O . GLU B 1 94 ? 7.957 9.586 -1.635 1 92.38 94 GLU B O 1
ATOM 3169 N N . PHE B 1 95 ? 8.352 11.469 -0.628 1 94.62 95 PHE B N 1
ATOM 3170 C CA . PHE B 1 95 ? 9.656 11.047 -0.131 1 94.62 95 PHE B CA 1
ATOM 3171 C C . PHE B 1 95 ? 9.523 9.812 0.756 1 94.62 95 PHE B C 1
ATOM 3173 O O . PHE B 1 95 ? 10.219 8.812 0.553 1 94.62 95 PHE B O 1
ATOM 3180 N N . TYR B 1 96 ? 8.641 9.852 1.673 1 94.88 96 TYR B N 1
ATOM 3181 C CA . TYR B 1 96 ? 8.523 8.758 2.631 1 94.88 96 TYR B CA 1
ATOM 3182 C C . TYR B 1 96 ? 7.875 7.539 1.989 1 94.88 96 TYR B C 1
ATOM 3184 O O . TYR B 1 96 ? 8.188 6.402 2.35 1 94.88 96 TYR B O 1
ATOM 3192 N N . HIS B 1 97 ? 6.969 7.762 1.061 1 91.75 97 HIS B N 1
ATOM 3193 C CA . HIS B 1 97 ? 6.43 6.645 0.291 1 91.75 97 HIS B CA 1
ATOM 3194 C C . HIS B 1 97 ? 7.531 5.914 -0.466 1 91.75 97 HIS B C 1
ATOM 3196 O O . HIS B 1 97 ? 7.531 4.684 -0.539 1 91.75 97 HIS B O 1
ATOM 3202 N N . ARG B 1 98 ? 8.406 6.703 -1.028 1 87.12 98 ARG B N 1
ATOM 3203 C CA . ARG B 1 98 ? 9.547 6.113 -1.725 1 87.12 98 ARG B CA 1
ATOM 3204 C C . ARG B 1 98 ? 10.453 5.363 -0.753 1 87.12 98 ARG B C 1
ATOM 3206 O O . ARG B 1 98 ? 10.969 4.293 -1.079 1 87.12 98 ARG B O 1
ATOM 3213 N N . LEU B 1 99 ? 10.703 5.969 0.366 1 89.25 99 LEU B N 1
ATOM 3214 C CA . LEU B 1 99 ? 11.508 5.309 1.387 1 89.25 99 LEU B CA 1
ATOM 3215 C C . LEU B 1 99 ? 10.898 3.971 1.782 1 89.25 99 LEU B C 1
ATOM 3217 O O . LEU B 1 99 ? 11.609 2.979 1.944 1 89.25 99 LEU B O 1
ATOM 3221 N N . ARG B 1 100 ? 9.609 3.951 1.956 1 86.75 100 ARG B N 1
ATOM 3222 C CA . ARG B 1 100 ? 8.898 2.727 2.293 1 86.75 100 ARG B CA 1
ATOM 3223 C C . ARG B 1 100 ? 9.117 1.651 1.234 1 86.75 100 ARG B C 1
ATOM 3225 O O . ARG B 1 100 ? 9.328 0.481 1.564 1 86.75 100 ARG B O 1
ATOM 3232 N N . ASN B 1 101 ? 9.062 2.035 0.011 1 78.81 101 ASN B N 1
ATOM 3233 C CA . ASN B 1 101 ? 9.242 1.096 -1.09 1 78.81 101 ASN B CA 1
ATOM 3234 C C . ASN B 1 101 ? 10.656 0.522 -1.11 1 78.81 101 ASN B C 1
ATOM 3236 O O . ASN B 1 101 ? 10.859 -0.628 -1.503 1 78.81 101 ASN B O 1
ATOM 3240 N N . GLN B 1 102 ? 11.555 1.296 -0.663 1 76.62 102 GLN B N 1
ATOM 3241 C CA . GLN B 1 102 ? 12.945 0.864 -0.639 1 76.62 102 GLN B CA 1
ATOM 3242 C C . GLN B 1 102 ? 13.203 -0.103 0.513 1 76.62 102 GLN B C 1
ATOM 3244 O O . GLN B 1 102 ? 14.062 -0.981 0.414 1 76.62 102 GLN B O 1
ATOM 3249 N N . LEU B 1 103 ? 12.648 0.12 1.651 1 71.69 103 LEU B N 1
ATOM 3250 C CA . LEU B 1 103 ? 12.82 -0.729 2.824 1 71.69 103 LEU B CA 1
ATOM 3251 C C . LEU B 1 103 ? 12.461 -2.176 2.504 1 71.69 103 LEU B C 1
ATOM 3253 O O . LEU B 1 103 ? 13.086 -3.104 3.031 1 71.69 103 LEU B O 1
ATOM 3257 N N . TYR B 1 104 ? 11.633 -2.391 1.625 1 58.22 104 TYR B N 1
ATOM 3258 C CA . TYR B 1 104 ? 11.211 -3.758 1.336 1 58.22 104 TYR B CA 1
ATOM 3259 C C . TYR B 1 104 ? 11.828 -4.254 0.033 1 58.22 104 TYR B C 1
ATOM 3261 O O . TYR B 1 104 ? 11.922 -5.461 -0.196 1 58.22 104 TYR B O 1
ATOM 3269 N N . HIS B 1 105 ? 11.969 -3.549 -0.8 1 56.22 105 HIS B N 1
ATOM 3270 C CA . HIS B 1 105 ? 12.492 -3.986 -2.088 1 56.22 105 HIS B CA 1
ATOM 3271 C C . HIS B 1 105 ? 13.953 -4.43 -1.968 1 56.22 105 HIS B C 1
ATOM 3273 O O . HIS B 1 105 ? 14.398 -5.301 -2.711 1 56.22 105 HIS B O 1
ATOM 3279 N N . ASP B 1 106 ? 14.672 -3.436 -1.274 1 49.88 106 ASP B N 1
ATOM 3280 C CA . ASP B 1 106 ? 16.047 -3.934 -1.221 1 49.88 106 ASP B CA 1
ATOM 3281 C C . ASP B 1 106 ? 16.141 -5.16 -0.32 1 49.88 106 ASP B C 1
ATOM 3283 O O . ASP B 1 106 ? 16.219 -5.035 0.904 1 49.88 106 ASP B O 1
ATOM 3287 N N . GLY B 1 107 ? 15.203 -6.074 -0.606 1 46.78 107 GLY B N 1
ATOM 3288 C CA . GLY B 1 107 ? 15.164 -7.398 -0.002 1 46.78 107 GLY B CA 1
ATOM 3289 C C . GLY B 1 107 ? 15.852 -7.457 1.348 1 46.78 107 GLY B C 1
ATOM 3290 O O . GLY B 1 107 ? 15.648 -8.398 2.113 1 46.78 107 GLY B O 1
ATOM 3291 N N . THR B 1 108 ? 16.969 -6.852 1.492 1 44.62 108 THR B N 1
ATOM 3292 C CA . THR B 1 108 ? 17.922 -7.184 2.543 1 44.62 108 THR B CA 1
ATOM 3293 C C . THR B 1 108 ? 17.719 -6.293 3.764 1 44.62 108 THR B C 1
ATOM 3295 O O . THR B 1 108 ? 18.078 -5.117 3.752 1 44.62 108 THR B O 1
ATOM 3298 N N . GLY B 1 109 ? 16.938 -6.691 4.68 1 51.56 109 GLY B N 1
ATOM 3299 C CA . GLY B 1 109 ? 17.078 -6.426 6.102 1 51.56 109 GLY B CA 1
ATOM 3300 C C . GLY B 1 109 ? 17.328 -4.961 6.414 1 51.56 109 GLY B C 1
ATOM 3301 O O . GLY B 1 109 ? 18.094 -4.637 7.32 1 51.56 109 GLY B O 1
ATOM 3302 N N . LEU B 1 110 ? 16.891 -4.043 5.391 1 59.19 110 LEU B N 1
ATOM 3303 C CA . LEU B 1 110 ? 17.25 -2.684 5.77 1 59.19 110 LEU B CA 1
ATOM 3304 C C . LEU B 1 110 ? 16.516 -2.248 7.027 1 59.19 110 LEU B C 1
ATOM 3306 O O . LEU B 1 110 ? 15.352 -2.59 7.219 1 59.19 110 LEU B O 1
ATOM 3310 N N . SER B 1 111 ? 17.25 -1.827 7.988 1 73.25 111 SER B N 1
ATOM 3311 C CA . SER B 1 111 ? 16.75 -1.273 9.242 1 73.25 111 SER B CA 1
ATOM 3312 C C . SER B 1 111 ? 16.062 0.067 9.016 1 73.25 111 SER B C 1
ATOM 3314 O O . SER B 1 111 ? 16.484 0.852 8.164 1 73.25 111 SER B O 1
ATOM 3316 N N . VAL B 1 112 ? 14.906 0.19 9.547 1 85.56 112 VAL B N 1
ATOM 3317 C CA . VAL B 1 112 ? 14.148 1.435 9.5 1 85.56 112 VAL B CA 1
ATOM 3318 C C . VAL B 1 112 ? 14.734 2.436 10.492 1 85.56 112 VAL B C 1
ATOM 3320 O O . VAL B 1 112 ? 14.969 2.104 11.656 1 85.56 112 VAL B O 1
ATOM 3323 N N . ASP B 1 113 ? 15.117 3.623 10.047 1 89.38 113 ASP B N 1
ATOM 3324 C CA . ASP B 1 113 ? 15.57 4.695 10.922 1 89.38 113 ASP B CA 1
ATOM 3325 C C . ASP B 1 113 ? 14.43 5.219 11.789 1 89.38 113 ASP B C 1
ATOM 3327 O O . ASP B 1 113 ? 13.359 5.555 11.281 1 89.38 113 ASP B O 1
ATOM 3331 N N . LYS B 1 114 ? 14.664 5.312 13.055 1 91.19 114 LYS B N 1
ATOM 3332 C CA . LYS B 1 114 ? 13.641 5.723 14.016 1 91.19 114 LYS B CA 1
ATOM 3333 C C . LYS B 1 114 ? 13.18 7.152 13.742 1 91.19 114 LYS B C 1
ATOM 3335 O O . LYS B 1 114 ? 12 7.473 13.922 1 91.19 114 LYS B O 1
ATOM 3340 N N . ASN B 1 115 ? 14.047 8.016 13.359 1 92.88 115 ASN B N 1
ATOM 3341 C CA . ASN B 1 115 ? 13.688 9.398 13.055 1 92.88 115 ASN B CA 1
ATOM 3342 C C . ASN B 1 115 ? 12.719 9.484 11.875 1 92.88 115 ASN B C 1
ATOM 3344 O O . ASN B 1 115 ? 11.766 10.266 11.906 1 92.88 115 ASN B O 1
ATOM 3348 N N . HIS B 1 116 ? 12.984 8.641 10.898 1 94.5 116 HIS B N 1
ATOM 3349 C CA . HIS B 1 116 ? 12.102 8.602 9.742 1 94.5 116 HIS B CA 1
ATOM 3350 C C . HIS B 1 116 ? 10.727 8.062 10.117 1 94.5 116 HIS B C 1
ATOM 3352 O O . HIS B 1 116 ? 9.703 8.57 9.648 1 94.5 116 HIS B O 1
ATOM 3358 N N . LEU B 1 117 ? 10.797 7.043 10.914 1 95.44 117 LEU B N 1
ATOM 3359 C CA . LEU B 1 117 ? 9.555 6.414 11.336 1 95.44 117 LEU B CA 1
ATOM 3360 C C . LEU B 1 117 ? 8.672 7.402 12.094 1 95.44 117 LEU B C 1
ATOM 3362 O O . LEU B 1 117 ? 7.488 7.559 11.773 1 95.44 117 LEU B O 1
ATOM 3366 N N . GLU B 1 118 ? 9.219 8.117 13 1 95.06 118 GLU B N 1
ATOM 3367 C CA . GLU B 1 118 ? 8.469 9.078 13.82 1 95.06 118 GLU B CA 1
ATOM 3368 C C . GLU B 1 118 ? 8.039 10.281 12.992 1 95.06 118 GLU B C 1
ATOM 3370 O O . GLU B 1 118 ? 6.934 10.805 13.18 1 95.06 118 GLU B O 1
ATOM 3375 N N . ALA B 1 119 ? 8.883 10.703 12.141 1 96.5 119 ALA B N 1
ATOM 3376 C CA . ALA B 1 119 ? 8.547 11.828 11.266 1 96.5 119 ALA B CA 1
ATOM 3377 C C . ALA B 1 119 ? 7.359 11.484 10.375 1 96.5 119 ALA B C 1
ATOM 3379 O O . ALA B 1 119 ? 6.434 12.281 10.227 1 96.5 119 ALA B O 1
ATOM 3380 N N . TYR B 1 120 ? 7.449 10.281 9.828 1 97.25 120 TYR B N 1
ATOM 3381 C CA . TYR B 1 120 ? 6.383 9.883 8.914 1 97.25 120 TYR B CA 1
ATOM 3382 C C . TYR B 1 120 ? 5.062 9.719 9.656 1 97.25 120 TYR B C 1
ATOM 3384 O O . TYR B 1 120 ? 4.004 10.086 9.141 1 97.25 120 TYR B O 1
ATOM 3392 N N . LYS B 1 121 ? 5.148 9.172 10.805 1 97.75 121 LYS B N 1
ATOM 3393 C CA . LYS B 1 121 ? 3.953 9.078 11.641 1 97.75 121 LYS B CA 1
ATOM 3394 C C . LYS B 1 121 ? 3.357 10.453 11.898 1 97.75 121 LYS B C 1
ATOM 3396 O O . LYS B 1 121 ? 2.146 10.648 11.773 1 97.75 121 LYS B O 1
ATOM 3401 N N . THR B 1 122 ? 4.184 11.383 12.234 1 97.5 122 THR B N 1
ATOM 3402 C CA . THR B 1 122 ? 3.746 12.742 12.508 1 97.5 122 THR B CA 1
ATOM 3403 C C . THR B 1 122 ? 3.092 13.359 11.273 1 97.5 122 THR B C 1
ATOM 3405 O O . THR B 1 122 ? 2.051 14.008 11.375 1 97.5 122 THR B O 1
ATOM 3408 N N . ILE B 1 123 ? 3.697 13.156 10.148 1 97.75 123 ILE B N 1
ATOM 3409 C CA . ILE B 1 123 ? 3.141 13.648 8.891 1 97.75 123 ILE B CA 1
ATOM 3410 C C . ILE B 1 123 ? 1.758 13.039 8.664 1 97.75 123 ILE B C 1
ATOM 3412 O O . ILE B 1 123 ? 0.82 13.742 8.273 1 97.75 123 ILE B O 1
ATOM 3416 N N . GLY B 1 124 ? 1.667 11.727 8.938 1 97.62 124 GLY B N 1
ATOM 3417 C CA . GLY B 1 124 ? 0.373 11.07 8.828 1 97.62 124 GLY B CA 1
ATOM 3418 C C . GLY B 1 124 ? -0.674 11.656 9.758 1 97.62 124 GLY B C 1
ATOM 3419 O O . GLY B 1 124 ? -1.815 11.883 9.344 1 97.62 124 GLY B O 1
ATOM 3420 N N . GLU B 1 125 ? -0.315 11.93 10.977 1 97.44 125 GLU B N 1
ATOM 3421 C CA . GLU B 1 125 ? -1.219 12.531 11.953 1 97.44 125 GLU B CA 1
ATOM 3422 C C . GLU B 1 125 ? -1.673 13.914 11.516 1 97.44 125 GLU B C 1
ATOM 3424 O O . GLU B 1 125 ? -2.855 14.25 11.609 1 97.44 125 GLU B O 1
ATOM 3429 N N . LEU B 1 126 ? -0.748 14.672 11.039 1 96.69 126 LEU B N 1
ATOM 3430 C CA . LEU B 1 126 ? -1.067 16.016 10.586 1 96.69 126 LEU B CA 1
ATOM 3431 C C . LEU B 1 126 ? -1.99 15.984 9.375 1 96.69 126 LEU B C 1
ATOM 3433 O O . LEU B 1 126 ? -2.861 16.844 9.227 1 96.69 126 LEU B O 1
ATOM 3437 N N . LEU B 1 127 ? -1.747 15.023 8.523 1 96.5 127 LEU B N 1
ATOM 3438 C CA . LEU B 1 127 ? -2.627 14.867 7.367 1 96.5 127 LEU B CA 1
ATOM 3439 C C . LEU B 1 127 ? -4.059 14.586 7.812 1 96.5 127 LEU B C 1
ATOM 3441 O O . LEU B 1 127 ? -5.004 15.188 7.289 1 96.5 127 LEU B O 1
ATOM 3445 N N . LEU B 1 128 ? -4.207 13.711 8.781 1 95.56 128 LEU B N 1
ATOM 3446 C CA . LEU B 1 128 ? -5.527 13.375 9.305 1 95.56 128 LEU B CA 1
ATOM 3447 C C . LEU B 1 128 ? -6.16 14.586 9.992 1 95.56 128 LEU B C 1
ATOM 3449 O O . LEU B 1 128 ? -7.367 14.812 9.867 1 95.56 128 LEU B O 1
ATOM 3453 N N . LYS B 1 129 ? -5.363 15.273 10.664 1 94.12 129 LYS B N 1
ATOM 3454 C CA . LYS B 1 129 ? -5.836 16.5 11.305 1 94.12 129 LYS B CA 1
ATOM 3455 C C . LYS B 1 129 ? -6.34 17.5 10.266 1 94.12 129 LYS B C 1
ATOM 3457 O O . LYS B 1 129 ? -7.434 18.062 10.414 1 94.12 129 LYS B O 1
ATOM 3462 N N . ASN B 1 130 ? -5.562 17.688 9.211 1 93.44 130 ASN B N 1
ATOM 3463 C CA . ASN B 1 130 ? -5.879 18.672 8.188 1 93.44 130 ASN B CA 1
ATOM 3464 C C . ASN B 1 130 ? -7.113 18.266 7.383 1 93.44 130 ASN B C 1
ATOM 3466 O O . ASN B 1 130 ? -7.965 19.109 7.082 1 93.44 130 ASN B O 1
ATOM 3470 N N . LEU B 1 131 ? -7.23 17.031 7.105 1 93.81 131 LEU B N 1
ATOM 3471 C CA . LEU B 1 131 ? -8.258 16.594 6.164 1 93.81 131 LEU B CA 1
ATOM 3472 C C . LEU B 1 131 ? -9.547 16.25 6.887 1 93.81 131 LEU B C 1
ATOM 3474 O O . LEU B 1 131 ? -10.641 16.406 6.336 1 93.81 131 LEU B O 1
ATOM 3478 N N . PHE B 1 132 ? -9.422 15.781 8.148 1 92.44 132 PHE B N 1
ATOM 3479 C CA . PHE B 1 132 ? -10.602 15.219 8.789 1 92.44 132 PHE B CA 1
ATOM 3480 C C . PHE B 1 132 ? -10.844 15.875 10.148 1 92.44 132 PHE B C 1
ATOM 3482 O O . PHE B 1 132 ? -11.766 15.484 10.875 1 92.44 132 PHE B O 1
ATOM 3489 N N . ASN B 1 133 ? -10.008 16.797 10.547 1 89.81 133 ASN B N 1
ATOM 3490 C CA . ASN B 1 133 ? -10.141 17.531 11.805 1 89.81 133 ASN B CA 1
ATOM 3491 C C . ASN B 1 133 ? -10 16.609 13.008 1 89.81 133 ASN B C 1
ATOM 3493 O O . ASN B 1 133 ? -10.758 16.719 13.977 1 89.81 133 ASN B O 1
ATOM 3497 N N . ILE B 1 134 ? -9.156 15.672 12.828 1 91.19 134 ILE B N 1
ATOM 3498 C CA . ILE B 1 134 ? -8.852 14.781 13.945 1 91.19 134 ILE B CA 1
ATOM 3499 C C . ILE B 1 134 ? -7.715 15.375 14.781 1 91.19 134 ILE B C 1
ATOM 3501 O O . ILE B 1 134 ? -6.645 15.68 14.25 1 91.19 134 ILE B O 1
ATOM 3505 N N . GLU B 1 135 ? -7.852 15.43 16.031 1 88.94 135 GLU B N 1
ATOM 3506 C CA . GLU B 1 135 ? -6.844 16.031 16.906 1 88.94 135 GLU B CA 1
ATOM 3507 C C . GLU B 1 135 ? -5.91 14.977 17.484 1 88.94 135 GLU B C 1
ATOM 3509 O O . GLU B 1 135 ? -6.348 13.875 17.828 1 88.94 135 GLU B O 1
ATOM 3514 N N . PHE B 1 136 ? -4.688 15.32 17.516 1 91.75 136 PHE B N 1
ATOM 3515 C CA . PHE B 1 136 ? -3.66 14.492 18.125 1 91.75 136 PHE B CA 1
ATOM 3516 C C . PHE B 1 136 ? -2.92 15.258 19.219 1 91.75 136 PHE B C 1
ATOM 3518 O O . PHE B 1 136 ? -2.877 16.484 19.188 1 91.75 136 PHE B O 1
ATOM 3525 N N . ASN B 1 137 ? -2.408 14.477 20.141 1 88 137 ASN B N 1
ATOM 3526 C CA . ASN B 1 137 ? -1.587 15.086 21.188 1 88 137 ASN B CA 1
ATOM 3527 C C . ASN B 1 137 ? -0.104 15.039 20.828 1 88 137 ASN B C 1
ATOM 3529 O O . ASN B 1 137 ? 0.489 13.961 20.75 1 88 137 ASN B O 1
ATOM 3533 N N . TYR B 1 138 ? 0.391 16.234 20.578 1 87.44 138 TYR B N 1
ATOM 3534 C CA . TYR B 1 138 ? 1.794 16.328 20.188 1 87.44 138 TYR B CA 1
ATOM 3535 C C . TYR B 1 138 ? 2.645 16.844 21.344 1 87.44 138 TYR B C 1
ATOM 3537 O O . TYR B 1 138 ? 2.182 17.656 22.156 1 87.44 138 TYR B O 1
ATOM 3545 N N . SER B 1 139 ? 3.818 16.281 21.438 1 83.88 139 SER B N 1
ATOM 3546 C CA . SER B 1 139 ? 4.816 16.828 22.344 1 83.88 139 SER B CA 1
ATOM 3547 C C . SER B 1 139 ? 5.992 17.422 21.578 1 83.88 139 SER B C 1
ATOM 3549 O O . SER B 1 139 ? 6.531 16.781 20.672 1 83.88 139 SER B O 1
ATOM 3551 N N . THR B 1 140 ? 6.32 18.719 21.828 1 85.81 140 THR B N 1
ATOM 3552 C CA . THR B 1 140 ? 7.426 19.375 21.125 1 85.81 140 THR B CA 1
ATOM 3553 C C . THR B 1 140 ? 8.539 19.734 22.094 1 85.81 140 THR B C 1
ATOM 3555 O O . THR B 1 140 ? 9.297 20.688 21.859 1 85.81 140 THR B O 1
ATOM 3558 N N . THR B 1 141 ? 8.555 19.031 23.125 1 85 141 THR B N 1
ATOM 3559 C CA . THR B 1 141 ? 9.539 19.344 24.156 1 85 141 THR B CA 1
ATOM 3560 C C . THR B 1 141 ? 10.914 18.812 23.766 1 85 141 THR B C 1
ATOM 3562 O O . THR B 1 141 ? 11.938 19.344 24.203 1 85 141 THR B O 1
ATOM 3565 N N . ASP B 1 142 ? 10.906 17.797 22.984 1 89.75 142 ASP B N 1
ATOM 3566 C CA . ASP B 1 142 ? 12.18 17.203 22.594 1 89.75 142 ASP B CA 1
ATOM 3567 C C . ASP B 1 142 ? 12.695 17.812 21.297 1 89.75 142 ASP B C 1
ATOM 3569 O O . ASP B 1 142 ? 11.922 18.359 20.516 1 89.75 142 ASP B O 1
ATOM 3573 N N . LYS B 1 143 ? 14.016 17.812 21.172 1 93.12 143 LYS B N 1
ATOM 3574 C CA . LYS B 1 143 ? 14.648 18.281 19.938 1 93.12 143 LYS B CA 1
ATOM 3575 C C . LYS B 1 143 ? 14.742 17.156 18.906 1 93.12 143 LYS B C 1
ATOM 3577 O O . LYS B 1 143 ? 15.812 16.594 18.688 1 93.12 143 LYS B O 1
ATOM 3582 N N . SER B 1 144 ? 13.648 16.953 18.297 1 95.25 144 SER B N 1
ATOM 3583 C CA . SER B 1 144 ? 13.547 15.875 17.328 1 95.25 144 SER B CA 1
ATOM 3584 C C . SER B 1 144 ? 13.008 16.375 15.992 1 95.25 144 SER B C 1
ATOM 3586 O O . SER B 1 144 ? 12.5 17.484 15.898 1 95.25 144 SER B O 1
ATOM 3588 N N . LEU B 1 145 ? 13.148 15.555 15.031 1 96.56 145 LEU B N 1
ATOM 3589 C CA . LEU B 1 145 ? 12.625 15.867 13.711 1 96.56 145 LEU B CA 1
ATOM 3590 C C . LEU B 1 145 ? 11.102 16.016 13.75 1 96.56 145 LEU B C 1
ATOM 3592 O O . LEU B 1 145 ? 10.539 16.891 13.102 1 96.56 145 LEU B O 1
ATOM 3596 N N . SER B 1 146 ? 10.445 15.164 14.562 1 96.38 146 SER B N 1
ATOM 3597 C CA . SER B 1 146 ? 9 15.242 14.734 1 96.38 146 SER B CA 1
ATOM 3598 C C . SER B 1 146 ? 8.586 16.578 15.32 1 96.38 146 SER B C 1
ATOM 3600 O O . SER B 1 146 ? 7.605 17.188 14.867 1 96.38 146 SER B O 1
ATOM 3602 N N . SER B 1 147 ? 9.328 17.047 16.266 1 96.25 147 SER B N 1
ATOM 3603 C CA . SER B 1 147 ? 9.039 18.344 16.875 1 96.25 147 SER B CA 1
ATOM 3604 C C . SER B 1 147 ? 9.172 19.469 15.859 1 96.25 147 SER B C 1
ATOM 3606 O O . SER B 1 147 ? 8.352 20.391 15.844 1 96.25 147 SER B O 1
ATOM 3608 N N . LEU B 1 148 ? 10.219 19.391 15.086 1 97.31 148 LEU B N 1
ATOM 3609 C CA . LEU B 1 148 ? 10.422 20.406 14.055 1 97.31 148 LEU B CA 1
ATOM 3610 C C . LEU B 1 148 ? 9.25 20.438 13.086 1 97.31 148 LEU B C 1
ATOM 3612 O O . LEU B 1 148 ? 8.789 21.516 12.695 1 97.31 148 LEU B O 1
ATOM 3616 N N . ILE B 1 149 ? 8.742 19.281 12.711 1 97.44 149 ILE B N 1
ATOM 3617 C CA . ILE B 1 149 ? 7.625 19.172 11.773 1 97.44 149 ILE B CA 1
ATOM 3618 C C . ILE B 1 149 ? 6.371 19.781 12.383 1 97.44 149 ILE B C 1
ATOM 3620 O O . ILE B 1 149 ? 5.641 20.516 11.711 1 97.44 149 ILE B O 1
ATOM 3624 N N . ILE B 1 150 ? 6.145 19.516 13.617 1 96.12 150 ILE B N 1
ATOM 3625 C CA . ILE B 1 150 ? 4.957 20.031 14.305 1 96.12 150 ILE B CA 1
ATOM 3626 C C . ILE B 1 150 ? 5.035 21.547 14.414 1 96.12 150 ILE B C 1
ATOM 3628 O O . ILE B 1 150 ? 4.062 22.25 14.125 1 96.12 150 ILE B O 1
ATOM 3632 N N . LEU B 1 151 ? 6.176 22 14.82 1 94.56 151 LEU B N 1
ATOM 3633 C CA . LEU B 1 151 ? 6.355 23.438 14.961 1 94.56 151 LEU B CA 1
ATOM 3634 C C . LEU B 1 151 ? 6.207 24.141 13.617 1 94.56 151 LEU B C 1
ATOM 3636 O O . LEU B 1 151 ? 5.621 25.219 13.539 1 94.56 151 LEU B O 1
ATOM 3640 N N . TRP B 1 152 ? 6.754 23.531 12.602 1 96.25 152 TRP B N 1
ATOM 3641 C CA . TRP B 1 152 ? 6.578 24.078 11.266 1 96.25 152 TRP B CA 1
ATOM 3642 C C . TRP B 1 152 ? 5.098 24.188 10.914 1 96.25 152 TRP B C 1
ATOM 3644 O O . TRP B 1 152 ? 4.656 25.203 10.359 1 96.25 152 TRP B O 1
ATOM 3654 N N . GLU B 1 153 ? 4.355 23.141 11.164 1 94.19 153 GLU B N 1
ATOM 3655 C CA . GLU B 1 153 ? 2.928 23.156 10.859 1 94.19 153 GLU B CA 1
ATOM 3656 C C . GLU B 1 153 ? 2.219 24.297 11.586 1 94.19 153 GLU B C 1
ATOM 3658 O O . GLU B 1 153 ? 1.354 24.969 11.016 1 94.19 153 GLU B O 1
ATOM 3663 N N . GLU B 1 154 ? 2.539 24.547 12.812 1 89.5 154 GLU B N 1
ATOM 3664 C CA . GLU B 1 154 ? 1.942 25.625 13.594 1 89.5 154 GLU B CA 1
ATOM 3665 C C . GLU B 1 154 ? 2.254 26.984 12.984 1 89.5 154 GLU B C 1
ATOM 3667 O O . GLU B 1 154 ? 1.366 27.828 12.859 1 89.5 154 GLU B O 1
ATOM 3672 N N . ILE B 1 155 ? 3.467 27.141 12.617 1 92.25 155 ILE B N 1
ATOM 3673 C CA . ILE B 1 155 ? 3.912 28.406 12.062 1 92.25 155 ILE B CA 1
ATOM 3674 C C . ILE B 1 155 ? 3.279 28.625 10.688 1 92.25 155 ILE B C 1
ATOM 3676 O O . ILE B 1 155 ? 2.803 29.719 10.375 1 92.25 155 ILE B O 1
ATOM 3680 N N . ASP B 1 156 ? 3.355 27.578 9.898 1 91.56 156 ASP B N 1
ATOM 3681 C CA . ASP B 1 156 ? 2.76 27.641 8.57 1 91.56 156 ASP B CA 1
ATOM 3682 C C . ASP B 1 156 ? 1.283 28.016 8.641 1 91.56 156 ASP B C 1
ATOM 3684 O O . ASP B 1 156 ? 0.811 28.844 7.867 1 91.56 156 ASP B O 1
ATOM 3688 N N . LYS B 1 157 ? 0.632 27.422 9.547 1 86.56 157 LYS B N 1
ATOM 3689 C CA . LYS B 1 157 ? -0.783 27.719 9.742 1 86.56 157 LYS B CA 1
ATOM 3690 C C . LYS B 1 157 ? -0.987 29.172 10.148 1 86.56 157 LYS B C 1
ATOM 3692 O O . LYS B 1 157 ? -1.896 29.844 9.648 1 86.56 157 LYS B O 1
ATOM 3697 N N . LEU B 1 158 ? -0.218 29.625 11.055 1 84.94 158 LEU B N 1
ATOM 3698 C CA . LEU B 1 158 ? -0.303 31 11.531 1 84.94 158 LEU B CA 1
ATOM 3699 C C . LEU B 1 158 ? -0.061 31.984 10.398 1 84.94 158 LEU B C 1
ATOM 3701 O O . LEU B 1 158 ? -0.777 32.969 10.273 1 84.94 158 LEU B O 1
ATOM 3705 N N . ILE B 1 159 ? 0.925 31.703 9.641 1 88.06 159 ILE B N 1
ATOM 3706 C CA . ILE B 1 159 ? 1.287 32.594 8.539 1 88.06 159 ILE B CA 1
ATOM 3707 C C . ILE B 1 159 ? 0.165 32.625 7.5 1 88.06 159 ILE B C 1
ATOM 3709 O O . ILE B 1 159 ? -0.225 33.688 7.02 1 88.06 159 ILE B O 1
ATOM 3713 N N . LYS B 1 160 ? -0.355 31.531 7.152 1 84.06 160 LYS B N 1
ATOM 3714 C CA . LYS B 1 160 ? -1.446 31.453 6.188 1 84.06 160 LYS B CA 1
ATOM 3715 C C . LYS B 1 160 ? -2.678 32.188 6.688 1 84.06 160 LYS B C 1
ATOM 3717 O O . LYS B 1 160 ? -3.375 32.844 5.906 1 84.06 160 LYS B O 1
ATOM 3722 N N . GLN B 1 161 ? -2.895 32.062 7.922 1 79.25 161 GLN B N 1
ATOM 3723 C CA . GLN B 1 161 ? -4.02 32.781 8.516 1 79.25 161 GLN B CA 1
ATOM 3724 C C . GLN B 1 161 ? -3.83 34.281 8.422 1 79.25 161 GLN B C 1
ATOM 3726 O O . GLN B 1 161 ? -4.781 35.031 8.141 1 79.25 161 GLN B O 1
ATOM 3731 N N . LEU B 1 162 ? -2.656 34.719 8.68 1 80.88 162 LEU B N 1
ATOM 3732 C CA . LEU B 1 162 ? -2.342 36.125 8.594 1 80.88 162 LEU B CA 1
ATOM 3733 C C . LEU B 1 162 ? -2.504 36.656 7.164 1 80.88 162 LEU B C 1
ATOM 3735 O O . LEU B 1 162 ? -2.996 37.75 6.949 1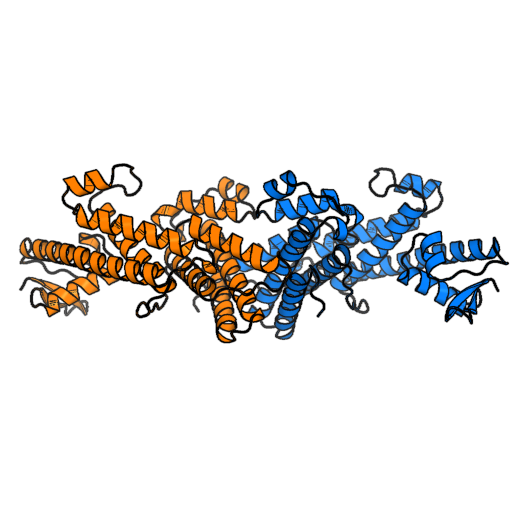 80.88 162 LEU B O 1
ATOM 3739 N N . PHE B 1 163 ? -2.115 35.844 6.246 1 84.25 163 PHE B N 1
ATOM 3740 C CA . PHE B 1 163 ? -2.293 36.188 4.844 1 84.25 163 PHE B CA 1
ATOM 3741 C C . PHE B 1 163 ? -3.771 36.281 4.488 1 84.25 163 PHE B C 1
ATOM 3743 O O . PHE B 1 163 ? -4.211 37.219 3.84 1 84.25 163 PHE B O 1
ATOM 3750 N N . LEU B 1 164 ? -4.496 35.344 4.953 1 78 164 LEU B N 1
ATOM 3751 C CA . LEU B 1 164 ? -5.922 35.281 4.645 1 78 164 LEU B CA 1
ATOM 3752 C C . LEU B 1 164 ? -6.656 36.469 5.234 1 78 164 LEU B C 1
ATOM 3754 O O . LEU B 1 164 ? -7.488 37.094 4.562 1 78 164 LEU B O 1
ATOM 3758 N N . THR B 1 165 ? -6.379 36.812 6.426 1 73.38 165 THR B N 1
ATOM 3759 C CA . THR B 1 165 ? -7.035 37.906 7.129 1 73.38 165 THR B CA 1
ATOM 3760 C C . THR B 1 165 ? -6.734 39.25 6.453 1 73.38 165 THR B C 1
ATOM 3762 O O . THR B 1 165 ? -7.547 40.188 6.508 1 73.38 165 THR B O 1
ATOM 3765 N N . ASN B 1 166 ? -5.637 39.312 5.781 1 77.44 166 ASN B N 1
ATOM 3766 C CA . ASN B 1 166 ? -5.227 40.562 5.145 1 77.44 166 ASN B CA 1
ATOM 3767 C C . ASN B 1 166 ? -5.453 40.5 3.635 1 77.44 166 ASN B C 1
ATOM 3769 O O . ASN B 1 166 ? -4.91 41.344 2.898 1 77.44 166 ASN B O 1
ATOM 3773 N N . ASN B 1 167 ? -6.145 39.5 3.201 1 81.19 167 ASN B N 1
ATOM 3774 C CA . ASN B 1 167 ? -6.562 39.344 1.811 1 81.19 167 ASN B CA 1
ATOM 3775 C C . ASN B 1 167 ? -5.363 39.219 0.875 1 81.19 167 ASN B C 1
ATOM 3777 O O . ASN B 1 167 ? -5.312 39.875 -0.163 1 81.19 167 ASN B O 1
ATOM 3781 N N . ILE B 1 168 ? -4.359 38.625 1.397 1 85.19 168 ILE B N 1
ATOM 3782 C CA . ILE B 1 168 ? -3.209 38.281 0.56 1 85.19 168 ILE B CA 1
ATOM 3783 C C . ILE B 1 168 ? -3.25 36.812 0.167 1 85.19 168 ILE B C 1
ATOM 3785 O O . ILE B 1 168 ? -3.406 35.938 1.024 1 85.19 168 ILE B O 1
ATOM 3789 N N . ASP B 1 169 ? -3.135 36.625 -1.062 1 82.81 169 ASP B N 1
ATOM 3790 C CA . ASP B 1 169 ? -3.113 35.25 -1.552 1 82.81 169 ASP B CA 1
ATOM 3791 C C . ASP B 1 169 ? -1.756 34.594 -1.296 1 82.81 169 ASP B C 1
ATOM 3793 O O . ASP B 1 169 ? -0.746 35 -1.874 1 82.81 169 ASP B O 1
ATOM 3797 N N . PHE B 1 170 ? -1.761 33.562 -0.562 1 81.12 170 PHE B N 1
ATOM 3798 C CA . PHE B 1 170 ? -0.538 32.906 -0.135 1 81.12 170 PHE B CA 1
ATOM 3799 C C . PHE B 1 170 ? 0.152 32.219 -1.316 1 81.12 170 PHE B C 1
ATOM 3801 O O . PHE B 1 170 ? 1.356 31.969 -1.274 1 81.12 170 PHE B O 1
ATOM 3808 N N . SER B 1 1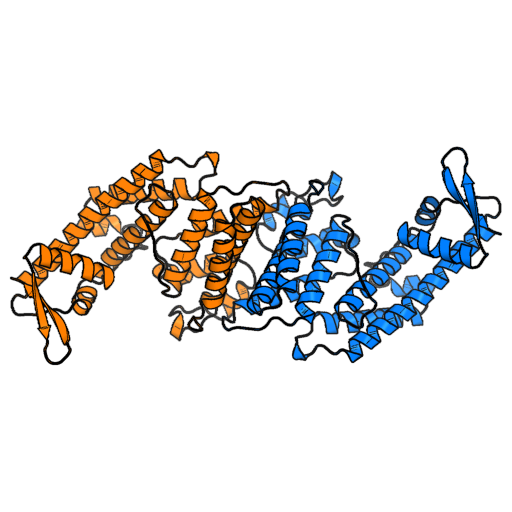71 ? -0.548 31.953 -2.381 1 78.25 171 SER B N 1
ATOM 3809 C CA . SER B 1 171 ? 0.004 31.234 -3.52 1 78.25 171 SER B CA 1
ATOM 3810 C C . SER B 1 171 ? 0.675 32.188 -4.508 1 78.25 171 SER B C 1
ATOM 3812 O O . SER B 1 171 ? 1.41 31.734 -5.395 1 78.25 171 SER B O 1
ATOM 3814 N N . ARG B 1 172 ? 0.587 33.469 -4.254 1 83.06 172 ARG B N 1
ATOM 3815 C CA . ARG B 1 172 ? 1.11 34.438 -5.199 1 83.06 172 ARG B CA 1
ATOM 3816 C C . ARG B 1 172 ? 2.621 34.594 -5.051 1 83.06 172 ARG B C 1
ATOM 3818 O O . ARG B 1 172 ? 3.154 34.5 -3.945 1 83.06 172 ARG B O 1
ATOM 3825 N N . THR B 1 173 ? 3.246 34.844 -6.062 1 84.06 173 THR B N 1
ATOM 3826 C CA . THR B 1 173 ? 4.695 34.969 -6.129 1 84.06 173 THR B CA 1
ATOM 3827 C C . THR B 1 173 ? 5.172 36.156 -5.305 1 84.06 173 THR B C 1
ATOM 3829 O O . THR B 1 173 ? 6.215 36.094 -4.645 1 84.06 173 THR B O 1
ATOM 3832 N N . PHE B 1 174 ? 4.402 37.281 -5.273 1 87.5 174 PHE B N 1
ATOM 3833 C CA . PHE B 1 174 ? 4.855 38.5 -4.625 1 87.5 174 PHE B CA 1
ATOM 3834 C C . PHE B 1 174 ? 4.195 38.656 -3.262 1 87.5 174 PHE B C 1
ATOM 3836 O O . PHE B 1 174 ? 4.039 39.781 -2.775 1 87.5 174 PHE B O 1
ATOM 3843 N N . LYS B 1 175 ? 3.869 37.625 -2.654 1 89.25 175 LYS B N 1
ATOM 3844 C CA . LYS B 1 175 ? 3.125 37.656 -1.398 1 89.25 175 LYS B CA 1
ATOM 3845 C C . LYS B 1 175 ? 3.938 38.344 -0.293 1 89.25 175 LYS B C 1
ATOM 3847 O O . LYS B 1 175 ? 3.395 39.094 0.509 1 89.25 175 LYS B O 1
ATOM 3852 N N . TRP B 1 176 ? 5.184 38.094 -0.302 1 91.94 176 TRP B N 1
ATOM 3853 C CA . TRP B 1 176 ? 6.016 38.625 0.777 1 91.94 176 TRP B CA 1
ATOM 3854 C C . TRP B 1 176 ? 6.23 40.125 0.626 1 91.94 176 TRP B C 1
ATOM 3856 O O . TRP B 1 176 ? 6.281 40.844 1.619 1 91.94 176 TRP B O 1
ATOM 3866 N N . GLU B 1 177 ? 6.367 40.531 -0.628 1 91.88 177 GLU B N 1
ATOM 3867 C CA . GLU B 1 177 ? 6.473 41.969 -0.893 1 91.88 177 GLU B CA 1
ATOM 3868 C C . GLU B 1 177 ? 5.203 42.719 -0.471 1 91.88 177 GLU B C 1
ATOM 3870 O O . GLU B 1 177 ? 5.273 43.781 0.142 1 91.88 177 GLU B O 1
ATOM 3875 N N . GLU B 1 178 ? 4.125 42.156 -0.807 1 91.19 178 GLU B N 1
ATOM 3876 C CA . GLU B 1 178 ? 2.848 42.719 -0.414 1 91.19 178 GLU B CA 1
ATOM 3877 C C . GLU B 1 178 ? 2.697 42.75 1.104 1 91.19 178 GLU B C 1
ATOM 3879 O O . GLU B 1 178 ? 2.188 43.719 1.664 1 91.19 178 GLU B O 1
ATOM 3884 N N . ALA B 1 179 ? 3.133 41.688 1.757 1 89.94 179 ALA B N 1
ATOM 3885 C CA . ALA B 1 179 ? 3.041 41.594 3.211 1 89.94 179 ALA B CA 1
ATOM 3886 C C . ALA B 1 179 ? 3.912 42.656 3.885 1 89.94 179 ALA B C 1
ATOM 3888 O O . ALA B 1 179 ? 3.537 43.219 4.922 1 89.94 179 ALA B O 1
ATOM 3889 N N . LEU B 1 180 ? 5.047 42.969 3.26 1 90.56 180 LEU B N 1
ATOM 3890 C CA . LEU B 1 180 ? 5.953 43.969 3.775 1 90.56 180 LEU B CA 1
ATOM 3891 C C . LEU B 1 180 ? 5.336 45.375 3.637 1 90.56 180 LEU B C 1
ATOM 3893 O O . LEU B 1 180 ? 5.422 46.188 4.555 1 90.56 180 LEU B O 1
ATOM 3897 N N . GLN B 1 181 ? 4.727 45.562 2.521 1 90.69 181 GLN B N 1
ATOM 3898 C CA . GLN B 1 181 ? 4.113 46.844 2.25 1 90.69 181 GLN B CA 1
ATOM 3899 C C . GLN B 1 181 ? 2.961 47.125 3.213 1 90.69 181 GLN B C 1
ATOM 3901 O O . GLN B 1 181 ? 2.762 48.25 3.641 1 90.69 181 GLN B O 1
ATOM 3906 N N . LYS B 1 182 ? 2.291 46.062 3.551 1 85.25 182 LYS B N 1
ATOM 3907 C CA . LYS B 1 182 ? 1.139 46.188 4.438 1 85.25 182 LYS B CA 1
ATOM 3908 C C . LYS B 1 182 ? 1.556 46.094 5.902 1 85.25 182 LYS B C 1
ATOM 3910 O O . LYS B 1 182 ? 0.707 46.094 6.793 1 85.25 182 LYS B O 1
ATOM 3915 N N . ASN B 1 183 ? 2.854 45.906 6.125 1 83.5 183 ASN B N 1
ATOM 3916 C CA . ASN B 1 183 ? 3.434 45.844 7.461 1 83.5 183 ASN B CA 1
ATOM 3917 C C . ASN B 1 183 ? 2.85 44.688 8.266 1 83.5 183 ASN B C 1
ATOM 3919 O O . ASN B 1 183 ? 2.602 44.812 9.469 1 83.5 183 ASN B O 1
ATOM 3923 N N . ILE B 1 184 ? 2.523 43.625 7.539 1 81.62 184 ILE B N 1
ATOM 3924 C CA . ILE B 1 184 ? 2.023 42.438 8.195 1 81.62 184 ILE B CA 1
ATOM 3925 C C . ILE B 1 184 ? 3.191 41.656 8.789 1 81.62 184 ILE B C 1
ATOM 3927 O O . ILE B 1 184 ? 3.076 41.094 9.883 1 81.62 184 ILE B O 1
ATOM 3931 N N . PHE B 1 185 ? 4.262 41.625 8.016 1 88.69 185 PHE B N 1
ATOM 3932 C CA . PHE B 1 185 ? 5.484 40.938 8.438 1 88.69 185 PHE B CA 1
ATOM 3933 C C . PHE B 1 185 ? 6.688 41.875 8.297 1 88.69 185 PHE B C 1
ATOM 3935 O O . PHE B 1 185 ? 6.688 42.781 7.469 1 88.69 185 PHE B O 1
ATOM 3942 N N . THR B 1 186 ? 7.652 41.625 9.141 1 91.38 186 THR B N 1
ATOM 3943 C CA . THR B 1 186 ? 8.93 42.312 9 1 91.38 186 THR B CA 1
ATOM 3944 C C . THR B 1 186 ? 9.891 41.531 8.125 1 91.38 186 THR B C 1
ATOM 3946 O O . THR B 1 186 ? 9.672 40.344 7.891 1 91.38 186 THR B O 1
ATOM 3949 N N . GLU B 1 187 ? 10.93 42.188 7.621 1 93.38 187 GLU B N 1
ATOM 3950 C CA . GLU B 1 187 ? 11.953 41.5 6.848 1 93.38 187 GLU B CA 1
ATOM 3951 C C . GLU B 1 187 ? 12.609 40.375 7.664 1 93.38 187 GLU B C 1
ATOM 3953 O O . GLU B 1 187 ? 12.945 39.312 7.125 1 93.38 187 GLU B O 1
ATOM 3958 N N . HIS B 1 188 ? 12.758 40.688 8.914 1 93.38 188 HIS B N 1
ATOM 3959 C CA . HIS B 1 188 ? 13.375 39.688 9.812 1 93.38 188 HIS B CA 1
ATOM 3960 C C . HIS B 1 188 ? 12.516 38.438 9.945 1 93.38 188 HIS B C 1
ATOM 3962 O O . HIS B 1 188 ? 13.023 37.344 9.875 1 93.38 188 HIS B O 1
ATOM 3968 N N . GLN B 1 189 ? 11.266 38.625 10.133 1 93.94 189 GLN B N 1
ATOM 3969 C CA . GLN B 1 189 ? 10.336 37.5 10.258 1 93.94 189 GLN B CA 1
ATOM 3970 C C . GLN B 1 189 ? 10.305 36.656 8.984 1 93.94 189 GLN B C 1
ATOM 3972 O O . GLN B 1 189 ? 10.273 35.406 9.047 1 93.94 189 GLN B O 1
ATOM 3977 N N . ILE B 1 190 ? 10.359 37.344 7.887 1 95.06 190 ILE B N 1
ATOM 3978 C CA . ILE B 1 190 ? 10.344 36.656 6.602 1 95.06 190 ILE B CA 1
ATOM 3979 C C . ILE B 1 190 ? 11.625 35.844 6.441 1 95.06 190 ILE B C 1
ATOM 3981 O O . ILE B 1 190 ? 11.594 34.688 5.957 1 95.06 190 ILE B O 1
ATOM 3985 N N . SER B 1 191 ? 12.727 36.438 6.816 1 95.69 191 SER B N 1
ATOM 3986 C CA . SER B 1 191 ? 14.008 35.75 6.754 1 95.69 191 SER B CA 1
ATOM 3987 C C . SER B 1 191 ? 14 34.5 7.641 1 95.69 191 SER B C 1
ATOM 3989 O O . SER B 1 191 ? 14.508 33.469 7.242 1 95.69 191 SER B O 1
ATOM 3991 N N . LEU B 1 192 ? 13.453 34.625 8.852 1 96.69 192 LEU B N 1
ATOM 3992 C CA . LEU B 1 192 ? 13.359 33.469 9.766 1 96.69 192 LEU B CA 1
ATOM 3993 C C . LEU B 1 192 ? 12.492 32.375 9.18 1 96.69 192 LEU B C 1
ATOM 3995 O O . LEU B 1 192 ? 12.844 31.188 9.258 1 96.69 192 LEU B O 1
ATOM 3999 N N . PHE B 1 193 ? 11.43 32.781 8.594 1 96.25 193 PHE B N 1
ATOM 4000 C CA . PHE B 1 193 ? 10.516 31.812 8.008 1 96.25 193 PHE B CA 1
ATOM 4001 C C . PHE B 1 193 ? 11.188 31.047 6.875 1 96.25 193 PHE B C 1
ATOM 4003 O O . PHE B 1 193 ? 11.062 29.812 6.781 1 96.25 193 PHE B O 1
ATOM 4010 N N . THR B 1 194 ? 11.867 31.766 6.023 1 96.12 194 THR B N 1
ATOM 4011 C CA . THR B 1 194 ? 12.547 31.156 4.887 1 96.12 194 THR B CA 1
ATOM 4012 C C . THR B 1 194 ? 13.633 30.188 5.355 1 96.12 194 THR B C 1
ATOM 4014 O O . THR B 1 194 ? 13.797 29.109 4.789 1 96.12 194 THR B O 1
ATOM 4017 N N . GLU B 1 195 ? 14.336 30.625 6.359 1 97.31 195 GLU B N 1
ATOM 4018 C CA . GLU B 1 195 ? 15.375 29.766 6.918 1 97.31 195 GLU B CA 1
ATOM 4019 C C . GLU B 1 195 ? 14.781 28.531 7.566 1 97.31 195 GLU B C 1
ATOM 4021 O O . GLU B 1 195 ? 15.312 27.422 7.406 1 97.31 195 GLU B O 1
ATOM 4026 N N . LEU B 1 196 ? 13.734 28.672 8.328 1 98 196 LEU B N 1
ATOM 4027 C CA . LEU B 1 196 ? 13.047 27.547 8.953 1 98 196 LEU B CA 1
ATOM 4028 C C . LEU B 1 196 ? 12.586 26.547 7.902 1 98 196 LEU B C 1
ATOM 4030 O O . LEU B 1 196 ? 12.758 25.344 8.078 1 98 196 LEU B O 1
ATOM 4034 N N . LYS B 1 197 ? 11.984 27.078 6.844 1 96.69 197 LYS B N 1
ATOM 4035 C CA . LYS B 1 197 ? 11.516 26.234 5.754 1 96.69 197 LYS B CA 1
ATOM 4036 C C . LYS B 1 197 ? 12.664 25.438 5.145 1 96.69 197 LYS B C 1
ATOM 4038 O O . LYS B 1 197 ? 12.523 24.234 4.875 1 96.69 197 LYS B O 1
ATOM 4043 N N . ARG B 1 198 ? 13.711 26.109 4.938 1 97.06 198 ARG B N 1
ATOM 4044 C CA . ARG B 1 198 ? 14.883 25.469 4.352 1 97.06 198 ARG B CA 1
ATOM 4045 C C . ARG B 1 198 ? 15.375 24.328 5.234 1 97.06 198 ARG B C 1
ATOM 4047 O O . ARG B 1 198 ? 15.625 23.219 4.746 1 97.06 198 ARG B O 1
ATOM 4054 N N . ILE B 1 199 ? 15.547 24.578 6.484 1 97.69 199 ILE B N 1
ATOM 4055 C CA . ILE B 1 199 ? 16.047 23.578 7.422 1 97.69 199 ILE B CA 1
ATOM 4056 C C . ILE B 1 199 ? 15.078 22.406 7.477 1 97.69 199 ILE B C 1
ATOM 4058 O O . ILE B 1 199 ? 15.5 21.25 7.418 1 97.69 199 ILE B O 1
ATOM 4062 N N . ARG B 1 200 ? 13.828 22.75 7.645 1 97.69 200 ARG B N 1
ATOM 4063 C CA . ARG B 1 200 ? 12.805 21.719 7.723 1 97.69 200 ARG B CA 1
ATOM 4064 C C . ARG B 1 200 ? 12.852 20.812 6.496 1 97.69 200 ARG B C 1
ATOM 4066 O O . ARG B 1 200 ? 12.859 19.594 6.621 1 97.69 200 ARG B O 1
ATOM 4073 N N . ASN B 1 201 ? 12.883 21.359 5.293 1 96.19 201 ASN B N 1
ATOM 4074 C CA . ASN B 1 201 ? 12.891 20.594 4.059 1 96.19 201 ASN B CA 1
ATOM 4075 C C . ASN B 1 201 ? 14.141 19.719 3.949 1 96.19 201 ASN B C 1
ATOM 4077 O O . ASN B 1 201 ? 14.062 18.562 3.545 1 96.19 201 ASN B O 1
ATOM 4081 N N . GLU B 1 202 ? 15.195 20.328 4.32 1 96.69 202 GLU B N 1
ATOM 4082 C CA . GLU B 1 202 ? 16.453 19.609 4.258 1 96.69 202 GLU B CA 1
ATOM 4083 C C . GLU B 1 202 ? 16.453 18.391 5.184 1 96.69 202 GLU B C 1
ATOM 4085 O O . GLU B 1 202 ? 16.891 17.312 4.801 1 96.69 202 GLU B O 1
ATOM 4090 N N . GLN B 1 203 ? 15.93 18.547 6.344 1 97 203 GLN B N 1
ATOM 4091 C CA . GLN B 1 203 ? 16.016 17.5 7.352 1 97 203 GLN B CA 1
ATOM 4092 C C . GLN B 1 203 ? 14.914 16.453 7.145 1 97 203 GLN B C 1
ATOM 4094 O O . GLN B 1 203 ? 15.125 15.266 7.383 1 97 203 GLN B O 1
ATOM 4099 N N . VAL B 1 204 ? 13.797 16.859 6.727 1 96.75 204 VAL B N 1
ATOM 4100 C CA . VAL B 1 204 ? 12.68 15.938 6.512 1 96.75 204 VAL B CA 1
ATOM 4101 C C . VAL B 1 204 ? 12.992 15.008 5.344 1 96.75 204 VAL B C 1
ATOM 4103 O O . VAL B 1 204 ? 12.617 13.836 5.363 1 96.75 204 VAL B O 1
ATOM 4106 N N . HIS B 1 205 ? 13.711 15.492 4.332 1 94.5 205 HIS B N 1
ATOM 4107 C CA . HIS B 1 205 ? 13.992 14.703 3.135 1 94.5 205 HIS B CA 1
ATOM 4108 C C . HIS B 1 205 ? 15.414 14.148 3.162 1 94.5 205 HIS B C 1
ATOM 4110 O O . HIS B 1 205 ? 15.969 13.805 2.117 1 94.5 205 HIS B O 1
ATOM 4116 N N . SER B 1 206 ? 15.961 14.102 4.316 1 92.62 206 SER B N 1
ATOM 4117 C CA . SER B 1 206 ? 17.328 13.609 4.434 1 92.62 206 SER B CA 1
ATOM 4118 C C . SER B 1 206 ? 17.359 12.094 4.629 1 92.62 206 SER B C 1
ATOM 4120 O O . SER B 1 206 ? 16.438 11.523 5.223 1 92.62 206 SER B O 1
ATOM 4122 N N . LEU B 1 207 ? 18.453 11.508 4.16 1 89.5 207 LEU B N 1
ATOM 4123 C CA . LEU B 1 207 ? 18.688 10.102 4.469 1 89.5 207 LEU B CA 1
ATOM 4124 C C . LEU B 1 207 ? 19.125 9.93 5.922 1 89.5 207 LEU B C 1
ATOM 4126 O O . LEU B 1 207 ? 19.469 10.906 6.594 1 89.5 207 LEU B O 1
ATOM 4130 N N . SER B 1 208 ? 19.109 8.695 6.367 1 86.44 208 SER B N 1
ATOM 4131 C CA . SER B 1 208 ? 19.344 8.406 7.777 1 86.44 208 SER B CA 1
ATOM 4132 C C . SER B 1 208 ? 20.688 8.961 8.234 1 86.44 208 SER B C 1
ATOM 4134 O O . SER B 1 208 ? 20.812 9.484 9.344 1 86.44 208 SER B O 1
ATOM 4136 N N . ASN B 1 209 ? 21.672 8.867 7.395 1 88.38 209 ASN B N 1
ATOM 4137 C CA . ASN B 1 209 ? 23.016 9.305 7.754 1 88.38 209 ASN B CA 1
ATOM 4138 C C . ASN B 1 209 ? 23.172 10.812 7.609 1 88.38 209 ASN B C 1
ATOM 4140 O O . ASN B 1 209 ? 24.188 11.383 8.023 1 88.38 209 ASN B O 1
ATOM 4144 N N . GLU B 1 210 ? 22.156 11.508 7.113 1 91.12 210 GLU B N 1
ATOM 4145 C CA . GLU B 1 210 ? 22.234 12.938 6.848 1 91.12 210 GLU B CA 1
ATOM 4146 C C . GLU B 1 210 ? 21.375 13.727 7.832 1 91.12 210 GLU B C 1
ATOM 4148 O O . GLU B 1 210 ? 21.375 14.961 7.82 1 91.12 210 GLU B O 1
ATOM 4153 N N . ILE B 1 211 ? 20.703 13.023 8.656 1 92.38 211 ILE B N 1
ATOM 4154 C CA . ILE B 1 211 ? 19.922 13.688 9.695 1 92.38 211 ILE B CA 1
ATOM 4155 C C . ILE B 1 211 ? 20.875 14.359 10.695 1 92.38 211 ILE B C 1
ATOM 4157 O O . ILE B 1 211 ? 21.766 13.719 11.234 1 92.38 211 ILE B O 1
ATOM 4161 N N . ASN B 1 212 ? 20.734 15.688 10.867 1 95.38 212 ASN B N 1
ATOM 4162 C CA . ASN B 1 212 ? 21.609 16.516 11.695 1 95.38 212 ASN B CA 1
ATOM 4163 C C . ASN B 1 212 ? 20.859 17.125 12.875 1 95.38 212 ASN B C 1
ATOM 4165 O O . ASN B 1 212 ? 20.172 18.141 12.719 1 95.38 212 ASN B O 1
ATOM 4169 N N . LEU B 1 213 ? 21.094 16.625 14.086 1 93.81 213 LEU B N 1
ATOM 4170 C CA . LEU B 1 213 ? 20.359 17.016 15.281 1 93.81 213 LEU B CA 1
ATOM 4171 C C . LEU B 1 213 ? 20.641 18.484 15.625 1 93.81 213 LEU B C 1
ATOM 4173 O O . LEU B 1 213 ? 19.766 19.172 16.156 1 93.81 213 LEU B O 1
ATOM 4177 N N . THR B 1 214 ? 21.797 18.953 15.281 1 96.44 214 THR B N 1
ATOM 4178 C CA . THR B 1 214 ? 22.141 20.344 15.539 1 96.44 214 THR B CA 1
ATOM 4179 C C . THR B 1 214 ? 21.297 21.281 14.664 1 96.44 214 THR B C 1
ATOM 4181 O O . THR B 1 214 ? 20.812 22.312 15.141 1 96.44 214 THR B O 1
ATOM 4184 N N . ARG B 1 215 ? 21.156 20.938 13.422 1 96.88 215 ARG B N 1
ATOM 4185 C CA . ARG B 1 215 ? 20.328 21.719 12.508 1 96.88 215 ARG B CA 1
ATOM 4186 C C . ARG B 1 215 ? 18.859 21.688 12.922 1 96.88 215 ARG B C 1
ATOM 4188 O O . ARG B 1 215 ? 18.172 22.703 12.836 1 96.88 215 ARG B O 1
ATOM 4195 N N . ILE B 1 216 ? 18.469 20.547 13.391 1 97.5 216 ILE B N 1
ATOM 4196 C CA . ILE B 1 216 ? 17.109 20.391 13.859 1 97.5 216 ILE B CA 1
ATOM 4197 C C . ILE B 1 216 ? 16.875 21.281 15.078 1 97.5 216 ILE B C 1
ATOM 4199 O O . ILE B 1 216 ? 15.875 22 15.141 1 97.5 216 ILE B O 1
ATOM 4203 N N . SER B 1 217 ? 17.797 21.266 15.977 1 97.25 217 SER B N 1
ATOM 4204 C CA . SER B 1 217 ? 17.703 22.109 17.172 1 97.25 217 SER B CA 1
ATOM 4205 C C . SER B 1 217 ? 17.656 23.594 16.797 1 97.25 217 SER B C 1
ATOM 4207 O O . SER B 1 217 ? 16.891 24.359 17.391 1 97.25 217 SER B O 1
ATOM 4209 N N . TYR B 1 218 ? 18.469 23.906 15.828 1 97.75 218 TYR B N 1
ATOM 4210 C CA . TYR B 1 218 ? 18.484 25.297 15.352 1 97.75 218 TYR B CA 1
ATOM 4211 C C . TYR B 1 218 ? 17.141 25.672 14.734 1 97.75 218 TYR B C 1
ATOM 4213 O O . TYR B 1 218 ? 16.625 26.766 14.977 1 97.75 218 TYR B O 1
ATOM 4221 N N . GLY B 1 219 ? 16.594 24.812 13.93 1 98 219 GLY B N 1
ATOM 4222 C CA . GLY B 1 219 ? 15.273 25.047 13.359 1 98 219 GLY B CA 1
ATOM 4223 C C . GLY B 1 219 ? 14.195 25.25 14.414 1 98 219 GLY B C 1
ATOM 4224 O O . GLY B 1 219 ? 13.336 26.125 14.266 1 98 219 GLY B O 1
ATOM 4225 N N . ILE B 1 220 ? 14.297 24.453 15.445 1 97.5 220 ILE B N 1
ATOM 4226 C CA . ILE B 1 220 ? 13.328 24.547 16.531 1 97.5 220 ILE B CA 1
ATOM 4227 C C . ILE B 1 220 ? 13.469 25.906 17.234 1 97.5 220 ILE B C 1
ATOM 4229 O O . ILE B 1 220 ? 12.469 26.516 17.594 1 97.5 220 ILE B O 1
ATOM 4233 N N . GLU B 1 221 ? 14.625 26.344 17.375 1 96.88 221 GLU B N 1
ATOM 4234 C CA . GLU B 1 221 ? 14.867 27.656 17.969 1 96.88 221 GLU B CA 1
ATOM 4235 C C . GLU B 1 221 ? 14.289 28.766 17.094 1 96.88 221 GLU B C 1
ATOM 4237 O O . GLU B 1 221 ? 13.688 29.719 17.609 1 96.88 221 GLU B O 1
ATOM 4242 N N . ILE B 1 222 ? 14.539 28.672 15.828 1 97.62 222 ILE B N 1
ATOM 4243 C CA . ILE B 1 222 ? 13.992 29.656 14.898 1 97.62 222 ILE B CA 1
ATOM 4244 C C . ILE B 1 222 ? 12.469 29.672 14.984 1 97.62 222 ILE B C 1
ATOM 4246 O O . ILE B 1 222 ? 11.852 30.734 15.016 1 97.62 222 ILE B O 1
ATOM 4250 N N . ALA B 1 223 ? 11.906 28.5 15.016 1 96.62 223 ALA B N 1
ATOM 4251 C CA . ALA B 1 223 ? 10.453 28.391 15.094 1 96.62 223 ALA B CA 1
ATOM 4252 C C . ALA B 1 223 ? 9.922 29.062 16.359 1 96.62 223 ALA B C 1
ATOM 4254 O O . ALA B 1 223 ? 8.914 29.766 16.328 1 96.62 223 ALA B O 1
ATOM 4255 N N . SER B 1 224 ? 10.594 28.797 17.422 1 92.69 224 SER B N 1
ATOM 4256 C CA . SER B 1 224 ? 10.18 29.375 18.703 1 92.69 224 SER B CA 1
ATOM 4257 C C . SER B 1 224 ? 10.266 30.906 18.656 1 92.69 224 SER B C 1
ATOM 4259 O O . SER B 1 224 ? 9.367 31.578 19.156 1 92.69 224 SER B O 1
ATOM 4261 N N . GLU B 1 225 ? 11.32 31.391 18.125 1 94 225 GLU B N 1
ATOM 4262 C CA . GLU B 1 225 ? 11.477 32.844 18 1 94 225 GLU B CA 1
ATOM 4263 C C . GLU B 1 225 ? 10.398 33.438 17.109 1 94 225 GLU B C 1
ATOM 4265 O O . GLU B 1 225 ? 9.805 34.469 17.453 1 94 225 GLU B O 1
ATOM 4270 N N . LEU B 1 226 ? 10.227 32.875 16.016 1 94.69 226 LEU B N 1
ATOM 4271 C CA . LEU B 1 226 ? 9.227 33.344 15.062 1 94.69 226 LEU B CA 1
ATOM 4272 C C . LEU B 1 226 ? 7.836 33.312 15.688 1 94.69 226 LEU B C 1
ATOM 4274 O O . LEU B 1 226 ? 7.062 34.25 15.523 1 94.69 226 LEU B O 1
ATOM 4278 N N . ARG B 1 227 ? 7.531 32.25 16.359 1 89.81 227 ARG B N 1
ATOM 4279 C CA . ARG B 1 227 ? 6.242 32.125 17.047 1 89.81 227 ARG B CA 1
ATOM 4280 C C . ARG B 1 227 ? 6.055 33.281 18.047 1 89.81 227 ARG B C 1
ATOM 4282 O O . ARG B 1 227 ? 4.988 33.875 18.109 1 89.81 227 ARG B O 1
ATOM 4289 N N . LYS B 1 228 ? 7.031 33.5 18.781 1 86.94 228 LYS B N 1
ATOM 4290 C CA . LYS B 1 228 ? 6.98 34.531 19.797 1 86.94 228 LYS B CA 1
ATOM 4291 C C . LYS B 1 228 ? 6.75 35.906 19.172 1 86.94 228 LYS B C 1
ATOM 4293 O O . LYS B 1 228 ? 5.945 36.688 19.656 1 86.94 228 LYS B O 1
ATOM 4298 N N . THR B 1 229 ? 7.402 36.156 18.109 1 88.62 229 THR B N 1
ATOM 4299 C CA . THR B 1 229 ? 7.301 37.469 17.469 1 88.62 229 THR B CA 1
ATOM 4300 C C . THR B 1 229 ? 5.949 37.625 16.781 1 88.62 229 THR B C 1
ATOM 4302 O O . THR B 1 229 ? 5.363 38.719 16.797 1 88.62 229 THR B O 1
ATOM 4305 N N . LEU B 1 230 ? 5.445 36.594 16.203 1 86.12 230 LEU B N 1
ATOM 4306 C CA . LEU B 1 230 ? 4.141 36.625 15.555 1 86.12 230 LEU B CA 1
ATOM 4307 C C . LEU B 1 230 ? 3.025 36.781 16.578 1 86.12 230 LEU B C 1
ATOM 4309 O O . LEU B 1 230 ? 2.061 37.531 16.359 1 86.12 230 LEU B O 1
ATOM 4313 N N . GLU B 1 231 ? 3.168 36.062 17.672 1 80.75 231 GLU B N 1
ATOM 4314 C CA . GLU B 1 231 ? 2.195 36.156 18.75 1 80.75 231 GLU B CA 1
ATOM 4315 C C . GLU B 1 231 ? 2.162 37.562 19.344 1 80.75 231 GLU B C 1
ATOM 4317 O O . GLU B 1 231 ? 1.093 38.094 19.672 1 80.75 231 GLU B O 1
ATOM 4322 N N . LYS B 1 232 ? 3.295 38.062 19.516 1 80 232 LYS B N 1
ATOM 4323 C CA . LYS B 1 232 ? 3.375 39.438 20.047 1 80 232 LYS B CA 1
ATOM 4324 C C . LYS B 1 232 ? 2.652 40.438 19.125 1 80 232 LYS B C 1
ATOM 4326 O O . LYS B 1 232 ? 1.913 41.281 19.609 1 80 232 LYS B O 1
ATOM 4331 N N . GLU B 1 233 ? 2.867 40.219 17.906 1 76.75 233 GLU B N 1
ATOM 4332 C CA . GLU B 1 233 ? 2.211 41.094 16.953 1 76.75 233 GLU B CA 1
ATOM 4333 C C . GLU B 1 233 ? 0.697 40.906 16.969 1 76.75 233 GLU B C 1
ATOM 4335 O O . GLU B 1 233 ? -0.053 41.906 16.906 1 76.75 233 GLU B O 1
ATOM 4340 N N . MET B 1 234 ? 0.333 39.719 17.109 1 78.88 234 MET B N 1
ATOM 4341 C CA . MET B 1 234 ? -1.095 39.406 17.172 1 78.88 234 MET B CA 1
ATOM 4342 C C . MET B 1 234 ? -1.705 39.969 18.453 1 78.88 234 MET B C 1
ATOM 4344 O O . MET B 1 234 ? -2.83 40.469 18.438 1 78.88 234 MET B O 1
ATOM 4348 N N . LYS B 1 235 ? -1.043 39.844 19.484 1 81.75 235 LYS B N 1
ATOM 4349 C CA . LYS B 1 235 ? -1.473 40.406 20.75 1 81.75 235 LYS B CA 1
ATOM 4350 C C . LYS B 1 235 ? -1.669 41.938 20.625 1 81.75 235 LYS B C 1
ATOM 4352 O O . LYS B 1 235 ? -2.674 42.469 21.094 1 81.75 235 LYS B O 1
ATOM 4357 N N . ASP B 1 236 ? -0.744 42.5 20.031 1 81.19 236 ASP B N 1
ATOM 4358 C CA . ASP B 1 236 ? -0.794 43.969 19.875 1 81.19 236 ASP B CA 1
ATOM 4359 C C . ASP B 1 236 ? -1.977 44.375 19 1 81.19 236 ASP B C 1
ATOM 4361 O O . ASP B 1 236 ? -2.646 45.375 19.281 1 81.19 236 ASP B O 1
ATOM 4365 N N . ASN B 1 237 ? -2.211 43.594 18 1 79.88 237 ASN B N 1
ATOM 4366 C CA . ASN B 1 237 ? -3.334 43.875 17.125 1 79.88 237 ASN B CA 1
ATOM 4367 C C . ASN B 1 237 ? -4.672 43.719 17.844 1 79.88 237 ASN B C 1
ATOM 4369 O O . ASN B 1 237 ? -5.566 44.562 17.672 1 79.88 237 ASN B O 1
ATOM 4373 N N . ILE B 1 238 ? -4.762 42.719 18.562 1 84.75 238 ILE B N 1
ATOM 4374 C CA . ILE B 1 238 ? -5.992 42.438 19.297 1 84.75 238 ILE B CA 1
ATOM 4375 C C . ILE B 1 238 ? -6.203 43.531 20.344 1 84.75 238 ILE B C 1
ATOM 4377 O O . ILE B 1 238 ? -7.309 44.062 20.484 1 84.75 238 ILE B O 1
ATOM 4381 N N . LEU B 1 239 ? -5.141 43.844 20.984 1 86.81 239 LEU B N 1
ATOM 4382 C CA . LEU B 1 239 ? -5.227 44.906 22.016 1 86.81 239 LEU B CA 1
ATOM 4383 C C . LEU B 1 239 ? -5.617 46.219 21.391 1 86.81 239 LEU B C 1
ATOM 4385 O O . LEU B 1 239 ? -6.422 46.969 21.969 1 86.81 239 LEU B O 1
ATOM 4389 N N . THR B 1 240 ? -5.062 46.5 20.312 1 86.38 240 THR B N 1
ATOM 4390 C CA . THR B 1 240 ? -5.414 47.719 19.625 1 86.38 240 THR B CA 1
ATOM 4391 C C . THR B 1 240 ? -6.895 47.75 19.25 1 86.38 240 THR B C 1
ATOM 4393 O O . THR B 1 240 ? -7.57 48.75 19.406 1 86.38 240 THR B O 1
ATOM 4396 N N . TYR B 1 241 ? -7.34 46.625 18.781 1 86.19 241 TYR B N 1
ATOM 4397 C CA . TYR B 1 241 ? -8.75 46.5 18.422 1 86.19 241 TYR B CA 1
ATOM 4398 C C . TYR B 1 241 ? -9.641 46.719 19.641 1 86.19 241 TYR B C 1
ATOM 4400 O O . TYR B 1 241 ? -10.641 47.438 19.562 1 86.19 241 TYR B O 1
ATOM 4408 N N . PHE B 1 242 ? -9.312 46.156 20.688 1 89.62 242 PHE B N 1
ATOM 4409 C CA . PHE B 1 242 ? -10.062 46.312 21.922 1 89.62 242 PHE B CA 1
ATOM 4410 C C . PHE B 1 242 ? -10.039 47.75 22.375 1 89.62 242 PHE B C 1
ATOM 4412 O O . PHE B 1 242 ? -11.039 48.281 22.891 1 89.62 242 PHE B O 1
ATOM 4419 N N . LYS B 1 243 ? -8.945 48.375 22.188 1 89.88 243 LYS B N 1
ATOM 4420 C CA . LYS B 1 243 ? -8.812 49.781 22.578 1 89.88 243 LYS B CA 1
ATOM 4421 C C . LYS B 1 243 ? -9.68 50.688 21.703 1 89.88 243 LYS B C 1
ATOM 4423 O O . LYS B 1 243 ? -10.18 51.719 22.156 1 89.88 243 LYS B O 1
ATOM 4428 N N . GLU B 1 244 ? -9.812 50.219 20.469 1 90.19 244 GLU B N 1
ATOM 4429 C CA . GLU B 1 244 ? -10.641 51 19.531 1 90.19 244 GLU B CA 1
ATOM 4430 C C . GLU B 1 244 ? -12.125 50.75 19.766 1 90.19 244 GLU B C 1
ATOM 4432 O O . GLU B 1 244 ? -12.969 51.5 19.297 1 90.19 244 GLU B O 1
ATOM 4437 N N . HIS B 1 245 ? -12.391 49.656 20.453 1 90.12 245 HIS B N 1
ATOM 4438 C CA . HIS B 1 245 ? -13.766 49.281 20.781 1 90.12 245 HIS B CA 1
ATOM 4439 C C . HIS B 1 245 ? -13.938 49.062 22.281 1 90.12 245 HIS B C 1
ATOM 4441 O O . HIS B 1 245 ? -14.336 47.969 22.703 1 90.12 245 HIS B O 1
ATOM 4447 N N . PRO B 1 246 ? -13.805 50.031 23.094 1 87.69 246 PRO B N 1
ATOM 4448 C CA . PRO B 1 246 ? -13.695 49.875 24.547 1 87.69 246 PRO B CA 1
ATOM 4449 C C . PRO B 1 246 ? -15.023 49.469 25.203 1 87.69 246 PRO B C 1
ATOM 4451 O O . PRO B 1 246 ? -15.039 48.938 26.297 1 87.69 246 PRO B O 1
ATOM 4454 N N . THR B 1 247 ? -16.141 49.688 24.562 1 87.25 247 THR B N 1
ATOM 4455 C CA . THR B 1 247 ? -17.438 49.438 25.156 1 87.25 247 THR B CA 1
ATOM 4456 C C . THR B 1 247 ? -17.953 48.062 24.719 1 87.25 247 THR B C 1
ATOM 4458 O O . THR B 1 247 ? -19 47.625 25.188 1 87.25 247 THR B O 1
ATOM 4461 N N . GLU B 1 248 ? -17.219 47.469 23.844 1 89.06 248 GLU B N 1
ATOM 4462 C CA . GLU B 1 248 ? -17.688 46.188 23.312 1 89.06 248 GLU B CA 1
ATOM 4463 C C . GLU B 1 248 ? -17.047 45.031 24.062 1 89.06 248 GLU B C 1
ATOM 4465 O O . GLU B 1 248 ? -15.961 45.156 24.625 1 89.06 248 GLU B O 1
ATOM 4470 N N . VAL B 1 249 ? -17.781 43.969 24.172 1 89.69 249 VAL B N 1
ATOM 4471 C CA . VAL B 1 249 ? -17.312 42.719 24.75 1 89.69 249 VAL B CA 1
ATOM 4472 C C . VAL B 1 249 ? -17.281 41.625 23.672 1 89.69 249 VAL B C 1
ATOM 4474 O O . VAL B 1 249 ? -18.141 41.594 22.797 1 89.69 249 VAL B O 1
ATOM 4477 N N . PHE B 1 250 ? -16.141 40.875 23.75 1 91 250 PHE B N 1
ATOM 4478 C CA . PHE B 1 250 ? -15.984 39.875 22.688 1 91 250 PHE B CA 1
ATOM 4479 C C . PHE B 1 250 ? -15.805 38.469 23.266 1 91 250 PHE B C 1
ATOM 4481 O O . PHE B 1 250 ? -15.117 38.312 24.281 1 91 250 PHE B O 1
ATOM 4488 N N . ALA B 1 251 ? -16.562 37.531 22.688 1 90.25 251 ALA B N 1
ATOM 4489 C CA . ALA B 1 251 ? -16.281 36.125 22.984 1 90.25 251 ALA B CA 1
ATOM 4490 C C . ALA B 1 251 ? -15.062 35.625 22.219 1 90.25 251 ALA B C 1
ATOM 4492 O O . ALA B 1 251 ? -14.672 36.25 21.219 1 90.25 251 ALA B O 1
ATOM 4493 N N . ILE B 1 252 ? -14.445 34.531 22.672 1 86.94 252 ILE B N 1
ATOM 4494 C CA . ILE B 1 252 ? -13.266 33.969 22.031 1 86.94 252 ILE B CA 1
ATOM 4495 C C . ILE B 1 252 ? -13.57 33.656 20.562 1 86.94 252 ILE B C 1
ATOM 4497 O O . ILE B 1 252 ? -12.727 33.875 19.688 1 86.94 252 ILE B O 1
ATOM 4501 N N . ARG B 1 253 ? -14.695 33.188 20.312 1 82.81 253 ARG B N 1
ATOM 4502 C CA . ARG B 1 253 ? -15.102 32.844 18.953 1 82.81 253 ARG B CA 1
ATOM 4503 C C . ARG B 1 253 ? -15.117 34.062 18.062 1 82.81 253 ARG B C 1
ATOM 4505 O O . ARG B 1 253 ? -14.719 34 16.891 1 82.81 253 ARG B O 1
ATOM 4512 N N . ALA B 1 254 ? -15.672 35.156 18.609 1 82.44 254 ALA B N 1
ATOM 4513 C CA . ALA B 1 254 ? -15.727 36.406 17.859 1 82.44 254 ALA B CA 1
ATOM 4514 C C . ALA B 1 254 ? -14.328 36.906 17.547 1 82.44 254 ALA B C 1
ATOM 4516 O O . ALA B 1 254 ? -14.078 37.375 16.438 1 82.44 254 ALA B O 1
ATOM 4517 N N . ILE B 1 255 ? -13.477 36.719 18.484 1 83.81 255 ILE B N 1
ATOM 4518 C CA . ILE B 1 255 ? -12.102 37.156 18.297 1 83.81 255 ILE B CA 1
ATOM 4519 C C . ILE B 1 255 ? -11.422 36.344 17.219 1 83.81 255 ILE B C 1
ATOM 4521 O O . ILE B 1 255 ? -10.719 36.875 16.359 1 83.81 255 ILE B O 1
ATOM 4525 N N . GLY B 1 256 ? -11.633 35.031 17.344 1 79.19 256 GLY B N 1
ATOM 4526 C CA . GLY B 1 256 ? -11.125 34.156 16.297 1 79.19 256 GLY B CA 1
ATOM 4527 C C . GLY B 1 256 ? -11.586 34.562 14.906 1 79.19 256 GLY B C 1
ATOM 4528 O O . GLY B 1 256 ? -10.789 34.562 13.961 1 79.19 256 GLY B O 1
ATOM 4529 N N . HIS B 1 257 ? -12.766 35 14.82 1 75.5 257 HIS B N 1
ATOM 4530 C CA . HIS B 1 257 ? -13.352 35.438 13.547 1 75.5 257 HIS B CA 1
ATOM 4531 C C . HIS B 1 257 ? -12.781 36.781 13.094 1 75.5 257 HIS B C 1
ATOM 4533 O O . HIS B 1 257 ? -12.445 36.938 11.914 1 75.5 257 HIS B O 1
ATOM 4539 N N . ILE B 1 258 ? -12.758 37.656 14.031 1 75.5 258 ILE B N 1
ATOM 4540 C CA . ILE B 1 258 ? -12.32 39.031 13.727 1 75.5 258 ILE B CA 1
ATOM 4541 C C . ILE B 1 258 ? -10.891 39 13.195 1 75.5 258 ILE B C 1
ATOM 4543 O O . ILE B 1 258 ? -10.555 39.719 12.25 1 75.5 258 ILE B O 1
ATOM 4547 N N . PHE B 1 259 ? -10.164 38.094 13.742 1 75.06 259 PHE B N 1
ATOM 4548 C CA . PHE B 1 259 ? -8.75 38.094 13.398 1 75.06 259 PHE B CA 1
ATOM 4549 C C . PHE B 1 259 ? -8.398 36.875 12.555 1 75.06 259 PHE B C 1
ATOM 4551 O O . PHE B 1 259 ? -7.219 36.625 12.305 1 75.06 259 PHE B O 1
ATOM 4558 N N . SER B 1 260 ? -9.461 36.094 12.211 1 65.75 260 SER B N 1
ATOM 4559 C CA . SER B 1 260 ? -9.328 34.938 11.336 1 65.75 260 SER B CA 1
ATOM 4560 C C . SER B 1 260 ? -8.258 33.969 11.867 1 65.75 260 SER B C 1
ATOM 4562 O O . SER B 1 260 ? -7.367 33.562 11.125 1 65.75 260 SER B O 1
ATOM 4564 N N . ILE B 1 261 ? -8.289 33.781 13.172 1 70 261 ILE B N 1
ATOM 4565 C CA . ILE B 1 261 ? -7.367 32.812 13.789 1 70 261 ILE B CA 1
ATOM 4566 C C . ILE B 1 261 ? -8.156 31.688 14.445 1 70 261 ILE B C 1
ATOM 4568 O O . ILE B 1 261 ? -9.359 31.812 14.672 1 70 261 ILE B O 1
ATOM 4572 N N . SER B 1 262 ? -7.453 30.516 14.578 1 65.75 262 SER B N 1
ATOM 4573 C CA . SER B 1 262 ? -8.117 29.375 15.195 1 65.75 262 SER B CA 1
ATOM 4574 C C . SER B 1 262 ? -8.57 29.703 16.609 1 65.75 262 SER B C 1
ATOM 4576 O O . SER B 1 262 ? -8 30.578 17.266 1 65.75 262 SER B O 1
ATOM 4578 N N . LYS B 1 263 ? -9.633 29.016 16.984 1 72.75 263 LYS B N 1
ATOM 4579 C CA . LYS B 1 263 ? -10.141 29.188 18.344 1 72.75 263 LYS B CA 1
ATOM 4580 C C . LYS B 1 263 ? -9.055 28.906 19.375 1 72.75 263 LYS B C 1
ATOM 4582 O O . LYS B 1 263 ? -8.93 29.625 20.375 1 72.75 263 LYS B O 1
ATOM 4587 N N . SER B 1 264 ? -8.289 27.969 19.047 1 70.69 264 SER B N 1
ATOM 4588 C CA . SER B 1 264 ? -7.246 27.578 19.984 1 70.69 264 SER B CA 1
ATOM 4589 C C . SER B 1 264 ? -6.191 28.656 20.125 1 70.69 264 SER B C 1
ATOM 4591 O O . SER B 1 264 ? -5.758 28.969 21.234 1 70.69 264 SER B O 1
ATOM 4593 N N . PHE B 1 265 ? -5.852 29.203 19.031 1 72.31 265 PHE B N 1
ATOM 4594 C CA . PHE B 1 265 ? -4.844 30.25 19.062 1 72.31 265 PHE B CA 1
ATOM 4595 C C . PHE B 1 265 ? -5.398 31.516 19.703 1 72.31 265 PHE B C 1
ATOM 4597 O O . PHE B 1 265 ? -4.703 32.188 20.484 1 72.31 265 PHE B O 1
ATOM 4604 N N . ALA B 1 266 ? -6.648 31.844 19.391 1 80.06 266 ALA B N 1
ATOM 4605 C CA . ALA B 1 266 ? -7.297 33 20.016 1 80.06 266 ALA B CA 1
ATOM 4606 C C . ALA B 1 266 ? -7.348 32.844 21.531 1 80.06 266 ALA B C 1
ATOM 4608 O O . ALA B 1 266 ? -7.078 33.781 22.266 1 80.06 266 ALA B O 1
ATOM 4609 N N . THR B 1 267 ? -7.68 31.672 21.859 1 82.88 267 THR B N 1
ATOM 4610 C CA . THR B 1 267 ? -7.75 31.391 23.281 1 82.88 267 THR B CA 1
ATOM 4611 C C . THR B 1 267 ? -6.398 31.625 23.953 1 82.88 267 THR B C 1
ATOM 4613 O O . THR B 1 267 ? -6.324 32.25 25 1 82.88 267 THR B O 1
ATOM 4616 N N . GLN B 1 268 ? -5.41 31.188 23.312 1 80.69 268 GLN B N 1
ATOM 4617 C CA . GLN B 1 268 ? -4.066 31.312 23.859 1 80.69 268 GLN B CA 1
ATOM 4618 C C . GLN B 1 268 ? -3.68 32.781 24 1 80.69 268 GLN B C 1
ATOM 4620 O O . GLN B 1 268 ? -3.141 33.188 25.031 1 80.69 268 GLN B O 1
ATOM 4625 N N . ILE B 1 269 ? -3.945 33.531 23.016 1 83.62 269 ILE B N 1
ATOM 4626 C CA . ILE B 1 269 ? -3.57 34.969 23 1 83.62 269 ILE B CA 1
ATOM 4627 C C . ILE B 1 269 ? -4.371 35.719 24.047 1 83.62 269 ILE B C 1
ATOM 4629 O O . ILE B 1 269 ? -3.809 36.5 24.812 1 83.62 269 ILE B O 1
ATOM 4633 N N . ILE B 1 270 ? -5.688 35.438 24.109 1 88.06 270 ILE B N 1
ATOM 4634 C CA . ILE B 1 270 ? -6.59 36.156 24.984 1 88.06 270 ILE B CA 1
ATOM 4635 C C . ILE B 1 270 ? -6.281 35.844 26.438 1 88.06 270 ILE B C 1
ATOM 4637 O O . ILE B 1 270 ? -6.266 36.719 27.297 1 88.06 270 ILE B O 1
ATOM 4641 N N . GLU B 1 271 ? -6.039 34.594 26.594 1 87.25 271 GLU B N 1
ATOM 4642 C CA . GLU B 1 271 ? -5.668 34.188 27.938 1 87.25 271 GLU B CA 1
ATOM 4643 C C . GLU B 1 271 ? -4.363 34.875 28.375 1 87.25 271 GLU B C 1
ATOM 4645 O O . GLU B 1 271 ? -4.215 35.25 29.531 1 87.25 271 GLU B O 1
ATOM 4650 N N . SER B 1 272 ? -3.49 34.938 27.484 1 87 272 SER B N 1
ATOM 4651 C CA . SER B 1 272 ? -2.227 35.625 27.766 1 87 272 SER B CA 1
ATOM 4652 C C . SER B 1 272 ? -2.447 37.094 28.094 1 87 272 SER B C 1
ATOM 4654 O O . SER B 1 272 ? -1.856 37.625 29.031 1 87 272 SER B O 1
ATOM 4656 N N . LEU B 1 273 ? -3.273 37.75 27.359 1 90.19 273 LEU B N 1
ATOM 4657 C CA . LEU B 1 273 ? -3.574 39.156 27.562 1 90.19 273 LEU B CA 1
ATOM 4658 C C . LEU B 1 273 ? -4.297 39.375 28.891 1 90.19 273 LEU B C 1
ATOM 4660 O O . LEU B 1 273 ? -4.078 40.375 29.562 1 90.19 273 LEU B O 1
ATOM 4664 N N . GLU B 1 274 ? -5.113 38.406 29.219 1 90.88 274 GLU B N 1
ATOM 4665 C CA . GLU B 1 274 ? -5.805 38.469 30.5 1 90.88 274 GLU B CA 1
ATOM 4666 C C . GLU B 1 274 ? -4.828 38.344 31.656 1 90.88 274 GLU B C 1
ATOM 4668 O O . GLU B 1 274 ? -4.914 39.062 32.625 1 90.88 274 GLU B O 1
ATOM 4673 N N . LYS B 1 275 ? -4 37.438 31.469 1 90.69 275 LYS B N 1
ATOM 4674 C CA . LYS B 1 275 ? -2.994 37.219 32.5 1 90.69 275 LYS B CA 1
ATOM 4675 C C . LYS B 1 275 ? -2.104 38.438 32.656 1 90.69 275 LYS B C 1
ATOM 4677 O O . LYS B 1 275 ? -1.629 38.719 33.781 1 90.69 275 LYS B O 1
ATOM 4682 N N . GLU B 1 276 ? -1.862 39.094 31.578 1 89.75 276 GLU B N 1
ATOM 4683 C CA . GLU B 1 276 ? -1.037 40.281 31.594 1 89.75 276 GLU B CA 1
ATOM 4684 C C . GLU B 1 276 ? -1.813 41.5 32.125 1 89.75 276 GLU B C 1
ATOM 4686 O O . GLU B 1 276 ? -1.251 42.562 32.312 1 89.75 276 GLU B O 1
ATOM 4691 N N . GLY B 1 277 ? -3.154 41.312 32.375 1 89.19 277 GLY B N 1
ATOM 4692 C CA . GLY B 1 277 ? -3.986 42.344 32.969 1 89.19 277 GLY B CA 1
ATOM 4693 C C . GLY B 1 277 ? -4.492 43.344 31.953 1 89.19 277 GLY B C 1
ATOM 4694 O O . GLY B 1 277 ? -4.934 44.438 32.312 1 89.19 277 GLY B O 1
ATOM 4695 N N . LYS B 1 278 ? -4.383 42.969 30.688 1 91.25 278 LYS B N 1
ATOM 4696 C CA . LYS B 1 278 ? -4.785 43.906 29.641 1 91.25 278 LYS B CA 1
ATOM 4697 C C . LYS B 1 278 ? -6.258 43.719 29.281 1 91.25 278 LYS B C 1
ATOM 4699 O O . LYS B 1 278 ? -6.875 44.594 28.688 1 91.25 278 LYS B O 1
ATOM 4704 N N . LEU B 1 279 ? -6.699 42.531 29.516 1 91.25 279 LEU B N 1
ATOM 4705 C CA . LEU B 1 279 ? -8.109 42.219 29.297 1 91.25 279 LEU B CA 1
ATOM 4706 C C . LEU B 1 279 ? -8.742 41.656 30.562 1 91.25 279 LEU B C 1
ATOM 4708 O O . LEU B 1 279 ? -8.055 41.094 31.406 1 91.25 279 LEU B O 1
ATOM 4712 N N . ILE B 1 280 ? -10 41.875 30.766 1 91.94 280 ILE B N 1
ATOM 4713 C CA . ILE B 1 280 ? -10.773 41.312 31.859 1 91.94 280 ILE B CA 1
ATOM 4714 C C . ILE B 1 280 ? -11.906 40.438 31.297 1 91.94 280 ILE B C 1
ATOM 4716 O O . ILE B 1 280 ? -12.344 40.656 30.156 1 91.94 280 ILE B O 1
ATOM 4720 N N . SER B 1 281 ? -12.242 39.375 32 1 90.88 281 SER B N 1
ATOM 4721 C CA . SER B 1 281 ? -13.273 38.5 31.5 1 90.88 281 SER B CA 1
ATOM 4722 C C . SER B 1 281 ? -14.469 38.438 32.438 1 90.88 281 SER B C 1
ATOM 4724 O O . SER B 1 281 ? -14.352 38.781 33.625 1 90.88 281 SER B O 1
ATOM 4726 N N . GLY B 1 282 ? -15.609 38.281 31.953 1 87.06 282 GLY B N 1
ATOM 4727 C CA . GLY B 1 282 ? -16.859 38.031 32.656 1 87.06 282 GLY B CA 1
ATOM 4728 C C . GLY B 1 282 ? -17.719 36.969 32 1 87.06 282 GLY B C 1
ATOM 4729 O O . GLY B 1 282 ? -17.484 36.594 30.859 1 87.06 282 GLY B O 1
ATOM 4730 N N . ILE B 1 283 ? -18.531 36.281 32.781 1 89 283 ILE B N 1
ATOM 4731 C CA . ILE B 1 283 ? -19.438 35.25 32.25 1 89 283 ILE B CA 1
ATOM 4732 C C . ILE B 1 283 ? -20.828 35.812 32.062 1 89 283 ILE B C 1
ATOM 4734 O O . ILE B 1 283 ? -21.375 36.438 32.969 1 89 283 ILE B O 1
ATOM 4738 N N . GLU B 1 284 ? -21.297 35.781 30.828 1 82.81 284 GLU B N 1
ATOM 4739 C CA . GLU B 1 284 ? -22.672 36.188 30.578 1 82.81 284 GLU B CA 1
ATOM 4740 C C . GLU B 1 284 ? -23.656 35.25 31.266 1 82.81 284 GLU B C 1
ATOM 4742 O O . GLU B 1 284 ? -23.641 34.031 31.047 1 82.81 284 GLU B O 1
ATOM 4747 N N . GLU B 1 285 ? -24.453 35.719 32.094 1 81 285 GLU B N 1
ATOM 4748 C CA . GLU B 1 285 ? -25.344 34.969 32.969 1 81 285 GLU B CA 1
ATOM 4749 C C . GLU B 1 285 ? -26.297 34.094 32.125 1 81 285 GLU B C 1
ATOM 4751 O O . GLU B 1 285 ? -26.594 32.969 32.5 1 81 285 GLU B O 1
ATOM 4756 N N . GLU B 1 286 ? -26.734 34.562 31.016 1 79.94 286 GLU B N 1
ATOM 4757 C CA . GLU B 1 286 ? -27.75 33.875 30.234 1 79.94 286 GLU B CA 1
ATOM 4758 C C . GLU B 1 286 ? -27.156 32.75 29.422 1 79.94 286 GLU B C 1
ATOM 4760 O O . GLU B 1 286 ? -27.766 31.672 29.297 1 79.94 286 GLU B O 1
ATOM 4765 N N . THR B 1 287 ? -26.016 32.938 28.922 1 81.44 287 THR B N 1
ATOM 4766 C CA . THR B 1 287 ? -25.484 31.969 27.953 1 81.44 287 THR B CA 1
ATOM 4767 C C . THR B 1 287 ? -24.328 31.172 28.547 1 81.44 287 THR B C 1
ATOM 4769 O O . THR B 1 287 ? -23.984 30.094 28.062 1 81.44 287 THR B O 1
ATOM 4772 N N . GLY B 1 288 ? -23.812 31.75 29.672 1 85.38 288 GLY B N 1
ATOM 4773 C CA . GLY B 1 288 ? -22.672 31.109 30.297 1 85.38 288 GLY B CA 1
ATOM 4774 C C . GLY B 1 288 ? -21.391 31.281 29.5 1 85.38 288 GLY B C 1
ATOM 4775 O O . GLY B 1 288 ? -20.375 30.625 29.766 1 85.38 288 GLY B O 1
ATOM 4776 N N . ILE B 1 289 ? -21.375 32.094 28.422 1 87 289 ILE B N 1
ATOM 4777 C CA . ILE B 1 289 ? -20.219 32.312 27.562 1 87 289 ILE B CA 1
ATOM 4778 C C . ILE B 1 289 ? -19.266 33.344 28.203 1 87 289 ILE B C 1
ATOM 4780 O O . ILE B 1 289 ? -19.719 34.344 28.734 1 87 289 ILE B O 1
ATOM 4784 N N . LYS B 1 290 ? -17.938 33.031 28.25 1 89.06 290 LYS B N 1
ATOM 4785 C CA . LYS B 1 290 ? -16.922 33.969 28.766 1 89.06 290 LYS B CA 1
ATOM 4786 C C . LYS B 1 290 ? -16.641 35.062 27.75 1 89.06 290 LYS B C 1
ATOM 4788 O O . LYS B 1 290 ? -16.359 34.812 26.578 1 89.06 290 LYS B O 1
ATOM 4793 N N . LEU B 1 291 ? -16.875 36.25 28.141 1 91.56 291 LEU B N 1
ATOM 4794 C CA . LEU B 1 291 ? -16.641 37.406 27.312 1 91.56 291 LEU B CA 1
ATOM 4795 C C . LEU B 1 291 ? -15.461 38.219 27.828 1 91.56 291 LEU B C 1
ATOM 4797 O O . LEU B 1 291 ? -15.109 38.125 29 1 91.56 291 LEU B O 1
ATOM 4801 N N . PHE B 1 292 ? -14.789 38.969 26.938 1 92.62 292 PHE B N 1
ATOM 4802 C CA . PHE B 1 292 ? -13.586 39.719 27.281 1 92.62 292 PHE B CA 1
ATOM 4803 C C . PHE B 1 292 ? -13.734 41.188 26.891 1 92.62 292 PHE B C 1
ATOM 4805 O O . PHE B 1 292 ? -14.383 41.5 25.891 1 92.62 292 PHE B O 1
ATOM 4812 N N . GLN B 1 293 ? -13.258 42 27.734 1 91.25 293 GLN B N 1
ATOM 4813 C CA . GLN B 1 293 ? -13.242 43.438 27.5 1 91.25 293 GLN B CA 1
ATOM 4814 C C . GLN B 1 293 ? -11.914 44.062 27.938 1 91.25 293 GLN B C 1
ATOM 4816 O O . GLN B 1 293 ? -11.148 43.438 28.672 1 91.25 293 GLN B O 1
ATOM 4821 N N . ILE B 1 294 ? -11.625 45.219 27.266 1 91.5 294 ILE B N 1
ATOM 4822 C CA . ILE B 1 294 ? -10.375 45.906 27.609 1 91.5 294 ILE B CA 1
ATOM 4823 C C . ILE B 1 294 ? -10.453 46.438 29.031 1 91.5 294 ILE B C 1
ATOM 4825 O O . ILE B 1 294 ? -11.539 46.812 29.516 1 91.5 294 ILE B O 1
ATOM 4829 N N . CYS B 1 295 ? -9.367 46.438 29.766 1 82.62 295 CYS B N 1
ATOM 4830 C CA . CYS B 1 295 ? -9.289 47 31.094 1 82.62 295 CYS B CA 1
ATOM 4831 C C . CYS B 1 295 ? -9.305 48.531 31.031 1 82.62 295 CYS B C 1
ATOM 4833 O O . CYS B 1 295 ? -8.797 49.125 30.078 1 82.62 295 CYS B O 1
#